Protein 8SF4 (pdb70)

Foldseek 3Di:
DDDLLVLLQPFLQQADPPPRNRADDQQQDAADDAPPDVRDDVPTGGPLLPDSLQSSLFRSQCVLLVAPTKAKFQALLRLVVLLCVLQDAAPAEEEEALAAFLSNVCCVPVPVVVRHYHYDHFHQLDLVGLLVPDDLRYAEYEDEALHPPLRAGHQLLSVLVSQVVSVHAYEYACAFQPSLWFRSVVSRHAKYKYQLCLLLAAVPAGMIMMGGHDVVSNVSSSVSSNPVSRHHRSVSSSSSSVSSSCSNVFFVLLQVLQVVLQVLQVPPVQWDDKRWLCDPPHRCVVSSVVGTPGTGNKIKTFTPVFLVLQVQLLVQFDQADDDDDANHQGKHKYQLCPPRPVSCPPHSNRDGSRMMMIRHHNPDSVSVSVRSVVSNDD

Organism: Thermobifida fusca (strain YX) (NCBI:txid269800)

Sequence (378 aa):
YEGFETLAIHAGQEADAETGAVVVVPIYQTSTYRQDGVGGLRGGYEYSRTANPTRTALEECLAALEGGVVRGLAFASGMAAEDTLLRRTIARPGDHLIIPNDAYGGTFRLVSKVFERWGVSWDAVDLSNPEEAVRTAIRPETVAIWVETPTNPLLNIADIAALADIAHAADDALLVVDNTFASPYLQRRPLSLGADVVVHSTTYLGGHSDVVGGALVVADAELGERRLAFHQNSMGAVAGPFDAWLTLRGIKTLGVRMMDRHCANAERRVVEALVGHPEVAEVLYPGLPDHPGHKVAVDDQMRAFGGMVSFRRMRGGEEAALRVCAKTKVFTLAESLGGVESLIEHPGKMTHASTAGSLLEVVPSDLVRLSVGIETVDDLVNDLLQALEP

B-factor: mean 22.96, std 9.01, range [9.97, 86.58]

Solvent-accessible surface area: 15443 Å² total

Secondary structure (DSSP, 8-state):
---HHHHHHHTT-PPPTTT--SS------SB---SSTT--BTTB-BTTT--HHHHHHHHHHHHHHT-SEEEEESSHHHHHHHHHHHH--TT-EEEEESS--HHHHHIIIIIITTTT-EEEEE-TT-HHHHHHH--TTEEEEEEESS-TTT-----HHHHHHHHHHTT-EEEEE-TTTHHHH--GGGGT-SEEEEE----S-SS----EEEEES-HHHHHHHHHHHHHH--BPPHHHHHHHHHHHTTHHHHHHHHHHHHHHHHHHHTT-TTEEEEE-TTSTTSTTHHHHHHH-SS--SEEEEEETTHHHHHHHHHHH-SSSEE-S---SSS-EEE-TTTTTTGGGTTSTTPPPTTEEEEE--SS-HHHHHHHHHHHH--

InterPro domains:
  IPR000277 Cys/Met metabolism, pyridoxal phosphate-dependent enzyme [PF01053] (7-380)
  IPR000277 Cys/Met metabolism, pyridoxal phosphate-dependent enzyme [PIRSF001434] (3-380)
  IPR000277 Cys/Met metabolism, pyridoxal phosphate-dependent enzyme [PTHR11808] (6-380)
  IPR000277 Cys/Met metabolism, pyridoxal phosphate-dependent enzyme [cd00614] (22-380)
  IPR015421 Pyridoxal phosphate-dependent transferase, major domain [G3DSA:3.40.640.10] (1-250)
  IPR015422 Pyridoxal phosphate-dependent transferase, small domain 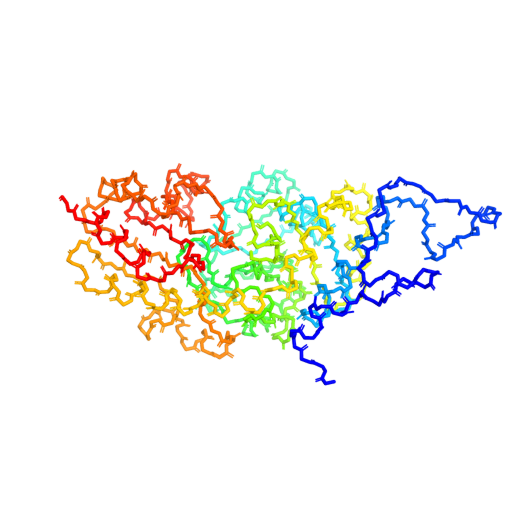[G3DSA:3.90.1150.10] (251-381)
  IPR015424 Pyridoxal phosphate-dependent transferase [SSF53383] (8-380)
  IPR054542 Cys/Met metabolism enzyme, pyridoxal-phosphate attachment site [PS00868] (192-206)

Radius of gyration: 20.85 Å; Cα contacts (8 Å, |Δi|>4): 876; chains: 1; bounding box: 60×54×52 Å

Nearest PDB structures (foldseek):
  8sf4-assembly1_A  TM=1.003E+00  e=1.284E-80  Thermobifida fusca
  3qhx-assembly1_D  TM=9.888E-01  e=7.762E-61  Mycobacterium ulcerans Agy99
  8biz-assembly1_E-2  TM=9.672E-01  e=5.970E-46  Toxoplasma gondii
  3aem-assembly1_B  TM=9.679E-01  e=3.966E-43  Entamoeba histolytica
  1qgn-assembly1_A  TM=9.557E-01  e=6.242E-40  Nicotiana tabacum

Structure (mmCIF, N/CA/C/O backbone):
data_8SF4
#
_entry.id   8SF4
#
_cell.length_a   117.591
_cell.length_b   117.591
_cell.length_c   117.591
_cell.angle_alpha   90.000
_cell.angle_beta   90.000
_cell.angle_gamma   90.000
#
_symmetry.space_group_name_H-M   'P 2 3'
#
loop_
_entity.id
_entity.type
_entity.pdbx_description
1 polymer 'Cystathionine gamma-lyase'
2 non-polymer DI(HYDROXYETHYL)ETHER
3 non-polymer 'PENTAETHYLENE GLYCOL'
4 non-polymer 'MAGNESIUM ION'
5 water water
#
loop_
_atom_site.group_PDB
_atom_site.id
_atom_site.type_symbol
_atom_site.label_atom_id
_atom_site.label_alt_id
_atom_site.label_comp_id
_atom_site.label_asym_id
_atom_site.label_entity_id
_atom_site.label_seq_id
_atom_site.pdbx_PDB_ins_code
_atom_site.Cartn_x
_atom_site.Cartn_y
_atom_site.Cartn_z
_atom_site.occupancy
_atom_site.B_iso_or_equiv
_atom_site.auth_seq_id
_atom_site.auth_comp_id
_atom_site.auth_asym_id
_atom_site.auth_atom_id
_atom_site.pdbx_PDB_model_num
ATOM 1 N N . TYR A 1 3 ? -21.006 -26.147 -49.736 1.000 61.819 3 TYR A N 1
ATOM 2 C CA . TYR A 1 3 ? -20.034 -27.258 -49.760 1.000 57.750 3 TYR A CA 1
ATOM 3 C C . TYR A 1 3 ? -18.903 -26.873 -50.731 1.000 50.786 3 TYR A C 1
ATOM 4 O O . TYR A 1 3 ? -18.221 -27.740 -51.336 1.000 47.911 3 TYR A O 1
ATOM 6 N N . GLU A 1 4 ? -18.593 -25.569 -50.862 1.000 45.238 4 GLU A N 1
ATOM 7 C CA . GLU A 1 4 ? -17.643 -25.194 -51.898 1.000 37.036 4 GLU A CA 1
ATOM 8 C C . GLU A 1 4 ? -16.234 -25.534 -51.352 1.000 31.694 4 GLU A C 1
ATOM 9 O O . GLU A 1 4 ? -15.894 -25.376 -50.152 1.000 32.610 4 GLU A O 1
ATOM 15 N N . GLY A 1 5 ? -15.384 -25.869 -52.247 1.000 23.834 5 GLY A N 1
ATOM 16 C CA . GLY A 1 5 ? -14.029 -26.285 -51.932 1.000 21.330 5 GLY A CA 1
ATOM 17 C C . GLY A 1 5 ? -13.113 -25.091 -51.734 1.000 19.723 5 GLY A C 1
ATOM 18 O O . GLY A 1 5 ? -13.418 -23.954 -52.104 1.000 18.779 5 GLY A O 1
ATOM 19 N N . PHE A 1 6 ? -11.983 -25.385 -51.107 1.000 19.314 6 PHE A N 1
ATOM 20 C CA . PHE A 1 6 ? -11.017 -24.326 -50.717 1.000 18.543 6 PHE A CA 1
ATOM 21 C C . PHE A 1 6 ? -10.604 -23.521 -51.947 1.000 16.055 6 PHE A C 1
ATOM 22 O O . PHE A 1 6 ? -10.621 -22.272 -51.865 1.000 16.844 6 PHE A O 1
ATOM 30 N N . GLU A 1 7 ? -10.185 -24.169 -53.014 1.000 17.628 7 GLU A N 1
ATOM 31 C CA . GLU A 1 7 ? -9.624 -23.470 -54.177 1.000 17.262 7 GLU A CA 1
ATOM 32 C C . GLU A 1 7 ? -10.694 -22.613 -54.863 1.000 16.853 7 GLU A C 1
ATOM 33 O O . GLU A 1 7 ? -10.448 -21.519 -55.334 1.000 17.945 7 GLU A O 1
ATOM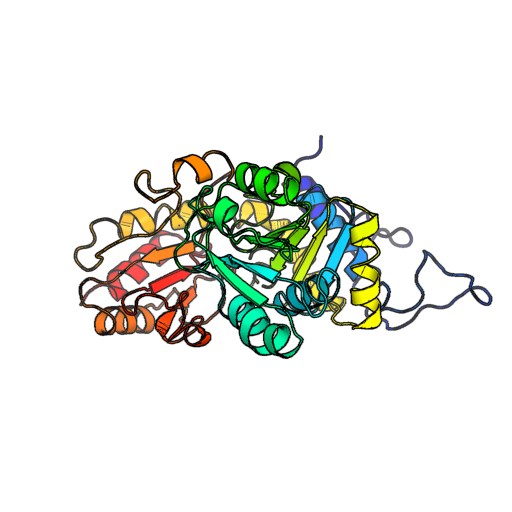 39 N N . THR A 1 8 ? -11.961 -23.067 -54.796 1.000 16.764 8 THR A N 1
ATOM 40 C CA . THR A 1 8 ? -13.073 -22.241 -55.293 1.000 16.541 8 THR A CA 1
ATOM 41 C C . THR A 1 8 ? -13.243 -20.977 -54.457 1.000 16.241 8 THR A C 1
ATOM 42 O O . THR A 1 8 ? -13.391 -19.860 -54.944 1.000 17.045 8 THR A O 1
ATOM 46 N N . LEU A 1 9 ? -13.300 -21.132 -53.127 1.000 16.215 9 LEU A N 1
ATOM 47 C CA . LEU A 1 9 ? -13.451 -20.006 -52.198 1.000 16.448 9 LEU A CA 1
ATOM 48 C C . LEU A 1 9 ? -12.286 -19.015 -52.349 1.000 16.538 9 LEU A C 1
ATOM 49 O O . LEU A 1 9 ? -12.497 -17.796 -52.258 1.000 16.819 9 LEU A O 1
ATOM 54 N N . ALA A 1 10 ? -11.070 -19.499 -52.563 1.000 16.491 10 ALA A N 1
ATOM 55 C CA . ALA A 1 10 ? -9.910 -18.615 -52.652 1.000 16.312 10 ALA A CA 1
ATOM 56 C C . ALA A 1 10 ? -10.057 -17.657 -53.820 1.000 16.660 10 ALA A C 1
ATOM 57 O O . ALA A 1 10 ? -9.470 -16.547 -53.816 1.000 18.153 10 ALA A O 1
ATOM 59 N N . ILE A 1 11 ? -10.743 -18.095 -54.889 1.000 16.398 11 ILE A N 1
ATOM 60 C CA . ILE A 1 11 ? -10.931 -17.268 -56.092 1.000 16.717 11 ILE A CA 1
ATOM 61 C C . ILE A 1 11 ? -12.189 -16.434 -56.011 1.000 16.997 11 ILE A C 1
ATOM 62 O O . ILE A 1 11 ? -12.244 -15.351 -56.646 1.000 18.559 11 ILE A O 1
ATOM 67 N N . HIS A 1 12 ? -13.243 -16.936 -55.362 1.000 15.838 12 HIS A N 1
ATOM 68 C CA . HIS A 1 12 ? -14.595 -16.366 -55.480 1.000 17.062 12 HIS A CA 1
ATOM 69 C C . HIS A 1 12 ? -15.038 -15.676 -54.195 1.000 17.509 12 HIS A C 1
ATOM 70 O O . HIS A 1 12 ? -15.931 -14.803 -54.269 1.000 17.968 12 HIS A O 1
ATOM 77 N N . ALA A 1 13 ? -14.646 -16.139 -52.988 1.000 16.552 13 ALA A N 1
ATOM 78 C CA . ALA A 1 13 ? -15.209 -15.574 -51.745 1.000 16.262 13 ALA A CA 1
ATOM 79 C C . ALA A 1 13 ? -14.807 -14.112 -51.597 1.000 17.013 13 ALA A C 1
ATOM 80 O O . ALA A 1 13 ? -13.603 -13.815 -51.750 1.000 17.417 13 ALA A O 1
ATOM 82 N N . GLY A 1 14 ? -15.763 -13.221 -51.308 1.000 17.465 14 GLY A N 1
ATOM 83 C CA . GLY A 1 14 ? -15.488 -11.777 -51.222 1.000 18.301 14 GLY A CA 1
ATOM 84 C C . GLY A 1 14 ? -15.357 -11.169 -52.553 1.000 17.801 14 GLY A C 1
ATOM 85 O O . GLY A 1 14 ? -15.107 -9.939 -52.636 1.000 19.982 14 GLY A O 1
ATOM 86 N N . GLN A 1 15 ? -15.468 -11.931 -53.654 1.000 17.366 15 GLN A N 1
ATOM 87 C CA . GLN A 1 15 ? -15.000 -11.518 -54.993 1.000 17.753 15 GLN A CA 1
ATOM 88 C C . GLN A 1 15 ? -16.062 -11.746 -56.038 1.000 18.326 15 GLN A C 1
ATOM 89 O O . GLN A 1 15 ? -15.720 -12.024 -57.196 1.000 20.421 15 GLN A O 1
ATOM 95 N N . GLU A 1 16 ? -17.316 -11.459 -55.745 1.000 18.877 16 GLU A N 1
ATOM 96 C CA . GLU A 1 16 ? -18.330 -11.413 -56.814 1.000 21.020 16 GLU A CA 1
ATOM 97 C C . GLU A 1 16 ? -17.958 -10.351 -57.838 1.000 20.838 16 GLU A C 1
ATOM 98 O O . GLU A 1 16 ? -17.367 -9.309 -57.471 1.000 20.432 16 GLU A O 1
ATOM 104 N N . ALA A 1 17 ? -18.358 -10.556 -59.087 1.000 19.601 17 ALA A N 1
ATOM 105 C CA . ALA A 1 17 ? -18.056 -9.543 -60.095 1.000 18.009 17 ALA A CA 1
ATOM 106 C C . ALA A 1 17 ? -18.699 -8.197 -59.720 1.000 17.738 17 ALA A C 1
ATOM 107 O O . ALA A 1 17 ? -19.761 -8.123 -59.100 1.000 19.286 17 ALA A O 1
ATOM 109 N N . ASP A 1 18 ? -18.019 -7.151 -60.191 1.000 17.319 18 ASP A N 1
ATOM 110 C CA . ASP A 1 18 ? -18.475 -5.779 -59.849 1.000 17.408 18 ASP A CA 1
ATOM 111 C C . ASP A 1 18 ? -19.911 -5.595 -60.294 1.000 17.735 18 ASP A C 1
ATOM 112 O O . ASP A 1 18 ? -20.291 -5.906 -61.406 1.000 18.701 18 ASP A O 1
ATOM 117 N N . ALA A 1 19 ? -20.725 -4.960 -59.427 1.000 19.058 19 ALA A N 1
ATOM 118 C CA . ALA A 1 19 ? -22.153 -4.758 -59.730 1.000 20.956 19 ALA A CA 1
ATOM 119 C C . ALA A 1 19 ? -22.372 -3.856 -60.940 1.000 19.755 19 ALA A C 1
ATOM 120 O O . ALA A 1 19 ? -23.171 -4.200 -61.810 1.000 22.774 19 ALA A O 1
ATOM 122 N N . GLU A 1 20 ? -21.665 -2.711 -61.024 1.000 19.995 20 GLU A N 1
ATOM 123 C CA . GLU A 1 20 ? -21.962 -1.746 -62.112 1.000 20.381 20 GLU A CA 1
ATOM 124 C C . GLU A 1 20 ? -21.426 -2.153 -63.477 1.000 19.312 20 GLU A C 1
ATOM 125 O O . GLU A 1 20 ? -22.076 -1.920 -64.490 1.000 21.057 20 GLU A O 1
ATOM 131 N N . THR A 1 21 ? -20.176 -2.696 -63.461 1.000 18.388 21 THR A N 1
ATOM 132 C CA . THR A 1 21 ? -19.453 -2.963 -64.712 1.000 18.092 21 THR A CA 1
ATOM 133 C C . THR A 1 21 ? -19.283 -4.435 -65.009 1.000 17.961 21 THR A C 1
ATOM 134 O O . THR A 1 21 ? -18.903 -4.736 -66.148 1.000 17.753 21 THR A O 1
ATOM 138 N N . GLY A 1 22 ? -19.534 -5.322 -64.053 1.000 16.839 22 GLY A N 1
ATOM 139 C CA . GLY A 1 22 ? -19.205 -6.742 -64.217 1.000 16.756 22 GLY A CA 1
ATOM 140 C C . GLY A 1 22 ? -17.728 -7.073 -64.108 1.000 16.407 22 GLY A C 1
ATOM 141 O O . GLY A 1 22 ? -17.409 -8.276 -64.233 1.000 16.448 22 GLY A O 1
ATOM 142 N N . ALA A 1 23 ? -16.847 -6.141 -63.839 1.000 15.606 23 ALA A N 1
ATOM 143 C CA . ALA A 1 23 ? -15.393 -6.466 -63.761 1.000 15.524 23 ALA A CA 1
ATOM 144 C C . ALA A 1 23 ? -15.186 -7.739 -62.941 1.000 15.947 23 ALA A C 1
ATOM 145 O O . ALA A 1 23 ? -15.642 -7.835 -61.808 1.000 16.445 23 ALA A O 1
ATOM 147 N N . VAL A 1 24 ? -14.524 -8.748 -63.526 1.000 15.451 24 VAL A N 1
ATOM 148 C CA . VAL A 1 24 ? -14.401 -10.032 -62.830 1.000 15.781 24 VAL A CA 1
ATOM 149 C C . VAL A 1 24 ? -13.352 -9.987 -61.736 1.000 16.017 24 VAL A C 1
ATOM 150 O O . VAL A 1 24 ? -13.430 -10.900 -60.880 1.000 17.688 24 VAL A O 1
ATOM 154 N N . VAL A 1 25 ? -12.478 -9.021 -61.717 1.000 15.181 25 VAL A N 1
ATOM 155 C CA . VAL A 1 25 ? -11.505 -8.853 -60.638 1.000 15.667 25 VAL A CA 1
ATOM 156 C C . VAL A 1 25 ? -11.921 -7.644 -59.822 1.000 15.122 25 VAL A C 1
ATOM 157 O O . VAL A 1 25 ? -12.328 -6.630 -60.407 1.000 16.302 25 VAL A O 1
ATOM 161 N N A VAL A 1 26 ? -11.798 -7.736 -58.504 0.500 15.785 26 VAL A N 1
ATOM 162 N N B VAL A 1 26 ? -11.795 -7.726 -58.517 0.500 16.033 26 VAL A N 1
ATOM 163 C CA A VAL A 1 26 ? -12.092 -6.616 -57.572 0.500 15.751 26 VAL A CA 1
ATOM 164 C CA B VAL A 1 26 ? -12.194 -6.563 -57.702 0.500 16.500 26 VAL A CA 1
ATOM 165 C C A VAL A 1 26 ? -11.308 -5.394 -58.038 0.500 14.436 26 VAL A C 1
ATOM 166 C C B VAL A 1 26 ? -11.321 -5.389 -58.068 0.500 14.580 26 VAL A C 1
ATOM 167 O O A VAL A 1 26 ? -10.069 -5.477 -58.177 0.500 14.734 26 VAL A O 1
ATOM 168 O O B VAL A 1 26 ? -10.078 -5.500 -58.112 0.500 14.773 26 VAL A O 1
ATOM 175 N N . PRO A 1 27 ? -11.892 -4.207 -58.251 1.000 14.551 27 PRO A N 1
ATOM 176 C CA . PRO A 1 27 ? -11.128 -3.022 -58.513 1.000 14.552 27 PRO A CA 1
ATOM 177 C C . PRO A 1 27 ? -10.185 -2.651 -57.367 1.000 13.904 27 PRO A C 1
ATOM 178 O O . PRO A 1 27 ? -10.426 -3.058 -56.227 1.000 14.877 27 PRO A O 1
ATOM 182 N N . ILE A 1 28 ? -9.164 -1.869 -57.668 1.000 13.962 28 ILE A N 1
ATOM 183 C CA . ILE A 1 28 ? -8.261 -1.265 -56.674 1.000 13.720 28 ILE A CA 1
ATOM 184 C C . ILE A 1 28 ? -8.897 0.088 -56.317 1.000 14.041 28 ILE A C 1
ATOM 185 O O . ILE A 1 28 ? -8.844 1.019 -57.122 1.000 14.462 28 ILE A O 1
ATOM 190 N N . TYR A 1 29 ? -9.496 0.163 -55.131 1.000 13.807 29 TYR A N 1
ATOM 191 C CA . TYR A 1 29 ? -10.159 1.409 -54.687 1.000 13.090 29 TYR A CA 1
ATOM 192 C C . TYR A 1 29 ? -9.113 2.271 -54.022 1.000 13.879 29 TYR A C 1
ATOM 193 O O . TYR A 1 29 ? -9.025 2.400 -52.782 1.000 14.197 29 TYR A O 1
ATOM 202 N N . GLN A 1 30 ? -8.282 2.888 -54.841 1.000 14.351 30 GLN A N 1
ATOM 203 C CA . GLN A 1 30 ? -7.245 3.806 -54.398 1.000 15.074 30 GLN A CA 1
ATOM 204 C C . GLN A 1 30 ? -7.863 5.180 -54.127 1.000 14.291 30 GLN A C 1
ATOM 205 O O . GLN A 1 30 ? -7.866 6.073 -54.973 1.000 14.703 30 GLN A O 1
ATOM 211 N N . THR A 1 31 ? -8.527 5.270 -52.998 1.000 14.373 31 THR A N 1
ATOM 212 C CA . THR A 1 31 ? -9.353 6.393 -52.567 1.000 14.618 31 THR A CA 1
ATOM 213 C C . THR A 1 31 ? -9.182 6.543 -51.071 1.000 14.574 31 THR A C 1
ATOM 214 O O . THR A 1 31 ? -9.049 5.547 -50.383 1.000 14.781 31 THR A O 1
ATOM 218 N N . SER A 1 32 ? -9.267 7.746 -50.581 1.000 13.711 32 SER A N 1
ATOM 219 C CA . SER A 1 32 ? -9.325 7.936 -49.122 1.000 13.988 32 SER A CA 1
ATOM 220 C C . SER A 1 32 ? -10.749 8.081 -48.588 1.000 14.386 32 SER A C 1
ATOM 221 O O . SER A 1 32 ? -10.989 7.754 -47.428 1.000 15.659 32 SER A O 1
ATOM 224 N N . THR A 1 33 ? -11.691 8.545 -49.412 1.000 14.854 33 THR A N 1
ATOM 225 C CA . THR A 1 33 ? -13.020 8.957 -48.918 1.000 14.937 33 THR A CA 1
ATOM 226 C C . THR A 1 33 ? -14.080 8.697 -49.973 1.000 15.809 33 THR A C 1
ATOM 227 O O . THR A 1 33 ? -13.775 8.251 -51.104 1.000 15.540 33 THR A O 1
ATOM 231 N N . TYR A 1 34 ? -15.314 8.905 -49.533 1.000 15.838 34 TYR A N 1
ATOM 232 C CA . TYR A 1 34 ? -16.537 8.426 -50.212 1.000 15.928 34 TYR A CA 1
ATOM 233 C C . TYR A 1 34 ? -17.611 9.490 -50.069 1.000 15.619 34 TYR A C 1
ATOM 234 O O . TYR A 1 34 ? -17.900 9.989 -48.991 1.000 16.849 34 TYR A O 1
ATOM 243 N N . ARG A 1 35 ? -18.264 9.829 -51.171 1.000 16.494 35 ARG A N 1
ATOM 244 C CA . ARG A 1 35 ? -19.425 10.724 -51.210 1.000 17.075 35 ARG A CA 1
ATOM 245 C C . ARG A 1 35 ? -20.601 10.115 -50.472 1.000 17.974 35 ARG A C 1
ATOM 246 O O . ARG A 1 35 ? -20.873 8.929 -50.626 1.000 17.382 35 ARG A O 1
ATOM 254 N N . GLN A 1 36 ? -21.221 10.897 -49.631 1.000 17.805 36 GLN A N 1
ATOM 255 C CA . GLN A 1 36 ? -22.464 10.538 -48.912 1.000 18.773 36 GLN A CA 1
ATOM 256 C C . GLN A 1 36 ? -23.652 11.220 -49.546 1.000 20.592 36 GLN A C 1
ATOM 257 O O . GLN A 1 36 ? -23.546 12.395 -49.949 1.000 20.255 36 GLN A O 1
ATOM 263 N N . ASP A 1 37 ? -24.781 10.574 -49.557 1.000 20.538 37 ASP A N 1
ATOM 264 C CA . ASP A 1 37 ? -26.030 11.163 -50.090 1.000 23.336 37 ASP A CA 1
ATOM 265 C C . ASP A 1 37 ? -26.798 11.794 -48.924 1.000 23.633 37 ASP A C 1
ATOM 266 O O . ASP A 1 37 ? -27.634 11.132 -48.260 1.000 25.336 37 ASP A O 1
ATOM 271 N N . GLY A 1 38 ? -26.534 13.066 -48.637 1.000 24.175 38 GLY A N 1
ATOM 272 C CA . GLY A 1 38 ? -26.952 13.682 -47.394 1.000 23.774 38 GLY A CA 1
ATOM 273 C C . GLY A 1 38 ? -26.051 13.220 -46.250 1.000 22.266 38 GLY A C 1
ATOM 274 O O . GLY A 1 38 ? -25.343 12.224 -46.335 1.000 22.065 38 GLY A O 1
ATOM 275 N N . VAL A 1 39 ? -26.080 14.001 -45.175 1.000 23.544 39 VAL A N 1
ATOM 276 C CA . VAL A 1 39 ? -25.216 13.718 -44.007 1.000 23.599 39 VAL A CA 1
ATOM 277 C C . VAL A 1 39 ? -25.568 12.354 -43.399 1.000 24.008 39 VAL A C 1
ATOM 278 O O . VAL A 1 39 ? -26.695 12.160 -43.023 1.000 26.611 39 VAL A O 1
ATOM 282 N N . GLY A 1 40 ? -24.583 11.447 -43.391 1.000 25.076 40 GLY A N 1
ATOM 283 C CA . GLY A 1 40 ? -24.781 10.049 -42.950 1.000 26.535 40 GLY A CA 1
ATOM 284 C C . GLY A 1 40 ? -25.404 9.148 -43.960 1.000 27.059 40 GLY A C 1
ATOM 285 O O . GLY A 1 40 ? -25.623 7.921 -43.665 1.000 29.339 40 GLY A O 1
ATOM 286 N N . GLY A 1 41 ? -25.650 9.613 -45.203 1.000 25.731 41 GLY A N 1
ATOM 287 C CA . GLY A 1 41 ? -26.225 8.764 -46.237 1.000 25.765 41 GLY A CA 1
ATOM 288 C C . GLY A 1 41 ? -25.153 7.948 -46.925 1.000 24.589 41 GLY A C 1
ATOM 289 O O . GLY A 1 41 ? -24.852 8.178 -48.113 1.000 24.811 41 GLY A O 1
ATOM 290 N N . LEU A 1 42 ? -24.651 6.895 -46.257 1.000 23.965 42 LEU A N 1
ATOM 291 C CA . LEU A 1 42 ? -23.517 6.155 -46.837 1.000 21.777 42 LEU A CA 1
ATOM 292 C C . LEU A 1 42 ? -23.942 5.366 -48.057 1.000 24.272 42 LEU A C 1
ATOM 293 O O . LEU A 1 42 ? -25.076 4.882 -48.155 1.000 26.098 42 LEU A O 1
ATOM 298 N N . ARG A 1 43 ? -23.028 5.269 -48.993 1.000 22.838 43 ARG A N 1
ATOM 299 C CA . ARG A 1 43 ? -23.184 4.372 -50.173 1.000 24.297 43 ARG A CA 1
ATOM 300 C C . ARG A 1 43 ? -22.464 3.104 -49.912 1.000 21.721 43 ARG A C 1
ATOM 301 O O . ARG A 1 43 ? -21.168 3.057 -49.682 1.000 23.030 43 ARG A O 1
ATOM 309 N N . GLY A 1 44 ? -23.184 2.006 -49.898 1.000 24.163 44 GLY A N 1
ATOM 310 C CA . GLY A 1 44 ? -22.607 0.717 -49.680 1.000 25.533 44 GLY A CA 1
ATOM 311 C C . GLY A 1 44 ? -21.911 0.589 -48.393 1.000 24.768 44 GLY A C 1
ATOM 312 O O . GLY A 1 44 ? -21.106 -0.293 -48.241 1.000 28.307 44 GLY A O 1
ATOM 313 N N . GLY A 1 45 ? -22.192 1.463 -47.402 1.000 22.692 45 GLY A N 1
ATOM 314 C CA . GLY A 1 45 ? -21.603 1.402 -46.089 1.000 22.261 45 GLY A CA 1
ATOM 315 C C . GLY A 1 45 ? -20.189 1.990 -45.987 1.000 21.744 45 GLY A C 1
ATOM 316 O O . GLY A 1 45 ? -19.593 1.879 -44.904 1.000 24.153 45 GLY A O 1
ATOM 317 N N . TYR A 1 46 ? -19.723 2.712 -47.011 1.000 18.757 46 TYR A N 1
ATOM 318 C CA . TYR A 1 46 ? -18.348 3.229 -46.965 1.000 17.708 46 TYR A CA 1
ATOM 319 C C . TYR A 1 46 ? -18.361 4.727 -46.608 1.000 17.077 46 TYR A C 1
ATOM 320 O O . TYR A 1 46 ? -19.255 5.479 -46.968 1.000 19.319 46 TYR A O 1
ATOM 329 N N . GLU A 1 47 ? -17.322 5.088 -45.879 1.000 17.198 47 GLU A N 1
ATOM 330 C CA . GLU A 1 47 ? -17.205 6.483 -45.357 1.000 18.233 47 GLU A CA 1
ATOM 331 C C . GLU A 1 47 ? -15.744 6.979 -45.370 1.000 16.133 47 GLU A C 1
ATOM 332 O O . GLU A 1 47 ? -15.529 8.177 -45.650 1.000 17.667 47 GLU A O 1
ATOM 338 N N . TYR A 1 48 ? -14.795 6.146 -45.038 1.000 15.640 48 TYR A N 1
ATOM 339 C CA . TYR A 1 48 ? -13.395 6.615 -44.955 1.000 15.865 48 TYR A CA 1
ATOM 340 C C . TYR A 1 48 ? -12.493 5.419 -45.011 1.000 15.237 48 TYR A C 1
ATOM 341 O O . TYR A 1 48 ? -12.737 4.418 -44.292 1.000 15.348 48 TYR A O 1
ATOM 350 N N . SER A 1 49 ? -11.432 5.391 -45.817 1.000 14.717 49 SER A N 1
ATOM 351 C CA . SER A 1 49 ? -10.722 4.139 -46.111 1.000 14.721 49 SER A CA 1
ATOM 352 C C . SER A 1 49 ? -10.029 3.497 -44.938 1.000 14.741 49 SER A C 1
ATOM 353 O O . SER A 1 49 ? -9.975 2.273 -44.892 1.000 15.291 49 SER A O 1
ATOM 356 N N . ARG A 1 50 ? -9.534 4.270 -43.959 1.000 15.043 50 ARG A N 1
ATOM 357 C CA . ARG A 1 50 ? -8.934 3.606 -42.756 1.000 15.723 50 ARG A CA 1
ATOM 358 C C . ARG A 1 50 ? -10.013 2.748 -42.096 1.000 15.406 50 ARG A C 1
ATOM 359 O O . ARG A 1 50 ? -9.731 1.615 -41.704 1.000 16.117 50 ARG A O 1
ATOM 367 N N . THR A 1 51 ? -11.246 3.221 -41.998 1.000 15.204 51 THR A N 1
ATOM 368 C CA . THR A 1 51 ? -12.378 2.509 -41.360 1.000 16.704 51 THR A CA 1
ATOM 369 C C . THR A 1 51 ? -12.770 1.253 -42.163 1.000 16.301 51 THR A C 1
ATOM 370 O O . THR A 1 51 ? -12.858 0.139 -41.626 1.000 16.903 51 THR A O 1
ATOM 374 N N . ALA A 1 52 ? -12.932 1.409 -43.494 1.000 16.163 52 ALA A N 1
ATOM 375 C CA . ALA A 1 52 ? -13.174 0.280 -44.405 1.000 15.702 52 ALA A CA 1
ATOM 376 C C . ALA A 1 52 ? -12.925 0.812 -45.821 1.000 14.850 52 ALA A C 1
ATOM 377 O O . ALA A 1 52 ? -13.262 1.948 -46.117 1.000 15.355 52 ALA A O 1
ATOM 379 N N . ASN A 1 53 ? -12.367 -0.091 -46.602 1.000 14.873 53 ASN A N 1
ATOM 380 C CA . ASN A 1 53 ? -12.087 0.174 -48.046 1.000 14.488 53 ASN A CA 1
ATOM 381 C C . ASN A 1 53 ? -12.593 -1.020 -48.834 1.000 13.862 53 ASN A C 1
ATOM 382 O O . ASN A 1 53 ? -12.355 -2.156 -48.375 1.000 14.210 53 ASN A O 1
ATOM 387 N N . PRO A 1 54 ? -13.217 -0.873 -50.019 1.000 14.158 54 PRO A N 1
ATOM 388 C CA . PRO A 1 54 ? -13.850 -2.031 -50.645 1.000 14.478 54 PRO A CA 1
ATOM 389 C C . PRO A 1 54 ? -12.837 -3.108 -51.078 1.000 15.008 54 PRO A C 1
ATOM 390 O O . PRO A 1 54 ? -13.199 -4.289 -51.065 1.000 15.472 54 PRO A O 1
ATOM 394 N N . THR A 1 55 ? -11.654 -2.710 -51.501 1.000 14.080 55 THR A N 1
ATOM 395 C CA . THR A 1 55 ? -10.642 -3.731 -51.869 1.000 14.348 55 THR A CA 1
ATOM 396 C C . THR A 1 55 ? -10.216 -4.479 -50.596 1.000 13.935 55 THR A C 1
ATOM 397 O O . THR A 1 55 ? -10.131 -5.699 -50.599 1.000 13.964 55 THR A O 1
ATOM 401 N N . ARG A 1 56 ? -9.968 -3.762 -49.489 1.000 13.766 56 ARG A N 1
ATOM 402 C CA . ARG A 1 56 ? -9.564 -4.409 -48.228 1.000 14.070 56 ARG A CA 1
ATOM 403 C C . ARG A 1 56 ? -10.708 -5.287 -47.755 1.000 14.295 56 ARG A C 1
ATOM 404 O O . ARG A 1 56 ? -10.419 -6.422 -47.267 1.000 15.030 56 ARG A O 1
ATOM 412 N N . THR A 1 57 ? -11.967 -4.897 -47.907 1.000 14.255 57 THR A N 1
ATOM 413 C CA . THR A 1 57 ? -13.115 -5.735 -47.523 1.000 15.177 57 THR A CA 1
ATOM 414 C C . THR A 1 57 ? -13.098 -7.089 -48.258 1.000 15.016 57 THR A C 1
ATOM 415 O O . THR A 1 57 ? -13.378 -8.107 -47.666 1.000 15.513 57 THR A O 1
ATOM 419 N N . ALA A 1 58 ? -12.798 -7.030 -49.566 1.000 15.070 58 ALA A N 1
ATOM 420 C CA . ALA A 1 58 ? -12.776 -8.288 -50.328 1.000 14.906 58 ALA A CA 1
ATOM 421 C C . ALA A 1 58 ? -11.709 -9.207 -49.759 1.000 14.324 58 ALA A C 1
ATOM 422 O O . ALA A 1 58 ? -11.976 -10.419 -49.620 1.000 15.149 58 ALA A O 1
ATOM 424 N N . LEU A 1 59 ? -10.510 -8.706 -49.462 1.000 14.294 59 LEU A N 1
ATOM 425 C CA . LEU A 1 59 ? -9.467 -9.533 -48.831 1.000 13.889 59 LEU A CA 1
ATOM 426 C C . LEU A 1 59 ? -9.940 -10.065 -47.474 1.000 13.754 59 LEU A C 1
ATOM 427 O O . LEU A 1 59 ? -9.742 -11.238 -47.218 1.000 15.002 59 LEU A O 1
ATOM 432 N N . GLU A 1 60 ? -10.531 -9.229 -46.652 1.000 14.589 60 GLU A N 1
ATOM 433 C CA . GLU A 1 60 ? -10.960 -9.630 -45.299 1.000 14.974 60 GLU A CA 1
ATOM 434 C C . GLU A 1 60 ? -12.034 -10.731 -45.383 1.000 15.492 60 GLU A C 1
ATOM 435 O O . GLU A 1 60 ? -11.964 -11.713 -44.642 1.000 15.750 60 GLU A O 1
ATOM 441 N N . GLU A 1 61 ? -13.001 -10.577 -46.294 1.000 15.067 61 GLU A N 1
ATOM 442 C CA . GLU A 1 61 ? -14.072 -11.574 -46.501 1.000 15.849 61 GLU A CA 1
ATOM 443 C C . GLU A 1 61 ? -13.496 -12.880 -47.042 1.000 15.077 61 GLU A C 1
ATOM 444 O O . GLU A 1 61 ? -13.913 -13.988 -46.622 1.000 15.622 61 GLU A O 1
ATOM 450 N N . CYS A 1 62 ? -12.551 -12.791 -47.953 1.000 14.402 62 CYS A N 1
ATOM 451 C CA . CYS A 1 62 ? -11.915 -14.016 -48.482 1.000 15.350 62 CYS A CA 1
ATOM 452 C C . CYS A 1 62 ? -11.177 -14.782 -47.348 1.000 14.596 62 CYS A C 1
ATOM 453 O O . CYS A 1 62 ? -11.405 -15.990 -47.210 1.000 14.820 62 CYS A O 1
ATOM 456 N N . LEU A 1 63 ? -10.373 -14.067 -46.599 1.000 14.973 63 LEU A N 1
ATOM 457 C CA . LEU A 1 63 ? -9.634 -14.699 -45.493 1.000 15.682 63 LEU A CA 1
ATOM 458 C C . LEU A 1 63 ? -10.601 -15.317 -44.497 1.000 15.873 63 LEU A C 1
ATOM 459 O O . LEU A 1 63 ? -10.363 -16.447 -43.988 1.000 15.888 63 LEU A O 1
ATOM 464 N N . ALA A 1 64 ? -11.677 -14.645 -44.150 1.000 15.866 64 ALA A N 1
ATOM 465 C CA . ALA A 1 64 ? -12.665 -15.210 -43.220 1.000 15.579 64 ALA A CA 1
ATOM 466 C C . ALA A 1 64 ? -13.224 -16.490 -43.787 1.000 15.715 64 ALA A C 1
ATOM 467 O O . ALA A 1 64 ? -13.356 -17.510 -43.081 1.000 16.785 64 ALA A O 1
ATOM 469 N N . ALA A 1 65 ? -13.550 -16.531 -45.097 1.000 16.021 65 ALA A N 1
ATOM 470 C CA . ALA A 1 65 ? -14.060 -17.750 -45.706 1.000 16.534 65 ALA A CA 1
ATOM 471 C C . ALA A 1 65 ? -13.029 -18.895 -45.649 1.000 16.579 65 ALA A C 1
ATOM 472 O O . ALA A 1 65 ? -13.419 -20.085 -45.393 1.000 18.225 65 ALA A O 1
ATOM 474 N N . LEU A 1 66 ? -11.784 -18.577 -45.923 1.000 15.950 66 LEU A N 1
ATOM 475 C CA . LEU A 1 66 ? -10.782 -19.639 -45.986 1.000 16.831 66 LEU A CA 1
ATOM 476 C C . LEU A 1 66 ? -10.464 -20.256 -44.601 1.000 16.482 66 LEU A C 1
ATOM 477 O O . LEU A 1 66 ? -10.212 -21.441 -44.549 1.000 18.234 66 LEU A O 1
ATOM 482 N N . GLU A 1 67 ? -10.518 -19.455 -43.543 1.000 15.615 67 GLU A N 1
ATOM 483 C CA . GLU A 1 67 ? -10.276 -19.975 -42.189 1.000 16.275 67 GLU A CA 1
ATOM 484 C C . GLU A 1 67 ? -11.574 -20.373 -41.528 1.000 16.627 67 GLU A C 1
ATOM 485 O O . GLU A 1 67 ? -11.519 -20.957 -40.437 1.000 18.346 67 GLU A O 1
ATOM 491 N N . GLY A 1 68 ? -12.736 -20.198 -42.130 1.000 17.149 68 GLY A N 1
ATOM 492 C CA . GLY A 1 68 ? -13.998 -20.528 -41.511 1.000 17.832 68 GLY A CA 1
ATOM 493 C C . GLY A 1 68 ? -14.320 -19.620 -40.332 1.000 18.098 68 GLY A C 1
ATOM 494 O O . GLY A 1 68 ? -15.019 -20.124 -39.402 1.000 21.143 68 GLY A O 1
ATOM 495 N N . GLY A 1 69 ? -13.973 -18.365 -40.375 1.000 16.669 69 GLY A N 1
ATOM 496 C CA . GLY A 1 69 ? -14.303 -17.379 -39.336 1.000 17.585 69 GLY A CA 1
ATOM 497 C C . GLY A 1 69 ? -15.462 -16.468 -39.722 1.000 17.888 69 GLY A C 1
ATOM 498 O O . GLY A 1 69 ? -15.941 -16.507 -40.878 1.000 20.164 69 GLY A O 1
ATOM 499 N N A VAL A 1 70 ? -15.891 -15.644 -38.774 0.500 17.836 70 VAL A N 1
ATOM 500 N N B VAL A 1 70 ? -15.894 -15.642 -38.763 0.500 17.921 70 VAL A N 1
ATOM 501 C CA A VAL A 1 70 ? -16.997 -14.714 -39.069 0.500 18.739 70 VAL A CA 1
ATOM 502 C CA B VAL A 1 70 ? -17.015 -14.694 -38.971 0.500 18.956 70 VAL A CA 1
ATOM 503 C C A VAL A 1 70 ? -16.447 -13.391 -39.557 0.500 18.552 70 VAL A C 1
ATOM 504 C C B VAL A 1 70 ? -16.489 -13.328 -39.380 0.500 18.507 70 VAL A C 1
ATOM 505 O O A VAL A 1 70 ? -17.150 -12.743 -40.346 0.500 19.111 70 VAL A O 1
ATOM 506 O O B VAL A 1 70 ? -17.296 -12.474 -39.785 0.500 19.139 70 VAL A O 1
ATOM 513 N N . ARG A 1 71 ? -15.192 -13.038 -39.232 1.000 17.366 71 ARG A N 1
ATOM 514 C CA . ARG A 1 71 ? -14.676 -11.685 -39.545 1.000 17.679 71 ARG A CA 1
ATOM 515 C C . ARG A 1 71 ? -13.176 -11.782 -39.818 1.000 16.497 71 ARG A C 1
ATOM 516 O O . ARG A 1 71 ? -12.452 -12.433 -39.022 1.000 16.212 71 ARG A O 1
ATOM 524 N N . GLY A 1 72 ? -12.753 -11.196 -40.892 1.000 16.023 72 GLY A N 1
ATOM 525 C CA . GLY A 1 72 ? -11.324 -10.992 -41.195 1.000 13.947 72 GLY A CA 1
ATOM 526 C C . GLY A 1 72 ? -10.981 -9.530 -41.125 1.000 13.714 72 GLY A C 1
ATOM 527 O O . GLY A 1 72 ? -11.850 -8.681 -41.381 1.000 15.611 72 GLY A O 1
ATOM 528 N N . LEU A 1 73 ? -9.726 -9.258 -40.790 1.000 13.782 73 LEU A N 1
ATOM 529 C CA . LEU A 1 73 ? -9.208 -7.884 -40.662 1.000 13.755 73 LEU A CA 1
ATOM 530 C C . LEU A 1 73 ? -7.788 -7.873 -41.237 1.000 14.479 73 LEU A C 1
ATOM 531 O O . LEU A 1 73 ? -6.948 -8.711 -40.854 1.000 14.247 73 LEU A O 1
ATOM 536 N N . ALA A 1 74 ? -7.502 -6.957 -42.155 1.000 13.326 74 ALA A N 1
ATOM 537 C CA . ALA A 1 74 ? -6.183 -6.835 -42.817 1.000 13.452 74 ALA A CA 1
ATOM 538 C C . ALA A 1 74 ? -5.412 -5.643 -42.311 1.000 14.623 74 ALA A C 1
ATOM 539 O O . ALA A 1 74 ? -5.929 -4.537 -42.174 1.000 14.550 74 ALA A O 1
ATOM 541 N N . PHE A 1 75 ? -4.110 -5.877 -42.183 1.000 13.627 75 PHE A N 1
ATOM 542 C CA . PHE A 1 75 ? -3.179 -4.941 -41.541 1.000 13.536 75 PHE A CA 1
ATOM 543 C C . PHE A 1 75 ? -1.947 -4.675 -42.388 1.000 13.367 75 PHE A C 1
ATOM 544 O O . PHE A 1 75 ? -1.618 -5.454 -43.299 1.000 13.982 75 PHE A O 1
ATOM 552 N N . ALA A 1 76 ? -1.212 -3.664 -41.988 1.000 13.338 76 ALA A N 1
ATOM 553 C CA . ALA A 1 76 ? -0.049 -3.146 -42.727 1.000 14.993 76 ALA A CA 1
ATOM 554 C C . ALA A 1 76 ? 1.129 -4.136 -42.760 1.000 13.912 76 ALA A C 1
ATOM 555 O O . ALA A 1 76 ? 2.060 -3.982 -43.576 1.000 14.470 76 ALA A O 1
ATOM 557 N N . SER A 1 77 ? 1.151 -5.130 -41.862 1.000 13.533 77 SER A N 1
ATOM 558 C CA . SER A 1 77 ? 2.181 -6.134 -41.757 1.000 13.456 77 SER A CA 1
ATOM 559 C C . SER A 1 77 ? 1.634 -7.195 -40.779 1.000 13.838 77 SER A C 1
ATOM 560 O O . SER A 1 77 ? 0.662 -6.944 -40.045 1.000 13.977 77 SER A O 1
ATOM 563 N N . GLY A 1 78 ? 2.244 -8.386 -40.761 1.000 13.305 78 GLY A N 1
ATOM 564 C CA . GLY A 1 78 ? 1.961 -9.354 -39.700 1.000 13.744 78 GLY A CA 1
ATOM 565 C C . GLY A 1 78 ? 2.144 -8.763 -38.300 1.000 13.866 78 GLY A C 1
ATOM 566 O O . GLY A 1 78 ? 1.329 -9.015 -37.433 1.000 14.652 78 GLY A O 1
ATOM 567 N N . MET A 1 79 ? 3.266 -8.049 -38.142 1.000 14.111 79 MET A N 1
ATOM 568 C CA . MET A 1 79 ? 3.519 -7.445 -36.826 1.000 13.864 79 MET A CA 1
ATOM 569 C C . MET A 1 79 ? 2.381 -6.484 -36.426 1.000 14.182 79 MET A C 1
ATOM 570 O O . MET A 1 79 ? 2.011 -6.444 -35.224 1.000 15.014 79 MET A O 1
ATOM 575 N N . ALA A 1 80 ? 1.844 -5.747 -37.371 1.000 13.804 80 ALA A N 1
ATOM 576 C CA . ALA A 1 80 ? 0.759 -4.811 -37.032 1.000 13.672 80 ALA A CA 1
ATOM 577 C C . ALA A 1 80 ? -0.496 -5.594 -36.644 1.000 13.995 80 ALA A C 1
ATOM 578 O O . ALA A 1 80 ? -1.285 -5.154 -35.752 1.000 14.957 80 ALA A O 1
ATOM 580 N N . ALA A 1 81 ? -0.761 -6.738 -37.280 1.000 13.884 81 ALA A N 1
ATOM 581 C CA . ALA A 1 81 ? -1.879 -7.600 -36.878 1.000 13.726 81 ALA A CA 1
ATOM 582 C C . ALA A 1 81 ? -1.664 -8.037 -35.410 1.000 14.734 81 ALA A C 1
ATOM 583 O O . ALA A 1 81 ? -2.587 -8.030 -34.597 1.000 14.786 81 ALA A O 1
ATOM 585 N N . GLU A 1 82 ? -0.440 -8.491 -35.107 1.000 13.567 82 GLU A N 1
ATOM 586 C CA . GLU A 1 82 ? -0.132 -8.920 -33.733 1.000 14.500 82 GLU A CA 1
ATOM 587 C C . GLU A 1 82 ? -0.311 -7.780 -32.757 1.000 14.796 82 GLU A C 1
ATOM 588 O O . GLU A 1 82 ? -0.906 -7.978 -31.665 1.000 15.151 82 GLU A O 1
ATOM 594 N N . ASP A 1 83 ? 0.156 -6.561 -33.080 1.000 14.882 83 ASP A N 1
ATOM 595 C CA . ASP A 1 83 ? 0.103 -5.405 -32.182 1.000 15.144 83 ASP A CA 1
ATOM 596 C C . ASP A 1 83 ? -1.352 -5.046 -31.959 1.000 15.553 83 ASP A C 1
ATOM 597 O O . ASP A 1 83 ? -1.742 -4.800 -30.787 1.000 15.959 83 ASP A O 1
ATOM 602 N N . THR A 1 84 ? -2.176 -4.996 -33.001 1.000 15.163 84 THR A N 1
ATOM 603 C CA . THR A 1 84 ? -3.573 -4.614 -32.808 1.000 15.437 84 THR A CA 1
ATOM 604 C C . THR A 1 84 ? -4.296 -5.662 -31.973 1.000 15.156 84 THR A C 1
ATOM 605 O O . THR A 1 84 ? -5.049 -5.348 -31.076 1.000 16.321 84 THR A O 1
ATOM 609 N N . LEU A 1 85 ? -4.017 -6.945 -32.214 1.000 14.880 85 LEU A N 1
ATOM 610 C CA . LEU A 1 85 ? -4.573 -8.038 -31.406 1.000 15.095 85 LEU A CA 1
ATOM 611 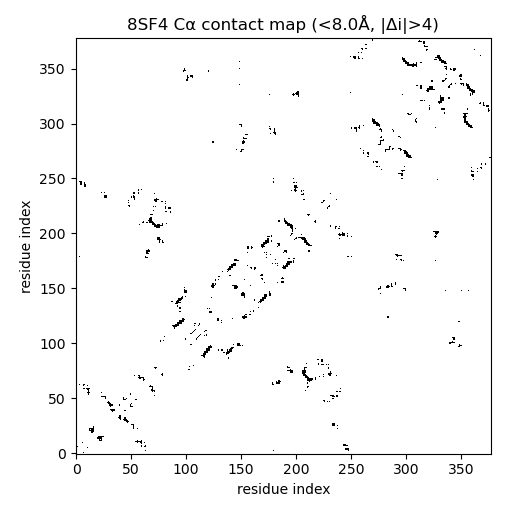C C . LEU A 1 85 ? -4.257 -7.859 -29.926 1.000 15.502 85 LEU A C 1
ATOM 612 O O . LEU A 1 85 ? -5.132 -7.862 -29.069 1.000 16.341 85 LEU A O 1
ATOM 617 N N . LEU A 1 86 ? -2.966 -7.697 -29.598 1.000 15.349 86 LEU A N 1
ATOM 618 C CA . LEU A 1 86 ? -2.545 -7.631 -28.192 1.000 15.669 86 LEU A CA 1
ATOM 619 C C . LEU A 1 86 ? -3.029 -6.351 -27.561 1.000 15.823 86 LEU A C 1
ATOM 620 O O . LEU A 1 86 ? -3.400 -6.370 -26.369 1.000 16.869 86 LEU A O 1
ATOM 625 N N . ARG A 1 87 ? -3.099 -5.250 -28.305 1.000 16.079 87 ARG A N 1
ATOM 626 C CA A ARG A 1 87 ? -3.590 -3.968 -27.712 0.500 16.698 87 ARG A CA 1
ATOM 627 C CA B ARG A 1 87 ? -3.597 -3.992 -27.756 0.500 15.986 87 ARG A CA 1
ATOM 628 C C . ARG A 1 87 ? -5.076 -4.151 -27.368 1.000 17.478 87 ARG A C 1
ATOM 629 O O . ARG A 1 87 ? -5.554 -3.501 -26.433 1.000 18.321 87 ARG A O 1
ATOM 644 N N . THR A 1 88 ? -5.796 -4.971 -28.153 1.000 16.959 88 THR A N 1
ATOM 645 C CA . THR A 1 88 ? -7.254 -5.184 -27.952 1.000 17.166 88 THR A CA 1
ATOM 646 C C . THR A 1 88 ? -7.446 -6.095 -26.755 1.000 17.689 88 THR A C 1
ATOM 647 O O . THR A 1 88 ? -8.341 -5.796 -25.915 1.000 19.300 88 THR A O 1
ATOM 651 N N . ILE A 1 89 ? -6.775 -7.242 -26.654 1.000 17.526 89 ILE A N 1
ATOM 652 C CA . ILE A 1 89 ? -7.143 -8.330 -25.715 1.000 18.323 89 ILE A CA 1
ATOM 653 C C . ILE A 1 89 ? -6.369 -8.202 -24.392 1.000 19.779 89 ILE A C 1
ATOM 654 O O . ILE A 1 89 ? -6.758 -8.881 -23.424 1.000 22.815 89 ILE A O 1
ATOM 659 N N . ALA A 1 90 ? -5.342 -7.391 -24.282 1.000 18.577 90 ALA A N 1
ATOM 660 C CA . ALA A 1 90 ? -4.542 -7.262 -23.046 1.000 18.579 90 ALA A CA 1
ATOM 661 C C . ALA A 1 90 ? -4.615 -5.831 -22.531 1.000 20.510 90 ALA A C 1
ATOM 662 O O . ALA A 1 90 ? -5.115 -4.892 -23.188 1.000 20.943 90 ALA A O 1
ATOM 664 N N . ARG A 1 91 ? -4.188 -5.680 -21.264 1.000 19.000 91 ARG A N 1
ATOM 665 C CA . ARG A 1 91 ? -4.100 -4.406 -20.557 1.000 19.834 91 ARG A CA 1
ATOM 666 C C . ARG A 1 91 ? -2.996 -4.575 -19.523 1.000 19.124 91 ARG A C 1
ATOM 667 O O . ARG A 1 91 ? -2.559 -5.683 -19.234 1.000 19.010 91 ARG A O 1
ATOM 675 N N . PRO A 1 92 ? -2.470 -3.480 -18.961 1.000 19.433 92 PRO A N 1
ATOM 676 C CA . PRO A 1 92 ? -1.479 -3.611 -17.887 1.000 19.154 92 PRO A CA 1
ATOM 677 C C . PRO A 1 92 ? -1.973 -4.544 -16.790 1.000 20.123 92 PRO A C 1
ATOM 678 O O . PRO A 1 92 ? -3.099 -4.477 -16.349 1.000 21.129 92 PRO A O 1
ATOM 682 N N . GLY A 1 93 ? -1.071 -5.434 -16.386 1.000 19.803 93 GLY A N 1
ATOM 683 C CA . GLY A 1 93 ? -1.339 -6.398 -15.327 1.000 20.939 93 GLY A CA 1
ATOM 684 C C . GLY A 1 93 ? -1.649 -7.766 -15.897 1.000 21.329 93 GLY A C 1
ATOM 685 O O . GLY A 1 93 ? -1.663 -8.739 -15.110 1.000 23.359 93 GLY A O 1
ATOM 686 N N . ASP A 1 94 ? -1.899 -7.895 -17.185 1.000 19.076 94 ASP A N 1
ATOM 687 C CA . ASP A 1 94 ? -2.220 -9.188 -17.786 1.000 19.504 94 ASP A CA 1
ATOM 688 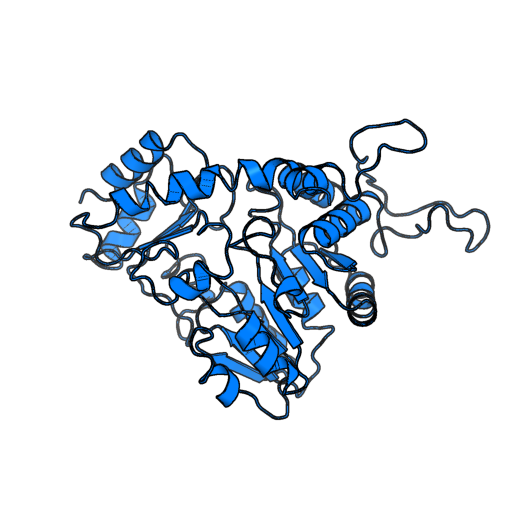C C . ASP A 1 94 ? -0.954 -9.979 -18.050 1.000 19.407 94 ASP A C 1
ATOM 689 O O . ASP A 1 94 ? 0.162 -9.432 -18.024 1.000 21.558 94 ASP A O 1
ATOM 694 N N . HIS A 1 95 ? -1.137 -11.276 -18.303 1.000 19.457 95 HIS A N 1
ATOM 695 C CA . HIS A 1 95 ? -0.051 -12.224 -18.610 1.000 19.871 95 HIS A CA 1
ATOM 696 C C . HIS A 1 95 ? -0.344 -12.955 -19.914 1.000 18.387 95 HIS A C 1
ATOM 697 O O . HIS A 1 95 ? -1.525 -13.234 -20.227 1.000 19.072 95 HIS A O 1
ATOM 704 N N . LEU A 1 96 ? 0.700 -13.245 -20.657 1.000 19.199 96 LEU A N 1
ATOM 705 C CA . LEU A 1 96 ? 0.666 -14.048 -21.906 1.000 18.095 96 LEU A CA 1
ATOM 706 C C . LEU A 1 96 ? 1.573 -15.257 -21.804 1.000 19.530 96 LEU A C 1
ATOM 707 O O . LEU A 1 96 ? 2.711 -15.107 -21.310 1.000 20.534 96 LEU A O 1
ATOM 712 N N . ILE A 1 97 ? 1.088 -16.388 -22.320 1.000 19.325 97 ILE A N 1
ATOM 713 C CA . ILE A 1 97 ? 1.978 -17.518 -22.606 1.000 18.724 97 ILE A CA 1
ATOM 714 C C . ILE A 1 97 ? 2.342 -17.451 -24.081 1.000 18.287 97 ILE A C 1
ATOM 715 O O . ILE A 1 97 ? 1.444 -17.290 -24.942 1.000 19.111 97 ILE A O 1
ATOM 720 N N . ILE A 1 98 ? 3.644 -17.499 -24.366 1.000 18.163 98 ILE A N 1
ATOM 721 C CA . ILE A 1 98 ? 4.140 -17.464 -25.751 1.000 17.800 98 ILE A CA 1
ATOM 722 C C . ILE A 1 98 ? 4.979 -18.711 -25.970 1.000 18.705 98 ILE A C 1
ATOM 723 O O . ILE A 1 98 ? 5.342 -19.435 -25.042 1.000 18.399 98 ILE A O 1
ATOM 728 N N . PRO A 1 99 ? 5.280 -19.069 -27.246 1.000 18.041 99 PRO A N 1
ATOM 729 C CA . PRO A 1 99 ? 6.068 -20.255 -27.545 1.000 17.887 99 PRO A CA 1
ATOM 730 C C . PRO A 1 99 ? 7.519 -20.096 -27.120 1.000 18.965 99 PRO A C 1
ATOM 731 O O . PRO A 1 99 ? 8.047 -18.977 -27.035 1.000 20.168 99 PRO A O 1
ATOM 735 N N . ASN A 1 100 ? 8.183 -21.215 -26.904 1.000 19.449 100 ASN A N 1
ATOM 736 C CA . ASN A 1 100 ? 9.639 -21.249 -26.651 1.000 18.955 100 ASN A CA 1
ATOM 737 C C . ASN A 1 100 ? 10.462 -21.342 -27.932 1.000 18.230 100 ASN A C 1
ATOM 738 O O . ASN A 1 100 ? 11.655 -21.416 -27.844 1.000 20.074 100 ASN A O 1
ATOM 743 N N . ASP A 1 101 ? 9.801 -21.275 -29.066 1.000 20.024 101 ASP A N 1
ATOM 744 C CA . ASP A 1 101 ? 10.442 -21.137 -30.383 1.000 19.172 101 ASP A CA 1
ATOM 745 C C . ASP A 1 101 ? 9.484 -20.383 -31.253 1.000 18.730 101 ASP A C 1
ATOM 746 O O . ASP A 1 101 ? 8.330 -20.823 -31.417 1.000 19.178 101 ASP A O 1
ATOM 751 N N . ALA A 1 102 ? 9.832 -19.209 -31.720 1.000 19.481 102 ALA A N 1
ATOM 752 C CA . ALA A 1 102 ? 8.857 -18.324 -32.378 1.000 18.606 102 ALA A CA 1
ATOM 753 C C . ALA A 1 102 ? 9.553 -17.314 -33.251 1.000 19.131 102 ALA A C 1
ATOM 754 O O . ALA A 1 102 ? 10.743 -17.022 -33.088 1.000 18.823 102 ALA A O 1
ATOM 756 N N . TYR A 1 103 ? 8.786 -16.672 -34.132 1.000 17.425 103 TYR A N 1
ATOM 757 C CA . TYR A 1 103 ? 9.287 -15.551 -34.938 1.000 17.385 103 TYR A CA 1
ATOM 758 C C . TYR A 1 103 ? 9.914 -14.513 -34.006 1.000 16.983 103 TYR A C 1
ATOM 759 O O . TYR A 1 103 ? 9.291 -14.112 -32.995 1.000 17.091 103 TYR A O 1
ATOM 768 N N . GLY A 1 104 ? 11.095 -14.074 -34.356 1.000 17.685 104 GLY A N 1
ATOM 769 C CA . GLY A 1 104 ? 11.803 -13.106 -33.510 1.000 18.263 104 GLY A CA 1
ATOM 770 C C . GLY A 1 104 ? 11.011 -11.845 -33.301 1.000 18.650 104 GLY A C 1
ATOM 771 O O . GLY A 1 104 ? 11.045 -11.262 -32.213 1.000 17.661 104 GLY A O 1
ATOM 772 N N . GLY A 1 105 ? 10.261 -11.409 -34.299 1.000 17.247 105 GLY A N 1
ATOM 773 C CA . GLY A 1 105 ? 9.448 -10.201 -34.134 1.000 17.258 105 GLY A CA 1
ATOM 774 C C . GLY A 1 105 ? 8.341 -10.358 -33.132 1.000 16.769 105 GLY A C 1
ATOM 775 O O . GLY A 1 105 ? 7.957 -9.379 -32.448 1.000 16.223 105 GLY A O 1
ATOM 776 N N . THR A 1 106 ? 7.761 -11.554 -33.004 1.000 16.614 106 THR A N 1
ATOM 777 C CA . THR A 1 106 ? 6.749 -11.796 -31.966 1.000 16.438 106 THR A CA 1
ATOM 778 C C . THR A 1 106 ? 7.392 -11.630 -30.599 1.000 17.425 106 THR A C 1
ATOM 779 O O . THR A 1 106 ? 6.876 -10.946 -29.705 1.000 16.851 106 THR A O 1
ATOM 783 N N . PHE A 1 107 ? 8.524 -12.306 -30.408 1.000 16.622 107 PHE A N 1
ATOM 784 C CA . PHE A 1 107 ? 9.263 -12.202 -29.123 1.000 17.579 107 PHE A CA 1
ATOM 785 C C . PHE A 1 107 ? 9.580 -10.722 -28.851 1.000 18.187 107 PHE A C 1
ATOM 786 O O . PHE A 1 107 ? 9.456 -10.288 -27.703 1.000 17.054 107 PHE A O 1
ATOM 794 N N . ARG A 1 108 ? 10.079 -9.990 -29.836 1.000 17.616 108 ARG A N 1
ATOM 795 C CA . ARG A 1 108 ? 10.499 -8.599 -29.630 1.000 17.898 108 ARG A CA 1
ATOM 796 C C . ARG A 1 108 ? 9.288 -7.778 -29.248 1.000 17.626 108 ARG A C 1
ATOM 797 O O . ARG A 1 108 ? 9.319 -6.955 -28.290 1.000 17.526 108 ARG A O 1
ATOM 805 N N . LEU A 1 109 ? 8.143 -7.934 -29.926 1.000 17.164 109 LEU A N 1
ATOM 806 C CA . LEU A 1 109 ? 6.955 -7.131 -29.606 1.000 16.930 109 LEU A CA 1
ATOM 807 C C . LEU A 1 109 ? 6.480 -7.389 -28.170 1.000 17.270 109 LEU A C 1
ATOM 808 O O . LEU A 1 109 ? 6.224 -6.441 -27.382 1.000 17.514 109 LEU A O 1
ATOM 813 N N . VAL A 1 110 ? 6.384 -8.666 -27.791 1.000 17.225 110 VAL A N 1
ATOM 814 C CA . VAL A 1 110 ? 5.916 -9.032 -26.435 1.000 17.199 110 VAL A CA 1
ATOM 815 C C . VAL A 1 110 ? 6.946 -8.533 -25.401 1.000 19.601 110 VAL A C 1
ATOM 816 O O . VAL A 1 110 ? 6.572 -7.883 -24.405 1.000 18.959 110 VAL A O 1
ATOM 820 N N . SER A 1 111 ? 8.224 -8.859 -25.510 1.000 18.675 111 SER A N 1
ATOM 821 C CA . SER A 1 111 ? 9.214 -8.643 -24.459 1.000 19.898 111 SER A CA 1
ATOM 822 C C . SER A 1 111 ? 9.702 -7.215 -24.401 1.000 20.545 111 SER A C 1
ATOM 823 O O . SER A 1 111 ? 10.112 -6.756 -23.302 1.000 22.282 111 SER A O 1
ATOM 826 N N . LYS A 1 112 ? 9.747 -6.492 -25.520 1.000 20.003 112 LYS A N 1
ATOM 827 C CA . LYS A 1 112 ? 10.418 -5.181 -25.591 1.000 19.633 112 LYS A CA 1
ATOM 828 C C . LYS A 1 112 ? 9.407 -4.043 -25.704 1.000 21.365 112 LYS A C 1
ATOM 829 O O . LYS A 1 112 ? 9.869 -2.844 -25.512 1.000 24.106 112 LYS A O 1
ATOM 835 N N . VAL A 1 113 ? 8.172 -4.323 -26.082 1.000 18.756 113 VAL A N 1
ATOM 836 C CA . VAL A 1 113 ? 7.114 -3.267 -26.090 1.000 18.827 113 VAL A CA 1
ATOM 837 C C . VAL A 1 113 ? 6.033 -3.563 -25.064 1.000 19.069 113 VAL A C 1
ATOM 838 O O . VAL A 1 113 ? 5.810 -2.757 -24.145 1.000 20.760 113 VAL A O 1
ATOM 842 N N . PHE A 1 114 ? 5.370 -4.696 -25.138 1.000 17.178 114 PHE A N 1
ATOM 843 C CA . PHE A 1 114 ? 4.256 -4.937 -24.241 1.000 17.183 114 PHE A CA 1
ATOM 844 C C . PHE A 1 114 ? 4.684 -5.084 -22.776 1.000 18.461 114 PHE A C 1
ATOM 845 O O . PHE A 1 114 ? 3.955 -4.695 -21.872 1.000 19.232 114 PHE A O 1
ATOM 853 N N . GLU A 1 115 ? 5.874 -5.633 -22.520 1.000 18.782 115 GLU A N 1
ATOM 854 C CA . GLU A 1 115 ? 6.329 -5.768 -21.098 1.000 20.065 115 GLU A CA 1
ATOM 855 C C . GLU A 1 115 ? 6.461 -4.381 -20.501 1.000 20.324 115 GLU A C 1
ATOM 856 O O . GLU A 1 115 ? 6.031 -4.221 -19.324 1.000 22.317 115 GLU A O 1
ATOM 862 N N . ARG A 1 116 ? 7.028 -3.388 -21.210 1.000 20.414 116 ARG A N 1
ATOM 863 C CA . ARG A 1 116 ? 7.190 -1.965 -20.786 1.000 22.446 116 ARG A CA 1
ATOM 864 C C . ARG A 1 116 ? 5.781 -1.400 -20.451 1.000 21.500 116 ARG A C 1
ATOM 865 O O . ARG A 1 116 ? 5.653 -0.500 -19.580 1.000 22.140 116 ARG A O 1
ATOM 873 N N . TRP A 1 117 ? 4.765 -1.853 -21.156 1.000 20.236 117 TRP A N 1
ATOM 874 C CA . TRP A 1 117 ? 3.358 -1.409 -21.041 1.000 20.449 117 TRP A CA 1
ATOM 875 C C . TRP A 1 117 ? 2.600 -2.258 -20.039 1.000 20.358 117 TRP A C 1
ATOM 876 O O . TRP A 1 117 ? 1.361 -2.157 -19.974 1.000 21.833 117 TRP A O 1
ATOM 887 N N . GLY A 1 118 ? 3.273 -3.082 -19.235 1.000 20.456 118 GLY A N 1
ATOM 888 C CA . GLY A 1 118 ? 2.732 -3.770 -18.065 1.000 20.658 118 GLY A CA 1
ATOM 889 C C . GLY A 1 118 ? 2.179 -5.155 -18.308 1.000 20.756 118 GLY A C 1
ATOM 890 O O . GLY A 1 118 ? 1.573 -5.677 -17.355 1.000 22.919 118 GLY A O 1
ATOM 891 N N . VAL A 1 119 ? 2.521 -5.807 -19.408 1.000 19.601 119 VAL A N 1
ATOM 892 C CA . VAL A 1 119 ? 2.094 -7.197 -19.660 1.000 19.717 119 VAL A CA 1
ATOM 893 C C . VAL A 1 119 ? 3.210 -8.160 -19.350 1.000 20.674 119 VAL A C 1
ATOM 894 O O . VAL A 1 119 ? 4.316 -7.983 -19.892 1.000 22.346 119 VAL A O 1
ATOM 898 N N . SER A 1 120 ? 2.979 -9.135 -18.487 1.000 21.799 120 SER A N 1
ATOM 899 C CA . SER A 1 120 ? 3.966 -10.160 -18.167 1.000 22.051 120 SER A CA 1
ATOM 900 C C . SER A 1 120 ? 3.837 -11.301 -19.152 1.000 20.113 120 SER A C 1
ATOM 901 O O . SER A 1 120 ? 2.800 -11.409 -19.812 1.000 20.120 120 SER A O 1
ATOM 904 N N . TRP A 1 121 ? 4.903 -12.095 -19.228 1.000 19.507 121 TRP A N 1
ATOM 905 C CA . TRP A 1 121 ? 4.881 -13.223 -20.158 1.000 19.571 121 TRP A CA 1
ATOM 906 C C . TRP A 1 121 ? 5.803 -14.335 -19.700 1.000 19.502 121 TRP A C 1
ATOM 907 O O . TRP A 1 121 ? 6.757 -14.092 -18.964 1.000 21.509 121 TRP A O 1
ATOM 918 N N . ASP A 1 122 ? 5.516 -15.541 -20.217 1.000 20.250 122 ASP A N 1
ATOM 919 C CA . ASP A 1 122 ? 6.379 -16.698 -20.069 1.000 20.793 122 ASP A CA 1
ATOM 920 C C . ASP A 1 122 ? 6.433 -17.432 -21.395 1.000 20.043 122 ASP A C 1
ATOM 921 O O . ASP A 1 122 ? 5.381 -17.554 -22.016 1.000 20.369 122 ASP A O 1
ATOM 926 N N . ALA A 1 123 ? 7.619 -17.936 -21.751 1.000 20.988 123 ALA A N 1
ATOM 927 C CA . ALA A 1 123 ? 7.799 -18.802 -22.927 1.000 19.720 123 ALA A CA 1
ATOM 928 C C . ALA A 1 123 ? 7.725 -20.259 -22.461 1.000 19.837 123 ALA A C 1
ATOM 929 O O . ALA A 1 123 ? 8.441 -20.617 -21.510 1.000 23.520 123 ALA A O 1
ATOM 931 N N . VAL A 1 124 ? 6.913 -21.025 -23.161 1.000 19.440 124 VAL A N 1
ATOM 932 C CA . VAL A 1 124 ? 6.578 -22.394 -22.737 1.000 20.364 124 VAL A CA 1
ATOM 933 C C . VAL A 1 124 ? 6.783 -23.304 -23.932 1.000 19.707 124 VAL A C 1
ATOM 934 O O . VAL A 1 124 ? 6.512 -22.924 -25.081 1.000 19.437 124 VAL A O 1
ATOM 938 N N . ASP A 1 125 ? 7.113 -24.546 -23.659 1.000 20.300 125 ASP A N 1
ATOM 939 C CA . ASP A 1 125 ? 7.123 -25.601 -24.688 1.000 19.957 125 ASP A CA 1
ATOM 940 C C . ASP A 1 125 ? 5.668 -25.982 -25.004 1.000 19.383 125 ASP A C 1
ATOM 941 O O . ASP A 1 125 ? 5.047 -26.807 -24.334 1.000 20.449 125 ASP A O 1
ATOM 946 N N . LEU A 1 126 ? 5.145 -25.435 -26.102 1.000 19.891 126 LEU A N 1
ATOM 947 C CA . LEU A 1 126 ? 3.719 -25.687 -26.490 1.000 19.270 126 LEU A CA 1
ATOM 948 C C . LEU A 1 126 ? 3.506 -27.084 -27.008 1.000 19.789 126 LEU A C 1
ATOM 949 O O . LEU A 1 126 ? 2.322 -27.464 -27.181 1.000 19.910 126 LEU A O 1
ATOM 954 N N . SER A 1 127 ? 4.564 -27.830 -27.277 1.000 19.322 127 SER A N 1
ATOM 955 C CA . SER A 1 127 ? 4.480 -29.254 -27.717 1.000 20.266 127 SER A CA 1
ATOM 956 C C . SER A 1 127 ? 4.147 -30.128 -26.520 1.000 21.796 127 SER A C 1
ATOM 957 O O . SER A 1 127 ? 3.935 -31.338 -26.742 1.000 22.944 127 SER A O 1
ATOM 960 N N . ASN A 1 128 ? 4.162 -29.584 -25.296 1.000 21.893 128 ASN A N 1
ATOM 961 C CA . ASN A 1 128 ? 3.899 -30.355 -24.037 1.000 23.370 128 ASN A CA 1
ATOM 962 C C . ASN A 1 128 ? 2.676 -29.754 -23.390 1.000 23.926 128 ASN A C 1
ATOM 963 O O . ASN A 1 128 ? 2.785 -28.717 -22.721 1.000 23.408 128 ASN A O 1
ATOM 968 N N . PRO A 1 129 ? 1.473 -30.333 -23.640 1.000 23.463 129 PRO A N 1
ATOM 969 C CA . PRO A 1 129 ? 0.275 -29.763 -23.053 1.000 24.149 129 PRO A CA 1
ATOM 970 C C . PRO A 1 129 ? 0.379 -29.562 -21.549 1.000 24.967 129 PRO A C 1
ATOM 971 O O . PRO A 1 129 ? -0.163 -28.570 -20.987 1.000 24.595 129 PRO A O 1
ATOM 975 N N A GLU A 1 130 ? 1.013 -30.509 -20.861 0.500 25.873 130 GLU A N 1
ATOM 976 N N B GLU A 1 130 ? 0.996 -30.531 -20.859 0.500 25.987 130 GLU A N 1
ATOM 977 C CA A GLU A 1 130 ? 1.104 -30.402 -19.385 0.500 27.782 130 GLU A CA 1
ATOM 978 C CA B GLU A 1 130 ? 1.200 -30.475 -19.381 0.500 28.183 130 GLU A CA 1
ATOM 979 C C A GLU A 1 130 ? 1.946 -29.164 -18.854 0.500 28.672 130 GLU A C 1
ATOM 980 C C B GLU A 1 130 ? 1.931 -29.164 -18.878 0.500 28.859 130 GLU A C 1
ATOM 981 O O A GLU A 1 130 ? 1.746 -28.678 -17.731 0.500 32.494 130 GLU A O 1
ATOM 982 O O B GLU A 1 130 ? 1.628 -28.669 -17.744 0.500 33.695 130 GLU A O 1
ATOM 993 N N . ALA A 1 131 ? 2.933 -28.743 -19.801 1.000 25.994 131 ALA A N 1
ATOM 994 C CA . ALA A 1 131 ? 3.710 -27.554 -19.491 1.000 24.320 131 ALA A CA 1
ATOM 995 C C . ALA A 1 131 ? 2.758 -26.345 -19.699 1.000 24.492 131 ALA A C 1
ATOM 996 O O . ALA A 1 131 ? 2.893 -25.316 -19.006 1.000 24.039 131 ALA A O 1
ATOM 998 N N . VAL A 1 132 ? 1.965 -26.291 -20.782 1.000 21.425 132 VAL A N 1
ATOM 999 C CA . VAL A 1 132 ? 1.073 -25.155 -21.004 1.000 21.450 132 VAL A CA 1
ATOM 1000 C C . VAL A 1 132 ? 0.067 -25.036 -19.873 1.000 21.452 132 VAL A C 1
ATOM 1001 O O . VAL A 1 132 ? -0.152 -23.940 -19.350 1.000 21.695 132 VAL A O 1
ATOM 1005 N N . ARG A 1 133 ? -0.586 -26.139 -19.485 1.000 22.305 133 ARG A N 1
ATOM 1006 C CA . ARG A 1 133 ? -1.606 -26.169 -18.417 1.000 22.738 133 ARG A CA 1
ATOM 1007 C C . ARG A 1 133 ? -0.972 -25.610 -17.174 1.000 23.067 133 ARG A C 1
ATOM 1008 O O . ARG A 1 133 ? -1.542 -24.807 -16.438 1.000 24.810 133 ARG A O 1
ATOM 1016 N N . THR A 1 134 ? 0.233 -26.090 -16.837 1.000 24.168 134 THR A N 1
ATOM 1017 C CA . THR A 1 134 ? 0.906 -25.702 -15.620 1.000 26.170 134 THR A CA 1
ATOM 1018 C C . THR A 1 134 ? 1.269 -24.225 -15.615 1.000 25.064 134 THR A C 1
ATOM 1019 O O . THR A 1 134 ? 1.357 -23.660 -14.527 1.000 27.548 134 THR A O 1
ATOM 1023 N N . ALA A 1 135 ? 1.560 -23.597 -16.758 1.000 24.263 135 ALA A N 1
ATOM 1024 C CA . ALA A 1 135 ? 2.055 -22.227 -16.879 1.000 23.657 135 ALA A CA 1
ATOM 1025 C C . ALA A 1 135 ? 0.870 -21.214 -16.765 1.000 24.020 135 ALA A C 1
ATOM 1026 O O . ALA A 1 135 ? 1.094 -20.022 -16.709 1.000 23.841 135 ALA A O 1
ATOM 1028 N N . ILE A 1 136 ? -0.368 -21.668 -16.833 1.000 23.545 136 ILE A N 1
ATOM 1029 C CA . ILE A 1 136 ? -1.519 -20.726 -16.655 1.000 23.373 136 ILE A CA 1
ATOM 1030 C C . ILE A 1 136 ? -1.361 -20.060 -15.305 1.000 24.140 136 ILE A C 1
ATOM 1031 O O . ILE A 1 136 ? -1.180 -20.725 -14.250 1.000 25.271 136 ILE A O 1
ATOM 1036 N N . ARG A 1 137 ? -1.602 -18.751 -15.308 1.000 23.488 137 ARG A N 1
ATOM 1037 C CA . ARG A 1 137 ? -1.651 -17.907 -14.121 1.000 25.045 137 ARG A CA 1
ATOM 1038 C C . ARG A 1 137 ? -3.042 -17.253 -14.011 1.000 24.221 137 ARG A C 1
ATOM 1039 O O . ARG A 1 137 ? -3.744 -17.174 -15.033 1.000 23.457 137 ARG A O 1
ATOM 1047 N N . PRO A 1 138 ? -3.398 -16.722 -12.838 1.000 26.841 138 PRO A N 1
ATOM 1048 C CA . PRO A 1 138 ? -4.726 -16.072 -12.724 1.000 27.765 138 PRO A CA 1
ATOM 1049 C C . PRO A 1 138 ? -4.889 -14.901 -13.683 1.000 26.068 138 PRO A C 1
ATOM 1050 O O . PRO A 1 138 ? -5.986 -14.705 -14.242 1.000 27.290 138 PRO A O 1
ATOM 1054 N N . GLU A 1 139 ? -3.770 -14.281 -14.039 1.000 25.516 139 GLU A N 1
ATOM 1055 C CA . GLU A 1 139 ? -3.777 -13.095 -14.909 1.000 24.269 139 GLU A CA 1
ATOM 1056 C C . GLU A 1 139 ? -3.627 -13.464 -16.395 1.000 22.778 139 GLU A C 1
ATOM 1057 O O . GLU A 1 139 ? -3.615 -12.539 -17.257 1.000 22.395 139 GLU A O 1
ATOM 1063 N N . THR A 1 140 ? -3.463 -14.731 -16.755 1.000 21.540 140 THR A N 1
ATOM 1064 C CA . THR A 1 140 ? -3.247 -15.121 -18.161 1.000 20.110 140 THR A CA 1
ATOM 1065 C C . THR A 1 140 ? -4.485 -14.821 -19.026 1.000 21.668 140 THR A C 1
ATOM 1066 O O . THR A 1 140 ? -5.601 -15.309 -18.661 1.000 23.223 140 THR A O 1
ATOM 1070 N N . VAL A 1 141 ? -4.324 -14.023 -20.060 1.000 20.031 141 VAL A N 1
ATOM 1071 C CA . VAL A 1 141 ? -5.443 -13.648 -20.949 1.000 20.336 141 VAL A CA 1
ATOM 1072 C C . VAL A 1 141 ? -5.426 -14.419 -22.243 1.000 20.746 141 VAL A C 1
ATOM 1073 O O . VAL A 1 141 ? -6.446 -14.491 -22.943 1.000 20.044 141 VAL A O 1
ATOM 1077 N N . ALA A 1 142 ? -4.262 -14.924 -22.668 1.000 18.566 142 ALA A N 1
ATOM 1078 C CA . ALA A 1 142 ? -4.121 -15.644 -23.935 1.000 17.574 142 ALA A CA 1
ATOM 1079 C C . ALA A 1 142 ? -2.936 -16.593 -23.914 1.000 18.967 142 ALA A C 1
ATOM 1080 O O . ALA A 1 142 ? -1.931 -16.286 -23.223 1.000 18.854 142 ALA A O 1
ATOM 1082 N N . ILE A 1 143 ? -3.075 -17.649 -24.744 1.000 18.334 143 ILE A N 1
ATOM 1083 C CA . ILE A 1 143 ? -1.964 -18.553 -25.081 1.000 18.611 143 ILE A CA 1
ATOM 1084 C C . ILE A 1 143 ? -1.691 -18.287 -26.561 1.000 17.160 143 ILE A C 1
ATOM 1085 O O . ILE A 1 143 ? -2.625 -18.424 -27.378 1.000 17.378 143 ILE A O 1
ATOM 1090 N N . TRP A 1 144 ? -0.479 -17.907 -26.873 1.000 16.354 144 TRP A N 1
ATOM 1091 C CA . TRP A 1 144 ? -0.048 -17.573 -28.246 1.000 16.246 144 TRP A CA 1
ATOM 1092 C C . TRP A 1 144 ? 0.705 -18.766 -28.839 1.000 16.140 144 TRP A C 1
ATOM 1093 O O . TRP A 1 144 ? 1.798 -19.083 -28.330 1.000 17.411 144 TRP A O 1
ATOM 1104 N N . VAL A 1 145 ? 0.176 -19.386 -29.881 1.000 16.346 145 VAL A N 1
ATOM 1105 C CA . VAL A 1 145 ? 0.711 -20.628 -30.440 1.000 17.129 145 VAL A CA 1
ATOM 1106 C C . VAL A 1 145 ? 1.192 -20.357 -31.854 1.000 17.251 145 VAL A C 1
ATOM 1107 O O . VAL A 1 145 ? 0.501 -19.727 -32.652 1.000 17.914 145 VAL A O 1
ATOM 1111 N N . GLU A 1 146 ? 2.406 -20.794 -32.149 1.000 16.006 146 GLU A N 1
ATOM 1112 C CA . GLU A 1 146 ? 2.814 -21.017 -33.566 1.000 16.360 146 GLU A CA 1
ATOM 1113 C C . GLU A 1 146 ? 2.879 -22.522 -33.744 1.000 15.966 146 GLU A C 1
ATOM 1114 O O . GLU A 1 146 ? 3.496 -23.209 -32.866 1.000 17.246 146 GLU A O 1
ATOM 1120 N N . THR A 1 147 ? 2.411 -23.071 -34.879 1.000 16.871 147 THR A N 1
ATOM 1121 C CA . THR A 1 147 ? 2.638 -24.496 -35.195 1.000 16.744 147 THR A CA 1
ATOM 1122 C C . THR A 1 147 ? 2.488 -24.623 -36.699 1.000 16.754 147 THR A C 1
ATOM 1123 O O . THR A 1 147 ? 1.461 -24.235 -37.253 1.000 17.141 147 THR A O 1
ATOM 1127 N N . PRO A 1 148 ? 3.493 -25.156 -37.401 1.000 17.144 148 PRO A N 1
ATOM 1128 C CA . PRO A 1 148 ? 4.860 -25.398 -36.905 1.000 17.238 148 PRO A CA 1
ATOM 1129 C C . PRO A 1 148 ? 5.588 -24.122 -36.471 1.000 17.121 148 PRO A C 1
ATOM 1130 O O . PRO A 1 148 ? 5.309 -23.074 -36.984 1.000 17.378 148 PRO A O 1
ATOM 1134 N N . THR A 1 149 ? 6.504 -24.243 -35.492 1.000 16.872 149 THR A N 1
ATOM 1135 C CA . THR A 1 149 ? 7.218 -23.040 -34.963 1.000 17.598 149 THR A CA 1
ATOM 1136 C C . THR A 1 149 ? 8.302 -22.579 -35.938 1.000 17.791 149 THR A C 1
ATOM 1137 O O . THR A 1 149 ? 8.837 -23.351 -36.715 1.000 18.275 149 THR A O 1
ATOM 1141 N N . ASN A 1 150 ? 8.616 -21.288 -35.851 1.000 18.647 150 ASN A N 1
ATOM 1142 C CA . ASN A 1 150 ? 9.642 -20.613 -36.676 1.000 18.515 150 ASN A CA 1
ATOM 1143 C C . ASN A 1 150 ? 10.901 -20.464 -35.833 1.000 18.424 150 ASN A C 1
ATOM 1144 O O . ASN A 1 150 ? 10.855 -19.642 -34.904 1.000 19.369 150 ASN A O 1
ATOM 1149 N N . PRO A 1 151 ? 12.019 -21.195 -36.007 1.000 17.854 151 PRO A N 1
ATOM 1150 C CA . PRO A 1 151 ? 12.331 -21.946 -37.238 1.000 18.106 151 PRO A CA 1
ATOM 1151 C C . PRO A 1 151 ? 12.423 -23.452 -37.042 1.000 18.927 151 PRO A C 1
ATOM 1152 O O . PRO A 1 151 ? 12.822 -24.201 -37.962 1.000 20.103 151 PRO A O 1
ATOM 1156 N N . LEU A 1 152 ? 12.214 -23.996 -35.833 1.000 18.305 152 LEU A N 1
ATOM 1157 C CA . LEU A 1 152 ? 12.500 -25.432 -35.615 1.000 18.266 152 LEU A CA 1
ATOM 1158 C C . LEU A 1 152 ? 11.386 -26.352 -36.109 1.000 18.373 152 LEU A C 1
ATOM 1159 O O . LEU A 1 152 ? 11.569 -27.599 -36.053 1.000 19.258 152 LEU A O 1
ATOM 1164 N N . LEU A 1 153 ? 10.228 -25.793 -36.417 1.000 18.574 153 LEU A N 1
ATOM 1165 C CA . LEU A 1 153 ? 9.096 -26.538 -36.944 1.000 19.135 153 LEU A CA 1
ATOM 1166 C C . LEU A 1 153 ? 8.548 -27.539 -35.937 1.000 20.963 153 LEU A C 1
ATOM 1167 O O . LEU A 1 153 ? 8.064 -28.613 -36.271 1.000 20.161 153 LEU A O 1
ATOM 1172 N N . ASN A 1 154 ? 8.544 -27.155 -34.651 1.000 18.957 154 ASN A N 1
ATOM 1173 C CA . ASN A 1 154 ? 7.894 -27.971 -33.610 1.000 19.737 154 ASN A CA 1
ATOM 1174 C C . ASN A 1 154 ? 6.383 -27.797 -33.718 1.000 18.783 154 ASN A C 1
ATOM 1175 O O . ASN A 1 154 ? 5.888 -26.777 -34.192 1.000 18.877 154 ASN A O 1
ATOM 1180 N N . ILE A 1 155 ? 5.666 -28.796 -33.174 1.000 18.909 155 ILE A N 1
ATOM 1181 C CA . ILE A 1 155 ? 4.211 -28.971 -33.410 1.000 18.592 155 ILE A CA 1
ATOM 1182 C C . ILE A 1 155 ? 3.447 -28.871 -32.095 1.000 18.772 155 ILE A C 1
ATOM 1183 O O . ILE A 1 155 ? 3.868 -29.477 -31.072 1.000 20.663 155 ILE A O 1
ATOM 1188 N N . ALA A 1 156 ? 2.341 -28.158 -32.131 1.000 18.455 156 ALA A N 1
ATOM 1189 C CA . ALA A 1 156 ? 1.477 -27.981 -30.952 1.000 18.582 156 ALA A CA 1
ATOM 1190 C C . ALA A 1 156 ? 0.098 -28.497 -31.329 1.000 18.373 156 ALA A C 1
ATOM 1191 O O . ALA A 1 156 ? -0.398 -28.167 -32.407 1.000 19.976 156 ALA A O 1
ATOM 1193 N N . ASP A 1 157 ? -0.548 -29.184 -30.424 1.000 18.844 157 ASP A N 1
ATOM 1194 C CA . ASP A 1 157 ? -1.889 -29.792 -30.630 1.000 19.195 157 ASP A CA 1
ATOM 1195 C C . ASP A 1 157 ? -2.901 -28.667 -30.350 1.000 19.791 157 ASP A C 1
ATOM 1196 O O . ASP A 1 157 ? -3.232 -28.362 -29.209 1.000 18.952 157 ASP A O 1
ATOM 1201 N N . ILE A 1 158 ? -3.403 -28.070 -31.407 1.000 18.412 158 ILE A N 1
ATOM 1202 C CA . ILE A 1 158 ? -4.300 -26.881 -31.282 1.000 17.966 158 ILE A CA 1
ATOM 1203 C C . ILE A 1 158 ? -5.527 -27.228 -30.460 1.000 18.834 158 ILE A C 1
ATOM 1204 O O . ILE A 1 158 ? -5.884 -26.488 -29.562 1.000 18.625 158 ILE A O 1
ATOM 1209 N N . ALA A 1 159 ? -6.195 -28.325 -30.756 1.000 19.720 159 ALA A N 1
ATOM 1210 C CA . ALA A 1 159 ? -7.427 -28.677 -30.035 1.000 19.384 159 ALA A CA 1
ATOM 1211 C C . ALA A 1 159 ? -7.120 -28.886 -28.542 1.000 20.022 159 ALA A C 1
ATOM 1212 O O . ALA A 1 159 ? -7.897 -28.481 -27.694 1.000 20.423 159 ALA A O 1
ATOM 1214 N N . ALA A 1 160 ? -5.996 -29.556 -28.222 1.000 18.899 160 ALA A N 1
ATOM 1215 C CA . ALA A 1 160 ? -5.647 -29.747 -26.825 1.000 18.895 160 ALA A CA 1
ATOM 1216 C C . ALA A 1 160 ? -5.392 -28.430 -26.117 1.000 18.897 160 ALA A C 1
ATOM 1217 O O . ALA A 1 160 ? -5.840 -28.219 -24.968 1.000 20.553 160 ALA A O 1
ATOM 1219 N N . LEU A 1 161 ? -4.690 -27.528 -26.772 1.000 18.858 161 LEU A N 1
ATOM 1220 C CA . LEU A 1 161 ? -4.355 -26.243 -26.144 1.000 19.283 161 LEU A CA 1
ATOM 1221 C C . LEU A 1 161 ? -5.603 -25.360 -26.060 1.000 19.217 161 LEU A C 1
ATOM 1222 O O . LEU A 1 161 ? -5.699 -24.599 -25.123 1.000 19.838 161 LEU A O 1
ATOM 1227 N N . ALA A 1 162 ? -6.553 -25.506 -26.973 1.000 19.153 162 ALA A N 1
ATOM 1228 C CA . ALA A 1 162 ? -7.814 -24.727 -26.924 1.000 20.158 162 ALA A CA 1
ATOM 1229 C C . ALA A 1 162 ? -8.547 -25.129 -25.648 1.000 20.287 162 ALA A C 1
ATOM 1230 O O . ALA A 1 162 ? -9.028 -24.252 -24.922 1.000 20.926 162 ALA A O 1
ATOM 1232 N N . ASP A 1 163 ? -8.576 -26.420 -25.309 1.000 20.673 163 ASP A N 1
ATOM 1233 C CA . ASP A 1 163 ? -9.301 -26.837 -24.096 1.000 21.090 163 ASP A CA 1
ATOM 1234 C C . ASP A 1 163 ? -8.622 -26.292 -22.831 1.000 20.782 163 ASP A C 1
ATOM 1235 O O . ASP A 1 163 ? -9.301 -25.896 -21.890 1.000 21.241 163 ASP A O 1
ATOM 1240 N N . ILE A 1 164 ? -7.295 -26.248 -22.823 1.000 19.727 164 ILE A N 1
ATOM 1241 C CA . ILE A 1 164 ? -6.573 -25.650 -21.685 1.000 20.571 164 ILE A CA 1
ATOM 1242 C C . ILE A 1 164 ? -6.881 -24.142 -21.579 1.000 20.347 164 ILE A C 1
ATOM 1243 O O . ILE A 1 164 ? -7.191 -23.639 -20.483 1.000 21.262 164 ILE A O 1
ATOM 1248 N N . ALA A 1 165 ? -6.773 -23.433 -22.674 1.000 18.903 165 ALA A N 1
ATOM 1249 C CA . ALA A 1 165 ? -7.019 -21.981 -22.670 1.000 19.763 165 ALA A CA 1
ATOM 1250 C C . ALA A 1 165 ? -8.452 -21.754 -22.159 1.000 19.909 165 ALA A C 1
ATOM 1251 O O . ALA A 1 165 ? -8.671 -20.866 -21.311 1.000 21.306 165 ALA A O 1
ATOM 1253 N N . HIS A 1 166 ? -9.424 -22.467 -22.709 1.000 20.212 166 HIS A N 1
ATOM 1254 C CA . HIS A 1 166 ? -10.831 -22.137 -22.409 1.000 21.181 166 HIS A CA 1
ATOM 1255 C C . HIS A 1 166 ? -11.172 -22.504 -20.950 1.000 21.968 166 HIS A C 1
ATOM 1256 O O . HIS A 1 166 ? -11.994 -21.830 -20.334 1.000 22.312 166 HIS A O 1
ATOM 1263 N N . ALA A 1 167 ? -10.572 -23.545 -20.416 1.000 22.378 167 ALA A N 1
ATOM 1264 C CA . ALA A 1 167 ? -10.777 -23.878 -18.999 1.000 22.771 167 ALA A CA 1
ATOM 1265 C C . ALA A 1 167 ? -10.298 -22.717 -18.113 1.000 23.807 167 ALA A C 1
ATOM 1266 O O . ALA A 1 167 ? -10.804 -22.629 -16.947 1.000 26.284 167 ALA A O 1
ATOM 1268 N N . ALA A 1 168 ? -9.287 -21.961 -18.519 1.000 24.442 168 ALA A N 1
ATOM 1269 C CA . ALA A 1 168 ? -8.756 -20.813 -17.774 1.000 25.639 168 ALA A CA 1
ATOM 1270 C C . ALA A 1 168 ? -9.448 -19.504 -18.165 1.000 24.235 168 ALA A C 1
ATOM 1271 O O . ALA A 1 168 ? -8.915 -18.415 -17.794 1.000 26.779 168 ALA A O 1
ATOM 1273 N N A ASP A 1 169 ? -10.601 -19.569 -18.853 0.500 25.260 169 ASP A N 1
ATOM 1274 N N B ASP A 1 169 ? -10.553 -19.569 -18.927 0.500 25.698 169 ASP A N 1
ATOM 1275 C CA A ASP A 1 169 ? -11.197 -18.313 -19.449 0.500 25.724 169 ASP A CA 1
ATOM 1276 C CA B ASP A 1 169 ? -11.209 -18.322 -19.464 0.500 26.153 169 ASP A CA 1
ATOM 1277 C C A ASP A 1 169 ? -10.127 -17.431 -20.121 0.500 24.421 169 ASP A C 1
ATOM 1278 C C B ASP A 1 169 ? -10.244 -17.431 -20.282 0.500 24.669 169 ASP A C 1
ATOM 1279 O O A ASP A 1 169 ? -10.103 -16.210 -19.820 0.500 24.237 169 ASP A O 1
ATOM 1280 O O B ASP A 1 169 ? -10.485 -16.190 -20.378 0.500 24.592 169 ASP A O 1
ATOM 1289 N N . ALA A 1 170 ? -9.247 -18.047 -20.936 1.000 22.543 170 ALA A N 1
ATOM 1290 C CA . ALA A 1 170 ? -8.237 -17.358 -21.765 1.000 21.785 170 ALA A CA 1
ATOM 1291 C C . ALA A 1 170 ? -8.517 -17.612 -23.251 1.000 21.426 170 ALA A C 1
ATOM 1292 O O . ALA A 1 170 ? -9.237 -18.552 -23.620 1.000 20.960 170 ALA A O 1
ATOM 1294 N N . LEU A 1 171 ? -7.986 -16.754 -24.124 1.000 18.260 171 LEU A N 1
ATOM 1295 C CA . LEU A 1 171 ? -8.119 -16.963 -25.579 1.000 18.726 171 LEU A CA 1
ATOM 1296 C C . LEU A 1 171 ? -6.966 -17.813 -26.135 1.000 18.799 171 LEU A C 1
ATOM 1297 O O . LEU A 1 171 ? -5.838 -17.742 -25.579 1.000 19.893 171 LEU A O 1
ATOM 1302 N N . LEU A 1 172 ? -7.250 -18.628 -27.140 1.000 17.042 172 LEU A N 1
ATOM 1303 C CA . LEU A 1 172 ? -6.161 -19.329 -27.855 1.000 17.182 172 LEU A CA 1
ATOM 1304 C C . LEU A 1 172 ? -5.959 -18.559 -29.164 1.000 16.733 172 LEU A C 1
ATOM 1305 O O . LEU A 1 172 ? -6.891 -18.489 -29.995 1.000 17.119 172 LEU A O 1
ATOM 1310 N N . VAL A 1 173 ? -4.739 -18.078 -29.354 1.000 15.991 173 VAL A N 1
ATOM 1311 C CA . VAL A 1 173 ? -4.289 -17.405 -30.570 1.000 15.893 173 VAL A CA 1
ATOM 1312 C C . VAL A 1 173 ? -3.372 -18.340 -31.325 1.000 15.733 173 VAL A C 1
ATOM 1313 O O . VAL A 1 173 ? -2.455 -18.861 -30.739 1.000 15.812 173 VAL A O 1
ATOM 1317 N N . VAL A 1 174 ? -3.639 -18.612 -32.599 1.000 15.615 174 VAL A N 1
ATOM 1318 C CA . VAL A 1 174 ? -2.732 -19.434 -33.448 1.000 15.376 174 VAL A CA 1
ATOM 1319 C C . VAL A 1 174 ? -2.236 -18.554 -34.589 1.000 14.867 174 VAL A C 1
ATOM 1320 O O . VAL A 1 174 ? -3.019 -18.126 -35.433 1.000 15.314 174 VAL A O 1
ATOM 1324 N N . ASP A 1 175 ? -0.938 -18.391 -34.637 1.000 15.443 175 ASP A N 1
ATOM 1325 C CA . ASP A 1 175 ? -0.212 -17.810 -35.782 1.000 14.884 175 ASP A CA 1
ATOM 1326 C C . ASP A 1 175 ? -0.027 -18.912 -36.792 1.000 15.478 175 ASP A C 1
ATOM 1327 O O . ASP A 1 175 ? 0.749 -19.837 -36.556 1.000 16.335 175 ASP A O 1
ATOM 1332 N N . ASN A 1 176 ? -0.874 -18.882 -37.833 1.000 14.877 176 ASN A N 1
ATOM 1333 C CA . ASN A 1 176 ? -1.046 -19.933 -38.854 1.000 14.481 176 ASN A CA 1
ATOM 1334 C C . ASN A 1 176 ? -0.252 -19.545 -40.100 1.000 14.576 176 ASN A C 1
ATOM 1335 O O . ASN A 1 176 ? -0.546 -20.085 -41.190 1.000 15.065 176 ASN A O 1
ATOM 1340 N N . THR A 1 177 ? 0.735 -18.673 -39.950 1.000 14.339 177 THR A N 1
ATOM 1341 C CA . THR A 1 177 ? 1.521 -18.184 -41.120 1.000 13.866 177 THR A CA 1
ATOM 1342 C C . THR 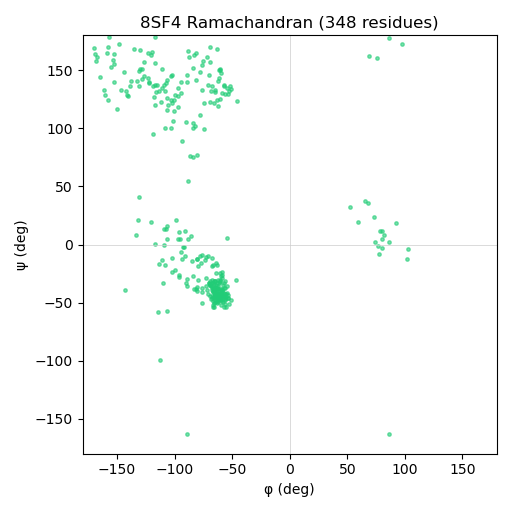A 1 177 ? 2.167 -19.345 -41.887 1.000 14.635 177 THR A C 1
ATOM 1343 O O . THR A 1 177 ? 2.043 -19.406 -43.133 1.000 15.395 177 THR A O 1
ATOM 1347 N N . PHE A 1 178 ? 2.925 -20.208 -41.221 1.000 14.590 178 PHE A N 1
ATOM 1348 C CA . PHE A 1 178 ? 3.713 -21.275 -41.885 1.000 15.270 178 PHE A CA 1
ATOM 1349 C C . PHE A 1 178 ? 2.826 -22.272 -42.571 1.000 15.758 178 PHE A C 1
ATOM 1350 O O . PHE A 1 178 ? 3.089 -22.726 -43.711 1.000 16.566 178 PHE A O 1
ATOM 1358 N N . ALA A 1 179 ? 1.705 -22.695 -41.979 1.000 15.411 179 ALA A N 1
ATOM 1359 C CA . ALA A 1 179 ? 0.869 -23.732 -42.569 1.000 15.287 179 ALA A CA 1
ATOM 1360 C C . ALA A 1 179 ? -0.033 -23.161 -43.646 1.000 15.224 179 ALA A C 1
ATOM 1361 O O . ALA A 1 179 ? -0.307 -23.823 -44.634 1.000 16.574 179 ALA A O 1
ATOM 1363 N N . SER A 1 180 ? -0.520 -21.931 -43.428 1.000 15.239 180 SER A N 1
ATOM 1364 C CA . SER A 1 180 ? -1.561 -21.287 -44.232 1.000 15.436 180 SER A CA 1
ATOM 1365 C C . SER A 1 180 ? -2.913 -21.966 -44.028 1.000 15.568 180 SER A C 1
ATOM 1366 O O .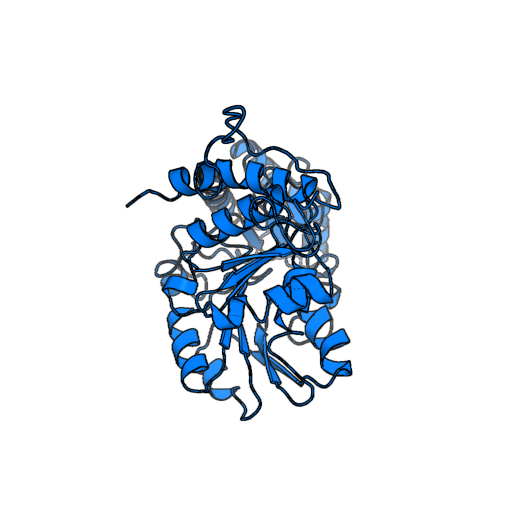 SER A 1 180 ? -3.034 -23.114 -43.566 1.000 15.764 180 SER A O 1
ATOM 1369 N N . PRO A 1 181 ? -4.027 -21.296 -44.385 1.000 15.379 181 PRO A N 1
ATOM 1370 C CA . PRO A 1 181 ? -5.345 -21.884 -44.289 1.000 15.943 181 PRO A CA 1
ATOM 1371 C C . PRO A 1 181 ? -5.559 -23.153 -45.089 1.000 16.375 181 PRO A C 1
ATOM 1372 O O . PRO A 1 181 ? -6.444 -23.954 -44.857 1.000 17.071 181 PRO A O 1
ATOM 1376 N N . TYR A 1 182 ? -4.739 -23.328 -46.156 1.000 15.905 182 TYR A N 1
ATOM 1377 C CA . TYR A 1 182 ? -4.853 -24.504 -47.037 1.000 16.273 182 TYR A CA 1
ATOM 1378 C C . TYR A 1 182 ? -4.407 -25.733 -46.272 1.000 15.972 182 TYR A C 1
ATOM 1379 O O . TYR A 1 182 ? -4.924 -26.817 -46.566 1.000 17.630 182 TYR A O 1
ATOM 1388 N N . LEU A 1 183 ? -3.418 -25.624 -45.381 1.000 16.034 183 LEU A N 1
ATOM 1389 C CA . LEU A 1 183 ? -2.930 -26.827 -44.665 1.000 16.748 183 LEU A CA 1
ATOM 1390 C C . LEU A 1 183 ? -3.563 -26.997 -43.294 1.000 17.023 183 LEU A C 1
ATOM 1391 O O . LEU A 1 183 ? -3.554 -28.147 -42.803 1.000 18.491 183 LEU A O 1
ATOM 1396 N N . GLN A 1 184 ? -3.985 -25.962 -42.619 1.000 15.897 184 GLN A N 1
ATOM 1397 C CA . GLN A 1 184 ? -4.382 -26.043 -41.202 1.000 16.275 184 GLN A CA 1
ATOM 1398 C C . GLN A 1 184 ? -5.454 -24.987 -40.949 1.000 16.158 184 GLN A C 1
ATOM 1399 O O . GLN A 1 184 ? -5.330 -23.869 -41.467 1.000 16.236 184 GLN A O 1
ATOM 1405 N N A ARG A 1 185 ? -6.490 -25.309 -40.164 0.500 17.239 185 ARG A N 1
ATOM 1406 N N B ARG A 1 185 ? -6.470 -25.341 -40.150 0.500 17.613 185 ARG A N 1
ATOM 1407 C CA A ARG A 1 185 ? -7.634 -24.373 -39.934 0.500 17.640 185 ARG A CA 1
ATOM 1408 C CA B ARG A 1 185 ? -7.675 -24.492 -39.926 0.500 18.479 185 ARG A CA 1
ATOM 1409 C C A ARG A 1 185 ? -7.877 -24.322 -38.426 0.500 16.598 185 ARG A C 1
ATOM 1410 C C B ARG A 1 185 ? -7.873 -24.348 -38.415 0.500 16.887 185 ARG A C 1
ATOM 1411 O O A ARG A 1 185 ? -8.718 -25.020 -37.889 0.500 17.819 185 ARG A O 1
ATOM 1412 O O B ARG A 1 185 ? -8.715 -25.019 -37.851 0.500 17.969 185 ARG A O 1
ATOM 1427 N N . PRO A 1 186 ? -7.091 -23.503 -37.734 1.000 16.808 186 PRO A N 1
ATOM 1428 C CA . PRO A 1 186 ? -7.167 -23.504 -36.260 1.000 16.468 186 PRO A CA 1
ATOM 1429 C C . PRO A 1 186 ? -8.525 -23.207 -35.654 1.000 16.746 186 PRO A C 1
ATOM 1430 O O . PRO A 1 186 ? -8.828 -23.747 -34.571 1.000 16.836 186 PRO A O 1
ATOM 1434 N N . LEU A 1 187 ? -9.329 -22.335 -36.288 1.000 16.998 187 LEU A N 1
ATOM 1435 C CA . LEU A 1 187 ? -10.651 -22.047 -35.696 1.000 17.328 187 LEU A CA 1
ATOM 1436 C C . LEU A 1 187 ? -11.458 -23.316 -35.639 1.000 19.449 187 LEU A C 1
ATOM 1437 O O . LEU A 1 187 ? -12.282 -23.455 -34.671 1.000 19.560 187 LEU A O 1
ATOM 1442 N N . SER A 1 188 ? -11.324 -24.237 -36.570 1.000 18.737 188 SER A N 1
ATOM 1443 C CA . SER A 1 188 ? -12.083 -25.503 -36.578 1.000 19.605 188 SER A CA 1
ATOM 1444 C C . SER A 1 188 ? -11.695 -26.405 -35.420 1.000 20.826 188 SER A C 1
ATOM 1445 O O . SER A 1 188 ? -12.470 -27.353 -35.133 1.000 23.476 188 SER A O 1
ATOM 1448 N N . LEU A 1 189 ? -10.552 -26.164 -34.784 1.000 18.576 189 LEU A N 1
ATOM 1449 C CA . LEU A 1 189 ? -10.011 -26.933 -33.644 1.000 20.287 189 LEU A CA 1
ATOM 1450 C C . LEU A 1 189 ? -10.132 -26.144 -32.356 1.000 22.100 189 LEU A C 1
ATOM 1451 O O . LEU A 1 189 ? -9.648 -26.616 -31.337 1.000 23.454 189 LEU A O 1
ATOM 1456 N N . GLY A 1 190 ? -10.900 -25.063 -32.337 1.000 20.180 190 GLY A N 1
ATOM 1457 C CA . GLY A 1 190 ? -11.175 -24.338 -31.068 1.000 19.408 190 GLY A CA 1
ATOM 1458 C C . GLY A 1 190 ? -10.388 -23.084 -30.904 1.000 19.297 190 GLY A C 1
ATOM 1459 O O . GLY A 1 190 ? -10.564 -22.430 -29.898 1.000 19.221 190 GLY A O 1
ATOM 1460 N N . ALA A 1 191 ? -9.464 -22.712 -31.796 1.000 17.951 191 ALA A N 1
ATOM 1461 C CA . ALA A 1 191 ? -8.790 -21.423 -31.649 1.000 17.268 191 ALA A CA 1
ATOM 1462 C C . ALA A 1 191 ? -9.787 -20.291 -31.686 1.000 17.263 191 ALA A C 1
ATOM 1463 O O . ALA A 1 191 ? -10.827 -20.369 -32.351 1.000 18.213 191 ALA A O 1
ATOM 1465 N N . ASP A 1 192 ? -9.497 -19.219 -30.958 1.000 17.403 192 ASP A N 1
ATOM 1466 C CA . ASP A 1 192 ? -10.315 -17.996 -30.955 1.000 16.951 192 ASP A CA 1
ATOM 1467 C C . ASP A 1 192 ? -9.875 -17.003 -32.045 1.000 16.205 192 ASP A C 1
ATOM 1468 O O . ASP A 1 192 ? -10.730 -16.260 -32.559 1.000 17.548 192 ASP A O 1
ATOM 1473 N N . VAL A 1 193 ? -8.573 -16.935 -32.298 1.000 16.442 193 VAL A N 1
ATOM 1474 C CA . VAL A 1 193 ? -8.018 -15.952 -33.237 1.000 16.015 193 VAL A CA 1
ATOM 1475 C C . VAL A 1 193 ? -6.960 -16.647 -34.047 1.000 16.213 193 VAL A C 1
ATOM 1476 O O . VAL A 1 193 ? -6.136 -17.378 -33.488 1.000 16.841 193 VAL A O 1
ATOM 1480 N N . VAL A 1 194 ? -6.975 -16.397 -35.355 1.000 15.269 194 VAL A N 1
ATOM 1481 C CA . VAL A 1 194 ? -5.885 -16.797 -36.254 1.000 15.224 194 VAL A CA 1
ATOM 1482 C C . VAL A 1 194 ? -5.142 -15.533 -36.662 1.000 14.125 194 VAL A C 1
ATOM 1483 O O . VAL A 1 194 ? -5.775 -14.550 -37.075 1.000 15.118 194 VAL A O 1
ATOM 1487 N N . VAL A 1 195 ? -3.806 -15.551 -36.587 1.000 14.108 195 VAL A N 1
ATOM 1488 C CA . VAL A 1 195 ? -2.909 -14.492 -37.041 1.000 14.179 195 VAL A CA 1
ATOM 1489 C C . VAL A 1 195 ? -2.175 -15.005 -38.290 1.000 15.162 195 VAL A C 1
ATOM 1490 O O . VAL A 1 195 ? -1.713 -16.153 -38.301 1.000 15.193 195 VAL A O 1
ATOM 1494 N N . HIS A 1 196 ? -2.053 -14.139 -39.307 1.000 14.319 196 HIS A N 1
ATOM 1495 C CA . HIS A 1 196 ? -1.138 -14.386 -40.433 1.000 14.288 196 HIS A CA 1
ATOM 1496 C C . HIS A 1 196 ? -0.234 -13.221 -40.671 1.000 13.711 196 HIS A C 1
ATOM 1497 O O . HIS A 1 196 ? -0.722 -12.069 -40.705 1.000 14.384 196 HIS A O 1
ATOM 1504 N N . SER A 1 197 ? 1.014 -13.514 -41.022 1.000 14.281 197 SER A N 1
ATOM 1505 C CA . SER A 1 197 ? 1.801 -12.634 -41.896 1.000 13.723 197 SER A CA 1
ATOM 1506 C C . SER A 1 197 ? 1.429 -12.976 -43.318 1.000 14.275 197 SER A C 1
ATOM 1507 O O . SER A 1 197 ? 1.834 -14.047 -43.790 1.000 13.771 197 SER A O 1
ATOM 1510 N N . THR A 1 198 ? 0.635 -12.152 -44.004 1.000 13.695 198 THR A N 1
ATOM 1511 C CA . THR A 1 198 ? 0.332 -12.393 -45.422 1.000 13.535 198 THR A CA 1
ATOM 1512 C C . THR A 1 198 ? 1.531 -12.129 -46.327 1.000 14.164 198 THR A C 1
ATOM 1513 O O . THR A 1 198 ? 1.476 -12.506 -47.486 1.000 14.876 198 THR A O 1
ATOM 1517 N N . THR A 1 199 ? 2.585 -11.539 -45.779 1.000 13.715 199 THR A N 1
ATOM 1518 C CA . THR A 1 199 ? 3.857 -11.392 -46.469 1.000 14.320 199 THR A CA 1
ATOM 1519 C C . THR A 1 199 ? 4.375 -12.718 -46.956 1.000 15.048 199 THR A C 1
ATOM 1520 O O . THR A 1 199 ? 5.205 -12.744 -47.856 1.000 15.880 199 THR A O 1
ATOM 1548 N N . TYR A 1 201 ? 3.184 -17.021 -47.228 1.000 14.034 201 TYR A N 1
ATOM 1549 C CA . TYR A 1 201 ? 2.514 -17.854 -48.244 1.000 13.805 201 TYR A CA 1
ATOM 1550 C C . TYR A 1 201 ? 1.243 -17.253 -48.852 1.000 15.073 201 TYR A C 1
ATOM 1551 O O . TYR A 1 201 ? 0.949 -17.585 -50.004 1.000 15.463 201 TYR A O 1
ATOM 1560 N N . LEU A 1 202 ? 0.486 -16.440 -48.117 1.000 14.701 202 LEU A N 1
ATOM 1561 C CA . LEU A 1 202 ? -0.798 -15.961 -48.680 1.000 13.673 202 LEU A CA 1
ATOM 1562 C C . LEU A 1 202 ? -0.551 -15.032 -49.886 1.000 13.962 202 LEU A C 1
ATOM 1563 O O . LEU A 1 202 ? -1.060 -15.302 -50.977 1.000 14.496 202 LEU A O 1
ATOM 1568 N N . GLY A 1 203 ? 0.279 -13.974 -49.690 1.000 14.172 203 GLY A N 1
ATOM 1569 C CA . GLY A 1 203 ? 0.665 -13.170 -50.864 1.000 14.189 203 GLY A CA 1
ATOM 1570 C C . GLY A 1 203 ? 1.478 -13.972 -51.845 1.000 14.346 203 GLY A C 1
ATOM 1571 O O . GLY A 1 203 ? 1.263 -13.904 -53.050 1.000 14.278 203 GLY A O 1
ATOM 1572 N N . GLY A 1 204 ? 2.439 -14.748 -51.322 1.000 13.965 204 GLY A N 1
ATOM 1573 C CA . GLY A 1 204 ? 3.096 -15.824 -52.044 1.000 14.441 204 GLY A CA 1
ATOM 1574 C C . GLY A 1 204 ? 4.213 -15.439 -53.005 1.000 14.087 204 GLY A C 1
ATOM 1575 O O . GLY A 1 204 ? 4.782 -16.375 -53.591 1.000 15.155 204 GLY A O 1
ATOM 1576 N N . HIS A 1 205 ? 4.492 -14.169 -53.185 1.000 13.380 205 HIS A N 1
ATOM 1577 C CA . HIS A 1 205 ? 5.415 -13.762 -54.269 1.000 14.477 205 HIS A CA 1
ATOM 1578 C C . HIS A 1 205 ? 6.483 -12.777 -53.764 1.000 13.265 205 HIS A C 1
ATOM 1579 O O . HIS A 1 205 ? 7.125 -12.129 -54.607 1.000 15.417 205 HIS A O 1
ATOM 1586 N N . SER A 1 206 ? 6.721 -12.775 -52.458 1.000 14.586 206 SER A N 1
ATOM 1587 C CA . SER A 1 206 ? 7.796 -11.934 -51.878 1.000 14.669 206 SER A CA 1
ATOM 1588 C C . SER A 1 206 ? 7.725 -10.485 -52.276 1.000 14.456 206 SER A C 1
ATOM 1589 O O . SER A 1 206 ? 8.729 -9.829 -52.414 1.000 14.964 206 SER A O 1
ATOM 1592 N N . ASP A 1 207 ? 6.497 -9.950 -52.496 1.000 14.528 207 ASP A N 1
ATOM 1593 C CA . ASP A 1 207 ? 6.307 -8.632 -53.064 1.000 13.857 207 ASP A CA 1
ATOM 1594 C C . ASP A 1 207 ? 5.278 -7.810 -52.297 1.000 15.227 207 ASP A C 1
ATOM 1595 O O . ASP A 1 207 ? 4.954 -6.743 -52.806 1.000 15.844 207 ASP A O 1
ATOM 1600 N N . VAL A 1 208 ? 4.784 -8.237 -51.141 1.000 14.741 208 VAL A N 1
ATOM 1601 C CA . VAL A 1 208 ? 3.838 -7.449 -50.313 1.000 16.013 208 VAL A CA 1
ATOM 1602 C C . VAL A 1 208 ? 4.109 -7.744 -48.865 1.000 17.523 208 VAL A C 1
ATOM 1603 O O . VAL A 1 208 ? 4.539 -8.917 -48.503 1.000 22.748 208 VAL A O 1
ATOM 1607 N N . VAL A 1 209 ? 4.195 -6.749 -48.049 1.000 13.763 209 VAL A N 1
ATOM 1608 C CA . VAL A 1 209 ? 4.206 -6.924 -46.602 1.000 14.337 209 VAL A CA 1
ATOM 1609 C C . VAL A 1 209 ? 2.804 -6.629 -46.126 1.000 14.163 209 VAL A C 1
ATOM 1610 O O . VAL A 1 209 ? 2.252 -5.573 -46.401 1.000 15.120 209 VAL A O 1
ATOM 1614 N N . GLY A 1 210 ? 2.264 -7.545 -45.353 1.000 13.498 210 GLY A N 1
ATOM 1615 C CA . GLY A 1 210 ? 0.891 -7.452 -44.869 1.000 13.610 210 GLY A CA 1
ATOM 1616 C C . GLY A 1 210 ? 0.599 -8.441 -43.773 1.000 13.555 210 GLY A C 1
ATOM 1617 O O . GLY A 1 210 ? 1.336 -9.395 -43.582 1.000 13.333 210 GLY A O 1
ATOM 1618 N N . GLY A 1 211 ? -0.482 -8.159 -43.022 1.000 14.129 211 GLY A N 1
ATOM 1619 C CA . GLY A 1 211 ? -0.930 -9.066 -41.950 1.000 13.596 211 GLY A CA 1
ATOM 1620 C C . GLY A 1 211 ? -2.413 -9.272 -41.969 1.000 13.136 211 GLY A C 1
ATOM 1621 O O . GLY A 1 211 ? -3.190 -8.534 -42.640 1.000 13.537 211 GLY A O 1
ATOM 1622 N N . ALA A 1 212 ? -2.901 -10.245 -41.213 1.000 13.635 212 ALA A N 1
ATOM 1623 C CA . ALA A 1 212 ? -4.341 -10.449 -41.066 1.000 13.478 212 ALA A CA 1
ATOM 1624 C C . ALA A 1 212 ? -4.662 -11.112 -39.733 1.000 14.359 212 ALA A C 1
ATOM 1625 O O . ALA A 1 212 ? -3.856 -11.865 -39.193 1.000 14.090 212 ALA A O 1
ATOM 1627 N N . LEU A 1 213 ? -5.899 -10.873 -39.286 1.000 13.598 213 LEU A N 1
ATOM 1628 C CA . LEU A 1 213 ? -6.544 -11.592 -38.171 1.000 14.652 213 LEU A CA 1
ATOM 1629 C C . LEU A 1 213 ? -7.836 -12.183 -38.718 1.000 14.780 213 LEU A C 1
ATOM 1630 O O . LEU A 1 213 ? -8.553 -11.521 -39.468 1.000 15.710 213 LEU A O 1
ATOM 1635 N N . VAL A 1 214 ? -8.189 -13.384 -38.257 1.000 14.727 214 VAL A N 1
ATOM 1636 C CA . VAL A 1 214 ? -9.526 -13.951 -38.471 1.000 14.491 214 VAL A CA 1
ATOM 1637 C C . VAL A 1 214 ? -10.062 -14.466 -37.157 1.000 15.012 214 VAL A C 1
ATOM 1638 O O . VAL A 1 214 ? -9.285 -15.113 -36.416 1.000 15.731 214 VAL A O 1
ATOM 1642 N N . VAL A 1 215 ? -11.318 -14.201 -36.863 1.000 15.221 215 VAL A N 1
ATOM 1643 C CA . VAL A 1 215 ? -11.908 -14.604 -35.543 1.000 16.420 215 VAL A CA 1
ATOM 1644 C C . VAL A 1 215 ? -13.149 -15.392 -35.781 1.000 17.561 215 VAL A C 1
ATOM 1645 O O . VAL A 1 215 ? -13.853 -15.258 -36.804 1.000 18.206 215 VAL A O 1
ATOM 1649 N N . ALA A 1 216 ? -13.491 -16.192 -34.750 1.000 18.727 216 ALA A N 1
ATOM 1650 C CA . ALA A 1 216 ? -14.744 -16.940 -34.721 1.000 20.362 216 ALA A CA 1
ATOM 1651 C C . ALA A 1 216 ? -15.903 -16.143 -34.093 1.000 19.190 216 ALA A C 1
ATOM 1652 O O . ALA A 1 216 ? -17.079 -16.413 -34.374 1.000 23.052 216 ALA A O 1
ATOM 1654 N N . ASP A 1 217 ? -15.594 -15.245 -33.165 1.000 18.957 217 ASP A N 1
ATOM 1655 C CA . ASP A 1 217 ? -16.635 -14.534 -32.374 1.000 19.932 217 ASP A CA 1
ATOM 1656 C C . ASP A 1 217 ? -16.834 -13.102 -32.875 1.000 18.187 217 ASP A C 1
ATOM 1657 O O . ASP A 1 217 ? -15.858 -12.300 -32.967 1.000 18.762 217 ASP A O 1
ATOM 1662 N N . ALA A 1 218 ? -18.060 -12.743 -33.233 1.000 19.000 218 ALA A N 1
ATOM 1663 C CA . ALA A 1 218 ? -18.313 -11.429 -33.852 1.000 18.772 218 ALA A CA 1
ATOM 1664 C C . ALA A 1 218 ? -18.004 -10.305 -32.883 1.000 17.828 218 ALA A C 1
ATOM 1665 O O . ALA A 1 218 ? -17.552 -9.260 -33.324 1.000 18.127 218 ALA A O 1
ATOM 1667 N N . GLU A 1 219 ? -18.280 -10.463 -31.600 1.000 18.749 219 GLU A N 1
ATOM 1668 C CA . GLU A 1 219 ? -17.958 -9.373 -30.644 1.000 18.504 219 GLU A CA 1
ATOM 1669 C C . GLU A 1 219 ? -16.471 -9.146 -30.552 1.000 17.872 219 GLU A C 1
ATOM 1670 O O . GLU A 1 219 ? -16.030 -7.942 -30.566 1.000 18.232 219 GLU A O 1
ATOM 1676 N N . LEU A 1 220 ? -15.654 -10.177 -30.498 1.000 16.864 220 LEU A N 1
ATOM 1677 C CA . LEU A 1 220 ? -14.206 -9.953 -30.483 1.000 16.982 220 LEU A CA 1
ATOM 1678 C C . LEU A 1 220 ? -13.801 -9.292 -31.798 1.000 17.502 220 LEU A C 1
ATOM 1679 O O . LEU A 1 220 ? -12.914 -8.406 -31.849 1.000 16.963 220 LEU A O 1
ATOM 1684 N N . GLY A 1 221 ? -14.423 -9.715 -32.910 1.000 16.586 221 GLY A N 1
ATOM 1685 C CA . GLY A 1 221 ? -14.166 -9.081 -34.199 1.000 15.647 221 GLY A CA 1
ATOM 1686 C C . GLY A 1 221 ? -14.452 -7.578 -34.166 1.000 16.040 221 GLY A C 1
ATOM 1687 O O . GLY A 1 221 ? -13.658 -6.822 -34.738 1.000 16.347 221 GLY A O 1
ATOM 1688 N N . GLU A 1 222 ? -15.535 -7.144 -33.523 1.000 16.851 222 GLU A N 1
ATOM 1689 C CA . GLU A 1 222 ? -15.829 -5.700 -33.389 1.000 17.240 222 GLU A CA 1
ATOM 1690 C C . GLU A 1 222 ? -14.812 -5.003 -32.529 1.000 16.996 222 GLU A C 1
ATOM 1691 O O . GLU A 1 222 ? -14.436 -3.871 -32.828 1.000 17.977 222 GLU A O 1
ATOM 1697 N N . ARG A 1 223 ? -14.349 -5.591 -31.441 1.000 17.707 223 ARG A N 1
ATOM 1698 C CA A ARG A 1 223 ? -13.288 -4.963 -30.618 0.500 17.678 223 ARG A CA 1
ATOM 1699 C CA B ARG A 1 223 ? -13.285 -4.967 -30.611 0.500 17.862 223 ARG A CA 1
ATOM 1700 C C . ARG A 1 223 ? -12.014 -4.835 -31.426 1.000 17.798 223 ARG A C 1
ATOM 1701 O O . ARG A 1 223 ? -11.315 -3.803 -31.345 1.000 17.464 223 ARG A O 1
ATOM 1716 N N . LEU A 1 224 ? -11.632 -5.853 -32.191 1.000 16.375 224 LEU A N 1
ATOM 1717 C CA . LEU A 1 224 ? -10.420 -5.768 -33.020 1.000 16.226 224 LEU A CA 1
ATOM 1718 C C . LEU A 1 224 ? -10.630 -4.697 -34.090 1.000 15.982 224 LEU A C 1
ATOM 1719 O O . LEU A 1 224 ? -9.705 -3.948 -34.398 1.000 16.835 224 LEU A O 1
ATOM 1724 N N . ALA A 1 225 ? -11.808 -4.644 -34.698 1.000 15.506 225 ALA A N 1
ATOM 1725 C CA . ALA A 1 225 ? -12.057 -3.633 -35.765 1.000 16.108 225 ALA A CA 1
ATOM 1726 C C . ALA A 1 225 ? -11.992 -2.218 -35.199 1.000 16.008 225 ALA A C 1
ATOM 1727 O O . ALA A 1 225 ? -11.468 -1.316 -35.851 1.000 16.461 225 ALA A O 1
ATOM 1729 N N . PHE A 1 226 ? -12.442 -2.023 -33.950 1.000 16.186 226 PHE A N 1
ATOM 1730 C CA . PHE A 1 226 ? -12.285 -0.717 -33.303 1.000 16.163 226 PHE A CA 1
ATOM 1731 C C . PHE A 1 226 ? -10.809 -0.331 -33.222 1.000 16.683 226 PHE A C 1
ATOM 1732 O O . PHE A 1 226 ? -10.495 0.864 -33.478 1.000 16.786 226 PHE A O 1
ATOM 1740 N N . HIS A 1 227 ? -9.928 -1.259 -32.939 1.000 15.389 227 HIS A N 1
ATOM 1741 C CA . HIS A 1 227 ? -8.479 -0.951 -32.896 1.000 16.062 227 HIS A CA 1
ATOM 1742 C C . HIS A 1 227 ? -7.894 -0.818 -34.286 1.000 15.781 227 HIS A C 1
ATOM 1743 O O . HIS A 1 227 ? -6.940 -0.053 -34.478 1.000 16.001 227 HIS A O 1
ATOM 1750 N N . GLN A 1 228 ? -8.330 -1.617 -35.221 1.000 14.999 228 GLN A N 1
ATOM 1751 C CA . GLN A 1 228 ? -7.945 -1.463 -36.637 1.000 14.824 228 GLN A CA 1
ATOM 1752 C C . GLN A 1 228 ? -8.227 -0.016 -37.054 1.000 15.906 228 GLN A C 1
ATOM 1753 O O . GLN A 1 228 ? -7.346 0.699 -37.622 1.000 16.212 228 GLN A O 1
ATOM 1759 N N . ASN A 1 229 ? -9.423 0.502 -36.813 1.000 15.216 229 ASN A N 1
ATOM 1760 C CA . ASN A 1 229 ? -9.783 1.872 -37.168 1.000 15.334 229 ASN A CA 1
ATOM 1761 C C . ASN A 1 229 ? -9.012 2.876 -36.324 1.000 15.667 229 ASN A C 1
ATOM 1762 O O . ASN A 1 229 ? -8.583 3.946 -36.857 1.000 16.628 229 ASN A O 1
ATOM 1767 N N . SER A 1 230 ? -8.921 2.692 -35.026 1.000 15.931 230 SER A N 1
ATOM 1768 C CA . SER A 1 230 ? -8.481 3.776 -34.118 1.000 16.909 230 SER A CA 1
ATOM 1769 C C . SER A 1 230 ? -6.949 3.867 -34.139 1.000 17.018 230 SER A C 1
ATOM 1770 O O . SER A 1 230 ? -6.421 4.995 -34.022 1.000 17.231 230 SER A O 1
ATOM 1773 N N . MET A 1 231 ? -6.235 2.748 -34.170 1.000 15.303 231 MET A N 1
ATOM 1774 C CA . MET A 1 231 ? -4.754 2.709 -34.269 1.000 16.108 231 MET A CA 1
ATOM 1775 C C . MET A 1 231 ? -4.351 2.823 -35.744 1.000 14.862 231 MET A C 1
ATOM 1776 O O . MET A 1 231 ? -3.201 3.249 -36.016 1.000 16.716 231 MET A O 1
ATOM 1781 N N . GLY A 1 232 ? -5.164 2.417 -36.690 1.000 14.040 232 GLY A N 1
ATOM 1782 C CA . GLY A 1 232 ? -4.953 2.681 -38.111 1.000 14.059 232 GLY A CA 1
ATOM 1783 C C . GLY A 1 232 ? -3.891 1.936 -38.818 1.000 14.447 232 GLY A C 1
ATOM 1784 O O . GLY A 1 232 ? -3.428 2.406 -39.863 1.000 14.566 232 GLY A O 1
ATOM 1785 N N . ALA A 1 233 ? -3.488 0.767 -38.347 1.000 14.396 233 ALA A N 1
ATOM 1786 C CA . ALA A 1 233 ? -2.390 0.027 -38.987 1.000 14.739 233 ALA A CA 1
ATOM 1787 C C . ALA A 1 233 ? -2.905 -0.869 -40.091 1.000 14.719 233 ALA A C 1
ATOM 1788 O O . ALA A 1 233 ? -2.674 -2.106 -40.134 1.000 15.054 233 ALA A O 1
ATOM 1790 N N . VAL A 1 234 ? -3.628 -0.282 -41.035 1.000 14.181 234 VAL A N 1
ATOM 1791 C CA . VAL A 1 234 ? -4.384 -0.996 -42.070 1.000 14.882 234 VAL A CA 1
ATOM 1792 C C . VAL A 1 234 ? -3.479 -1.354 -43.262 1.000 13.887 234 VAL A C 1
ATOM 1793 O O . VAL A 1 234 ? -2.504 -0.682 -43.564 1.000 14.893 234 VAL A O 1
ATOM 1797 N N . ALA A 1 235 ? -3.865 -2.449 -43.936 1.000 13.703 235 ALA A N 1
ATOM 1798 C CA . ALA A 1 235 ? -3.339 -2.762 -45.298 1.000 13.463 235 ALA A CA 1
ATOM 1799 C C . ALA A 1 235 ? -3.899 -1.715 -46.256 1.000 13.265 235 ALA A C 1
ATOM 1800 O O . ALA A 1 235 ? -5.133 -1.520 -46.293 1.000 14.336 235 ALA A O 1
ATOM 1802 N N . GLY A 1 236 ? -3.037 -1.134 -47.083 1.000 13.760 236 GLY A N 1
ATOM 1803 C CA . GLY A 1 236 ? -3.520 -0.277 -48.144 1.000 14.281 236 GLY A CA 1
ATOM 1804 C C . GLY A 1 236 ? -4.185 -1.079 -49.249 1.000 13.739 236 GLY A C 1
ATOM 1805 O O . GLY A 1 236 ? -3.971 -2.290 -49.360 1.000 14.585 236 GLY A O 1
ATOM 1806 N N . PRO A 1 237 ? -4.990 -0.444 -50.087 1.000 13.975 237 PRO A N 1
ATOM 1807 C CA . PRO A 1 237 ? -5.774 -1.183 -51.077 1.000 14.129 237 PRO A CA 1
ATOM 1808 C C . PRO A 1 237 ? -4.943 -1.906 -52.121 1.000 14.382 237 PRO A C 1
ATOM 1809 O O . PRO A 1 237 ? -5.282 -3.031 -52.528 1.000 14.258 237 PRO A O 1
ATOM 1813 N N . PHE A 1 238 ? -3.833 -1.319 -52.586 1.000 15.357 238 PHE A N 1
ATOM 1814 C CA . PHE A 1 238 ? -3.033 -2.002 -53.614 1.000 16.219 238 PHE A CA 1
ATOM 1815 C C . PHE A 1 238 ? -2.360 -3.233 -53.029 1.000 15.018 238 PHE A C 1
ATOM 1816 O O . PHE A 1 238 ? -2.323 -4.359 -53.618 1.000 15.364 238 PHE A O 1
ATOM 1824 N N . ASP A 1 239 ? -1.774 -3.108 -51.821 1.000 14.668 239 ASP A N 1
ATOM 1825 C CA . ASP A 1 239 ? -1.173 -4.267 -51.152 1.000 14.902 239 ASP A CA 1
ATOM 1826 C C . ASP A 1 239 ? -2.238 -5.292 -50.912 1.000 13.842 239 ASP A C 1
ATOM 1827 O O . ASP A 1 239 ? -2.036 -6.527 -51.119 1.000 14.375 239 ASP A O 1
ATOM 1832 N N . ALA A 1 240 ? -3.420 -4.949 -50.406 1.000 13.129 240 ALA A N 1
ATOM 1833 C CA . ALA A 1 240 ? -4.522 -5.861 -50.171 1.000 13.213 240 ALA A CA 1
ATOM 1834 C C . ALA A 1 240 ? -4.869 -6.596 -51.476 1.000 13.923 240 ALA A C 1
ATOM 1835 O O . ALA A 1 240 ? -5.111 -7.825 -51.482 1.000 14.282 240 ALA A O 1
ATOM 1837 N N . TRP A 1 241 ? -4.892 -5.864 -52.565 1.000 13.697 241 TRP A N 1
ATOM 1838 C CA . TRP A 1 241 ? -5.245 -6.410 -53.902 1.000 14.397 241 TRP A CA 1
ATOM 1839 C C . TRP A 1 241 ? -4.202 -7.419 -54.341 1.000 13.845 241 TRP A C 1
ATOM 1840 O O . TRP A 1 241 ? -4.576 -8.507 -54.819 1.000 13.974 241 TRP A O 1
ATOM 1851 N N . LEU A 1 242 ? -2.929 -7.155 -54.145 1.000 13.431 242 LEU A N 1
ATOM 1852 C CA . LEU A 1 242 ? -1.862 -8.133 -54.506 1.000 13.503 242 LEU A CA 1
ATOM 1853 C C . LEU A 1 242 ? -1.945 -9.337 -53.604 1.000 14.479 242 LEU A C 1
ATOM 1854 O O . LEU A 1 242 ? -1.636 -10.468 -54.042 1.000 14.916 242 LEU A O 1
ATOM 1859 N N . THR A 1 243 ? -2.275 -9.149 -52.305 1.000 14.522 243 THR A N 1
ATOM 1860 C CA . THR A 1 243 ? -2.371 -10.297 -51.396 1.000 14.394 243 THR A CA 1
ATOM 1861 C C . THR A 1 243 ? -3.481 -11.167 -51.909 1.000 14.527 243 THR A C 1
ATOM 1862 O O . THR A 1 243 ? -3.341 -12.410 -51.990 1.000 15.142 243 THR A O 1
ATOM 1866 N N . LEU A 1 244 ? -4.638 -10.624 -52.210 1.000 14.529 244 LEU A N 1
ATOM 1867 C CA . LEU A 1 244 ? -5.782 -11.353 -52.722 1.000 15.870 244 LEU A CA 1
ATOM 1868 C C . LEU A 1 244 ? -5.406 -12.048 -54.028 1.000 13.864 244 LEU A C 1
ATOM 1869 O O . LEU A 1 244 ? -5.783 -13.236 -54.220 1.000 15.357 244 LEU A O 1
ATOM 1874 N N . ARG A 1 245 ? -4.652 -11.399 -54.923 1.000 13.776 245 ARG A N 1
ATOM 1875 C CA . ARG A 1 245 ? -4.217 -12.072 -56.151 1.000 14.141 245 ARG A CA 1
ATOM 1876 C C . ARG A 1 245 ? -3.397 -13.279 -55.810 1.000 13.982 245 ARG A C 1
ATOM 1877 O O . ARG A 1 245 ? -3.602 -14.373 -56.390 1.000 14.310 245 ARG A O 1
ATOM 1885 N N . GLY A 1 246 ? -2.449 -13.168 -54.871 1.000 13.879 246 GLY A N 1
ATOM 1886 C CA . GLY A 1 246 ? -1.646 -14.282 -54.437 1.000 13.866 246 GLY A CA 1
ATOM 1887 C C . GLY A 1 246 ? -2.492 -15.425 -53.911 1.000 13.981 246 GLY A C 1
ATOM 1888 O O . GLY A 1 246 ? -2.225 -16.614 -54.198 1.000 14.562 246 GLY A O 1
ATOM 1889 N N . ILE A 1 247 ? -3.502 -15.087 -53.100 1.000 14.255 247 ILE A N 1
ATOM 1890 C CA . ILE A 1 247 ? -4.354 -16.150 -52.485 1.000 14.749 247 ILE A CA 1
ATOM 1891 C C . ILE A 1 247 ? -4.973 -17.067 -53.524 1.000 14.463 247 ILE A C 1
ATOM 1892 O O . ILE A 1 247 ? -5.210 -18.257 -53.248 1.000 15.016 247 ILE A O 1
ATOM 1897 N N . LYS A 1 248 ? -5.264 -16.549 -54.710 1.000 14.556 248 LYS A N 1
ATOM 1898 C CA . LYS A 1 248 ? -5.898 -17.329 -55.753 1.000 14.858 248 LYS A CA 1
ATOM 1899 C C . LYS A 1 248 ? -5.107 -18.553 -56.169 1.000 14.736 248 LYS A C 1
ATOM 1900 O O . LYS A 1 248 ? -5.691 -19.514 -56.665 1.000 15.265 248 LYS A O 1
ATOM 1906 N N . THR A 1 249 ? -3.775 -18.524 -55.992 1.000 13.757 249 THR A N 1
ATOM 1907 C CA . THR A 1 249 ? -2.936 -19.685 -56.311 1.000 14.486 249 THR A CA 1
ATOM 1908 C C . THR A 1 249 ? -2.390 -20.350 -55.044 1.000 14.684 249 THR A C 1
ATOM 1909 O O . THR A 1 249 ? -1.487 -21.206 -55.210 1.000 14.909 249 THR A O 1
ATOM 1913 N N . LEU A 1 250 ? -2.862 -20.061 -53.848 1.000 14.805 250 LEU A N 1
ATOM 1914 C CA . LEU A 1 250 ? -2.295 -20.717 -52.667 1.000 14.323 250 LEU A CA 1
ATOM 1915 C C . LEU A 1 250 ? -2.352 -22.237 -52.778 1.000 14.687 250 LEU A C 1
ATOM 1916 O O . LEU A 1 250 ? -1.331 -22.868 -52.430 1.000 15.220 250 LEU A O 1
ATOM 1921 N N . GLY A 1 251 ? -3.463 -22.808 -53.182 1.000 14.644 251 GLY A N 1
ATOM 1922 C CA . GLY A 1 251 ? -3.555 -24.280 -53.226 1.000 15.185 251 GLY A CA 1
ATOM 1923 C C . GLY A 1 251 ? -2.497 -24.864 -54.148 1.000 15.910 251 GLY A C 1
ATOM 1924 O O . GLY A 1 251 ? -1.770 -25.829 -53.763 1.000 16.510 251 GLY A O 1
ATOM 1925 N N . VAL A 1 252 ? -2.396 -24.394 -55.382 1.000 15.187 252 VAL A N 1
ATOM 1926 C CA . VAL A 1 252 ? -1.436 -24.994 -56.313 1.000 15.513 252 VAL A CA 1
ATOM 1927 C C . VAL A 1 252 ? -0.038 -24.668 -55.881 1.000 15.758 252 VAL A C 1
ATOM 1928 O O . VAL A 1 252 ? 0.851 -25.527 -56.096 1.000 16.520 252 VAL A O 1
ATOM 1932 N N . ARG A 1 253 ? 0.251 -23.521 -55.324 1.000 15.018 253 ARG A N 1
ATOM 1933 C CA . ARG A 1 253 ? 1.632 -23.214 -54.858 1.000 14.929 253 ARG A CA 1
ATOM 1934 C C . ARG A 1 253 ? 1.929 -24.161 -53.691 1.000 16.577 253 ARG A C 1
ATOM 1935 O O . ARG A 1 253 ? 3.007 -24.783 -53.738 1.000 16.349 253 ARG A O 1
ATOM 1943 N N . MET A 1 254 ? 1.071 -24.227 -52.697 1.000 15.155 254 MET A N 1
ATOM 1944 C CA A MET A 1 254 ? 1.353 -25.034 -51.485 0.550 16.474 254 MET A CA 1
ATOM 1945 C CA B MET A 1 254 ? 1.443 -25.023 -51.515 0.450 14.276 254 MET A CA 1
ATOM 1946 C C . MET A 1 254 ? 1.519 -26.497 -51.898 1.000 16.615 254 MET A C 1
ATOM 1947 O O . MET A 1 254 ? 2.403 -27.176 -51.314 1.000 16.755 254 MET A O 1
ATOM 1956 N N . ASP A 1 255 ? 0.693 -27.026 -52.786 1.000 16.606 255 ASP A N 1
ATOM 1957 C CA . ASP A 1 255 ? 0.932 -28.426 -53.217 1.000 17.284 255 ASP A CA 1
ATOM 1958 C C . ASP A 1 255 ? 2.365 -28.567 -53.712 1.000 17.294 255 ASP A C 1
ATOM 1959 O O . ASP A 1 255 ? 2.993 -29.629 -53.380 1.000 18.296 255 ASP A O 1
ATOM 1964 N N . ARG A 1 256 ? 2.862 -27.670 -54.532 1.000 16.391 256 ARG A N 1
ATOM 1965 C CA . ARG A 1 256 ? 4.207 -27.799 -55.059 1.000 16.399 256 ARG A CA 1
ATOM 1966 C C . ARG A 1 256 ? 5.245 -27.530 -53.969 1.000 17.293 256 ARG A C 1
ATOM 1967 O O . ARG A 1 256 ? 6.315 -28.215 -53.996 1.000 17.360 256 ARG A O 1
ATOM 1975 N N . HIS A 1 257 ? 5.046 -26.561 -53.079 1.000 15.862 257 HIS A N 1
ATOM 1976 C CA . HIS A 1 257 ? 6.003 -26.374 -51.970 1.000 16.285 257 HIS A CA 1
ATOM 1977 C C . HIS A 1 257 ? 6.141 -27.676 -51.172 1.000 17.773 257 HIS A C 1
ATOM 1978 O O . HIS A 1 257 ? 7.293 -28.015 -50.809 1.000 17.391 257 HIS A O 1
ATOM 1985 N N . CYS A 1 258 ? 5.040 -28.350 -50.896 1.000 16.433 258 CYS A N 1
ATOM 1986 C CA . CYS A 1 258 ? 5.083 -29.565 -50.042 1.000 18.207 258 CYS A CA 1
ATOM 1987 C C . CYS A 1 258 ? 5.824 -30.669 -50.798 1.000 19.030 258 CYS A C 1
ATOM 1988 O O . CYS A 1 258 ? 6.711 -31.348 -50.231 1.000 20.047 258 CYS A O 1
ATOM 1991 N N . ALA A 1 259 ? 5.485 -30.898 -52.080 1.000 18.518 259 ALA A N 1
ATOM 1992 C CA . ALA A 1 259 ? 6.161 -31.941 -52.862 1.000 19.492 259 ALA A CA 1
ATOM 1993 C C . ALA A 1 259 ? 7.661 -31.634 -52.960 1.000 19.065 259 ALA A C 1
ATOM 1994 O O . ALA A 1 259 ? 8.491 -32.539 -52.781 1.000 19.463 259 ALA A O 1
ATOM 1996 N N . ASN A 1 260 ? 8.010 -30.390 -53.264 1.000 18.086 260 ASN A N 1
ATOM 1997 C CA . ASN A 1 260 ? 9.451 -30.041 -53.417 1.000 17.631 260 ASN A CA 1
ATOM 1998 C C . ASN A 1 260 ? 10.139 -30.171 -52.039 1.000 18.292 260 ASN A C 1
ATOM 1999 O O . ASN A 1 260 ? 11.298 -30.684 -51.998 1.000 19.384 260 ASN A O 1
ATOM 2004 N N . ALA A 1 261 ? 9.495 -29.744 -50.973 1.000 17.913 261 ALA A N 1
ATOM 2005 C CA . ALA A 1 261 ? 10.126 -29.905 -49.633 1.000 17.785 261 ALA A CA 1
ATOM 2006 C C . ALA A 1 261 ? 10.337 -31.390 -49.290 1.000 18.977 261 ALA A C 1
ATOM 2007 O O . ALA A 1 261 ? 11.412 -31.691 -48.758 1.000 19.514 261 ALA A O 1
ATOM 2009 N N . GLU A 1 262 ? 9.424 -32.271 -49.640 1.000 19.369 262 GLU A N 1
ATOM 2010 C CA . GLU A 1 262 ? 9.626 -33.703 -49.352 1.000 20.973 262 GLU A CA 1
ATOM 2011 C C . GLU A 1 262 ? 10.862 -34.235 -50.074 1.000 21.915 262 GLU A C 1
ATOM 2012 O O . GLU A 1 262 ? 11.615 -35.026 -49.510 1.000 22.190 262 GLU A O 1
ATOM 2018 N N A ARG A 1 263 ? 11.091 -33.784 -51.306 0.500 20.684 263 ARG A N 1
ATOM 2019 N N B ARG A 1 263 ? 11.089 -33.784 -51.304 0.500 21.424 263 ARG A N 1
ATOM 2020 C CA A ARG A 1 263 ? 12.267 -34.209 -52.064 0.500 21.340 263 ARG A CA 1
ATOM 2021 C CA B ARG A 1 263 ? 12.257 -34.213 -52.072 0.500 22.583 263 ARG A CA 1
ATOM 2022 C C A ARG A 1 263 ? 13.540 -33.632 -51.446 0.500 20.985 263 ARG A C 1
ATOM 2023 C C B ARG A 1 263 ? 13.537 -33.629 -51.462 0.500 21.613 263 ARG A C 1
ATOM 2024 O O A ARG A 1 263 ? 14.574 -34.309 -51.460 0.500 22.629 263 ARG A O 1
ATOM 2025 O O B ARG A 1 263 ? 14.575 -34.308 -51.463 0.500 23.095 263 ARG A O 1
ATOM 2040 N N . VAL A 1 264 ? 13.511 -32.371 -51.044 1.000 20.188 264 VAL A N 1
ATOM 2041 C CA . VAL A 1 264 ? 14.675 -31.753 -50.387 1.000 20.550 264 VAL A CA 1
ATOM 2042 C C . VAL A 1 264 ? 14.998 -32.496 -49.092 1.000 21.555 264 VAL A C 1
ATOM 2043 O O . VAL A 1 264 ? 16.171 -32.726 -48.846 1.000 22.266 264 VAL A O 1
ATOM 2047 N N . VAL A 1 265 ? 13.994 -32.841 -48.318 1.000 21.307 265 VAL A N 1
ATOM 2048 C CA . VAL A 1 265 ? 14.218 -33.618 -47.060 1.000 21.941 265 VAL A CA 1
ATOM 2049 C C . VAL A 1 265 ? 14.944 -34.927 -47.396 1.000 23.943 265 VAL A C 1
ATOM 2050 O O . VAL A 1 265 ? 15.915 -35.265 -46.711 1.000 25.308 265 VAL A O 1
ATOM 2054 N N . GLU A 1 266 ? 14.493 -35.628 -48.449 1.000 23.676 266 GLU A N 1
ATOM 2055 C CA . GLU A 1 266 ? 15.133 -36.910 -48.855 1.000 26.326 266 GLU A CA 1
ATOM 2056 C C . GLU A 1 266 ? 16.613 -36.671 -49.176 1.000 27.238 266 GLU A C 1
ATOM 2057 O O . GLU A 1 266 ? 17.444 -37.581 -48.879 1.000 29.211 266 GLU A O 1
ATOM 2063 N N . ALA A 1 267 ? 16.966 -35.571 -49.828 1.000 26.178 267 ALA A N 1
ATOM 2064 C CA . ALA A 1 267 ? 18.372 -35.238 -50.141 1.000 26.411 267 ALA A CA 1
ATOM 2065 C C . ALA A 1 267 ? 19.150 -34.889 -48.882 1.000 26.525 267 ALA A C 1
ATOM 2066 O O . ALA A 1 267 ? 20.364 -35.196 -48.811 1.000 30.626 267 ALA A O 1
ATOM 2068 N N . LEU A 1 268 ? 18.540 -34.311 -47.872 1.000 26.333 268 LEU A N 1
ATOM 2069 C CA . LEU A 1 268 ? 19.295 -33.893 -46.670 1.000 26.594 268 LEU A CA 1
ATOM 2070 C C . LEU A 1 268 ? 19.490 -35.048 -45.689 1.000 27.510 268 LEU A C 1
ATOM 2071 O O . LEU A 1 268 ? 20.547 -35.058 -45.009 1.000 29.519 268 LEU A O 1
ATOM 2076 N N . VAL A 1 269 ? 18.488 -35.907 -45.529 1.000 27.383 269 VAL A N 1
ATOM 2077 C CA . VAL A 1 269 ? 18.552 -37.021 -44.543 1.000 29.896 269 VAL A CA 1
ATOM 2078 C C . VAL A 1 269 ? 19.676 -37.985 -44.923 1.000 33.912 269 VAL A C 1
ATOM 2079 O O . VAL A 1 269 ? 19.684 -38.466 -46.040 1.000 37.619 269 VAL A O 1
ATOM 2083 N N . GLY A 1 270 ? 20.579 -38.226 -44.006 1.000 34.537 270 GLY A N 1
ATOM 2084 C CA . GLY A 1 270 ? 21.753 -39.069 -44.339 1.000 38.399 270 GLY A CA 1
ATOM 2085 C C . GLY A 1 270 ? 22.872 -38.398 -45.140 1.000 39.776 270 GLY A C 1
ATOM 2086 O O . GLY A 1 270 ? 23.926 -39.061 -45.240 1.000 40.106 270 GLY A O 1
ATOM 2087 N N . HIS A 1 271 ? 22.745 -37.156 -45.662 1.000 35.984 271 HIS A N 1
ATOM 2088 C CA . HIS A 1 271 ? 23.879 -36.397 -46.268 1.000 34.575 271 HIS A CA 1
ATOM 2089 C C . HIS A 1 271 ? 24.948 -36.316 -45.190 1.000 34.768 271 HIS A C 1
ATOM 2090 O O . HIS A 1 271 ? 24.687 -36.099 -44.005 1.000 35.223 271 HIS A O 1
ATOM 2097 N N . PRO A 1 272 ? 26.217 -36.675 -45.483 1.000 36.197 272 PRO A N 1
ATOM 2098 C CA . PRO A 1 272 ? 27.210 -36.798 -44.430 1.000 36.882 272 PRO A CA 1
ATOM 2099 C C . PRO A 1 272 ? 27.547 -35.491 -43.694 1.000 36.439 272 PRO A C 1
ATOM 2100 O O . PRO A 1 272 ? 28.092 -35.569 -42.604 1.000 38.800 272 PRO A O 1
ATOM 2104 N N . GLU A 1 273 ? 27.187 -34.338 -44.262 1.000 33.813 273 GLU A N 1
ATOM 2105 C CA . GLU A 1 273 ? 27.503 -33.019 -43.654 1.000 33.856 273 GLU A CA 1
ATOM 2106 C C . GLU A 1 273 ? 26.325 -32.600 -42.745 1.000 32.479 273 GLU A C 1
ATOM 2107 O O . GLU A 1 273 ? 26.491 -31.641 -42.000 1.000 32.765 273 GLU A O 1
ATOM 2113 N N . VAL A 1 274 ? 25.229 -33.297 -42.790 1.000 31.223 274 VAL A N 1
ATOM 2114 C CA . VAL A 1 274 ? 23.991 -32.831 -42.114 1.000 30.964 274 VAL A CA 1
ATOM 2115 C C . VAL A 1 274 ? 23.756 -33.647 -40.858 1.000 32.951 274 VAL A C 1
ATOM 2116 O O . VAL A 1 274 ? 23.730 -34.860 -40.916 1.000 35.417 274 VAL A O 1
ATOM 2120 N N . ALA A 1 275 ? 23.709 -33.007 -39.690 1.000 31.686 275 ALA A N 1
ATOM 2121 C CA . ALA A 1 275 ? 23.550 -33.750 -38.434 1.000 33.801 275 ALA A CA 1
ATOM 2122 C C . ALA A 1 275 ? 22.084 -34.105 -38.197 1.000 32.393 275 ALA A C 1
ATOM 2123 O O . ALA A 1 275 ? 21.868 -35.030 -37.463 1.000 35.835 275 ALA A O 1
ATOM 2125 N N . GLU A 1 276 ? 21.146 -33.224 -38.526 1.000 30.510 276 GLU A N 1
ATOM 2126 C CA . GLU A 1 276 ? 19.713 -33.353 -38.147 1.000 31.394 276 GLU A CA 1
ATOM 2127 C C . GLU A 1 276 ? 18.891 -32.628 -39.199 1.000 28.864 276 GLU A C 1
ATOM 2128 O O . GLU A 1 276 ? 19.279 -31.535 -39.604 1.000 27.154 276 GLU A O 1
ATOM 2134 N N . VAL A 1 277 ? 17.752 -33.207 -39.579 1.000 26.075 277 VAL A N 1
ATOM 2135 C CA . VAL A 1 277 ? 16.745 -32.595 -40.468 1.000 24.155 277 VAL A CA 1
ATOM 2136 C C . VAL A 1 277 ? 15.428 -32.448 -39.717 1.000 23.126 277 VAL A C 1
ATOM 2137 O O . VAL A 1 277 ? 14.965 -33.384 -39.079 1.000 23.860 277 VAL A O 1
ATOM 2141 N N . LEU A 1 278 ? 14.931 -31.214 -39.739 1.000 22.123 278 LEU A N 1
ATOM 2142 C CA . LEU A 1 278 ? 13.676 -30.824 -39.045 1.000 21.346 278 LEU A CA 1
ATOM 2143 C C . LEU A 1 278 ? 12.611 -30.636 -40.107 1.000 20.989 278 LEU A C 1
ATOM 2144 O O . LEU A 1 278 ? 12.713 -29.757 -40.971 1.000 20.421 278 LEU A O 1
ATOM 2149 N N . TYR A 1 279 ? 11.592 -31.462 -40.079 1.000 20.334 279 TYR A N 1
ATOM 2150 C CA . TYR A 1 279 ? 10.482 -31.385 -41.041 1.000 20.217 279 TYR A CA 1
ATOM 2151 C C . TYR A 1 279 ? 9.307 -32.141 -40.422 1.000 20.731 279 TYR A C 1
ATOM 2152 O O . TYR A 1 279 ? 9.472 -33.319 -40.075 1.000 21.906 279 TYR A O 1
ATOM 2161 N N . PRO A 1 280 ? 8.090 -31.541 -40.347 1.000 19.761 280 PRO A N 1
ATOM 2162 C CA . PRO A 1 280 ? 6.983 -32.248 -39.674 1.000 21.523 280 PRO A CA 1
ATOM 2163 C C . PRO A 1 280 ? 6.586 -33.577 -40.264 1.000 21.797 280 PRO A C 1
ATOM 2164 O O . PRO A 1 280 ? 5.999 -34.415 -39.580 1.000 22.648 280 PRO A O 1
ATOM 2168 N N . GLY A 1 281 ? 6.874 -33.759 -41.524 1.000 21.792 281 GLY A N 1
ATOM 2169 C CA . GLY A 1 281 ? 6.518 -34.989 -42.229 1.000 22.482 281 GLY A CA 1
ATOM 2170 C C . GLY A 1 281 ? 7.424 -36.173 -41.964 1.000 23.226 281 GLY A C 1
ATOM 2171 O O . GLY A 1 281 ? 7.037 -37.322 -42.288 1.000 25.107 281 GLY A O 1
ATOM 2172 N N . LEU A 1 282 ? 8.576 -35.973 -41.287 1.000 23.175 282 LEU A N 1
ATOM 2173 C CA . LEU A 1 282 ? 9.462 -37.118 -40.982 1.000 24.140 282 LEU A CA 1
ATOM 2174 C C . LEU A 1 282 ? 8.809 -37.874 -39.823 1.000 25.047 282 LEU A C 1
ATOM 2175 O O . LEU A 1 282 ? 8.430 -37.279 -38.803 1.000 24.623 282 LEU A O 1
ATOM 2180 N N . PRO A 1 283 ? 8.696 -39.213 -39.914 1.000 26.865 283 PRO A N 1
ATOM 2181 C CA . PRO A 1 283 ? 7.984 -39.919 -38.856 1.000 28.255 283 PRO A CA 1
ATOM 2182 C C . PRO A 1 283 ? 8.581 -39.712 -37.450 1.000 28.720 283 PRO A C 1
ATOM 2183 O O . PRO A 1 283 ? 7.823 -39.832 -36.461 1.000 30.113 283 PRO A O 1
ATOM 2187 N N . ASP A 1 284 ? 9.881 -39.472 -37.353 1.000 29.065 284 ASP A N 1
ATOM 2188 C CA . ASP A 1 284 ? 10.552 -39.356 -36.017 1.000 31.734 284 ASP A CA 1
ATOM 2189 C C . ASP A 1 284 ? 10.658 -37.900 -35.597 1.000 28.307 284 ASP A C 1
ATOM 2190 O O . ASP A 1 284 ? 11.169 -37.634 -34.513 1.000 29.378 284 ASP A O 1
ATOM 2195 N N . HIS A 1 285 ? 10.092 -36.996 -36.355 1.000 25.080 285 HIS A N 1
ATOM 2196 C CA . HIS A 1 285 ? 10.057 -35.564 -35.954 1.000 25.451 285 HIS A CA 1
ATOM 2197 C C . HIS A 1 285 ? 9.149 -35.487 -34.741 1.000 25.524 285 HIS A C 1
ATOM 2198 O O . HIS A 1 285 ? 8.077 -36.113 -34.685 1.000 25.791 285 HIS A O 1
ATOM 2205 N N . PRO A 1 286 ? 9.562 -34.733 -33.715 1.000 27.538 286 PRO A N 1
ATOM 2206 C CA . PRO A 1 286 ? 8.703 -34.587 -32.548 1.000 28.866 286 PRO A CA 1
ATOM 2207 C C . PRO A 1 286 ? 7.344 -33.992 -32.963 1.000 25.835 286 PRO A C 1
ATOM 2208 O O . PRO A 1 286 ? 7.294 -32.963 -33.644 1.000 26.058 286 PRO A O 1
ATOM 2212 N N . GLY A 1 287 ? 6.273 -34.646 -32.505 1.000 27.096 287 GLY A N 1
ATOM 2213 C CA . GLY A 1 287 ? 4.911 -34.177 -32.865 1.000 25.560 287 GLY A CA 1
ATOM 2214 C C . GLY A 1 287 ? 4.450 -34.551 -34.253 1.000 24.581 287 GLY A C 1
ATOM 2215 O O . GLY A 1 287 ? 3.415 -34.062 -34.688 1.000 24.036 287 GLY A O 1
ATOM 2216 N N . HIS A 1 288 ? 5.159 -35.452 -34.952 1.000 23.681 288 HIS A N 1
ATOM 2217 C CA . HIS A 1 288 ? 4.677 -35.910 -36.263 1.000 23.022 288 HIS A CA 1
ATOM 2218 C C . HIS A 1 288 ? 3.219 -36.365 -36.192 1.000 23.635 288 HIS A C 1
ATOM 2219 O O . HIS A 1 288 ? 2.470 -35.965 -37.148 1.000 23.600 288 HIS A O 1
ATOM 2226 N N . LYS A 1 289 ? 2.813 -37.180 -35.247 1.000 23.919 289 LYS A N 1
ATOM 2227 C CA . LYS A 1 289 ? 1.430 -37.747 -35.221 1.000 25.673 289 LYS A CA 1
ATOM 2228 C C . LYS A 1 289 ? 0.409 -36.612 -35.059 1.000 25.428 289 LYS A C 1
ATOM 2229 O O . LYS A 1 289 ? -0.649 -36.635 -35.682 1.000 25.861 289 LYS A O 1
ATOM 2231 N N . VAL A 1 290 ? 0.732 -35.595 -34.264 1.000 24.297 290 VAL A N 1
ATOM 2232 C CA . VAL A 1 290 ? -0.159 -34.400 -34.141 1.000 23.621 290 VAL A CA 1
ATOM 2233 C C . VAL A 1 290 ? -0.218 -33.698 -35.479 1.000 22.742 290 VAL A C 1
ATOM 2234 O O . VAL A 1 290 ? -1.321 -33.269 -35.906 1.000 24.014 290 VAL A O 1
ATOM 2238 N N . ALA A 1 291 ? 0.910 -33.520 -36.173 1.000 21.802 291 ALA A N 1
ATOM 2239 C CA . ALA A 1 291 ? 0.909 -32.856 -37.474 1.000 21.145 291 ALA A CA 1
ATOM 2240 C C . ALA A 1 291 ? 0.011 -33.625 -38.433 1.000 21.941 291 ALA A C 1
ATOM 2241 O O . ALA A 1 291 ? -0.678 -33.060 -39.276 1.000 22.129 291 ALA A O 1
ATOM 2243 N N . VAL A 1 292 ? 0.108 -34.959 -38.448 1.000 22.276 292 VAL A N 1
ATOM 2244 C CA . VAL A 1 292 ? -0.724 -35.792 -39.340 1.000 23.654 292 VAL A CA 1
ATOM 2245 C C . VAL A 1 292 ? -2.202 -35.502 -39.064 1.000 24.176 292 VAL A C 1
ATOM 2246 O O . VAL A 1 292 ? -2.985 -35.438 -40.077 1.000 26.994 292 VAL A O 1
ATOM 2250 N N A ASP A 1 293 ? -2.600 -35.385 -37.792 0.500 25.139 293 ASP A N 1
ATOM 2251 N N B ASP A 1 293 ? -2.589 -35.322 -37.831 0.500 24.924 293 ASP A N 1
ATOM 2252 C CA A ASP A 1 293 ? -3.991 -35.107 -37.308 0.500 26.673 293 ASP A CA 1
ATOM 2253 C CA B ASP A 1 293 ? -4.035 -35.212 -37.562 0.500 26.357 293 ASP A CA 1
ATOM 2254 C C A ASP A 1 293 ? -4.482 -33.758 -37.893 0.500 25.012 293 ASP A C 1
ATOM 2255 C C B ASP A 1 293 ? -4.543 -33.767 -37.722 0.500 24.905 293 ASP A C 1
ATOM 2256 O O A ASP A 1 293 ? -5.586 -33.644 -38.518 0.500 25.429 293 ASP A O 1
ATOM 2257 O O B ASP A 1 293 ? -5.805 -33.669 -37.840 0.500 25.303 293 ASP A O 1
ATOM 2266 N N . GLN A 1 294 ? -3.680 -32.736 -37.733 1.000 22.883 294 GLN A N 1
ATOM 2267 C CA . GLN A 1 294 ? -4.179 -31.344 -37.874 1.000 21.562 294 GLN A CA 1
ATOM 2268 C C . GLN A 1 294 ? -3.760 -30.677 -39.177 1.000 20.338 294 GLN A C 1
ATOM 2269 O O . GLN A 1 294 ? -4.234 -29.536 -39.388 1.000 20.727 294 GLN A O 1
ATOM 2275 N N . MET A 1 295 ? -2.806 -31.207 -39.942 1.000 20.254 295 MET A N 1
ATOM 2276 C CA . MET A 1 295 ? -2.274 -30.569 -41.181 1.000 19.944 295 MET A CA 1
ATOM 2277 C C . MET A 1 295 ? -2.597 -31.426 -42.395 1.000 20.798 295 MET A C 1
ATOM 2278 O O . MET A 1 295 ? -2.419 -32.664 -42.321 1.000 22.340 295 MET A O 1
ATOM 2283 N N . ARG A 1 296 ? -3.019 -30.823 -43.504 1.000 20.342 296 ARG A N 1
ATOM 2284 C CA . ARG A 1 296 ? -3.323 -31.528 -44.766 1.000 20.231 296 ARG A CA 1
ATOM 2285 C C . ARG A 1 296 ? -2.006 -32.104 -45.307 1.000 20.161 296 ARG A C 1
ATOM 2286 O O . ARG A 1 296 ? -2.057 -33.168 -45.975 1.000 21.325 296 ARG A O 1
ATOM 2294 N N . ALA A 1 297 ? -0.928 -31.390 -45.163 1.000 19.313 297 ALA A N 1
ATOM 2295 C CA . ALA A 1 297 ? 0.440 -31.750 -45.608 1.000 19.018 297 ALA A CA 1
ATOM 2296 C C . ALA A 1 297 ? 1.397 -30.965 -44.760 1.000 18.655 297 ALA A C 1
ATOM 2297 O O . ALA A 1 297 ? 0.941 -30.151 -43.929 1.000 18.978 297 ALA A O 1
ATOM 2299 N N . PHE A 1 298 ? 2.695 -31.126 -44.944 1.000 19.467 298 PHE A N 1
ATOM 2300 C CA . PHE A 1 298 ? 3.657 -30.756 -43.881 1.000 19.828 298 PHE A CA 1
ATOM 2301 C C . PHE A 1 298 ? 4.450 -29.489 -44.164 1.000 19.601 298 PHE A C 1
ATOM 2302 O O . PHE A 1 298 ? 5.291 -29.143 -43.327 1.000 20.001 298 PHE A O 1
ATOM 2310 N N . GLY A 1 299 ? 4.138 -28.812 -45.242 1.000 18.190 299 GLY A N 1
ATOM 2311 C CA . GLY A 1 299 ? 4.645 -27.468 -45.480 1.000 18.769 299 GLY A CA 1
ATOM 2312 C C . GLY A 1 299 ? 5.871 -27.403 -46.389 1.000 17.179 299 GLY A C 1
ATOM 2313 O O . GLY A 1 299 ? 6.429 -28.431 -46.798 1.000 18.582 299 GLY A O 1
ATOM 2314 N N . GLY A 1 300 ? 6.239 -26.176 -46.733 1.000 16.425 300 GLY A N 1
ATOM 2315 C CA . GLY A 1 300 ? 7.400 -25.875 -47.566 1.000 16.455 300 GLY A CA 1
ATOM 2316 C C . GLY A 1 300 ? 8.656 -25.559 -46.806 1.000 17.740 300 GLY A C 1
ATOM 2317 O O . GLY A 1 300 ? 9.705 -25.368 -47.449 1.000 17.867 300 GLY A O 1
ATOM 2318 N N . MET A 1 301 ? 8.636 -25.437 -45.507 1.000 16.520 301 MET A N 1
ATOM 2319 C CA . MET A 1 301 ? 9.791 -25.066 -44.690 1.000 17.028 301 MET A CA 1
ATOM 2320 C C . MET A 1 301 ? 10.544 -26.309 -44.300 1.000 18.106 301 MET A C 1
ATOM 2321 O O . MET A 1 301 ? 9.940 -27.345 -43.898 1.000 17.838 301 MET A O 1
ATOM 2326 N N . VAL A 1 302 ? 11.871 -26.195 -44.343 1.000 18.381 302 VAL A N 1
ATOM 2327 C CA . VAL A 1 302 ? 12.740 -27.331 -43.924 1.000 18.820 302 VAL A CA 1
ATOM 2328 C C . VAL A 1 302 ? 13.911 -26.699 -43.173 1.000 19.235 302 VAL A C 1
ATOM 2329 O O . VAL A 1 302 ? 14.530 -25.754 -43.722 1.000 19.777 302 VAL A O 1
ATOM 2333 N N . SER A 1 303 ? 14.258 -27.140 -41.961 1.000 18.693 303 SER A N 1
ATOM 2334 C CA . SER A 1 303 ? 15.436 -26.627 -41.248 1.000 19.272 303 SER A CA 1
ATOM 2335 C C . SER A 1 303 ? 16.387 -27.789 -41.061 1.000 20.384 303 SER A C 1
ATOM 2336 O O . SER A 1 303 ? 15.952 -28.952 -41.004 1.000 21.291 303 SER A O 1
ATOM 2339 N N . PHE A 1 304 ? 17.648 -27.524 -40.902 1.000 20.162 304 PHE A N 1
ATOM 2340 C CA . PHE A 1 304 ? 18.628 -28.609 -40.678 1.000 22.400 304 PHE A CA 1
ATOM 2341 C C . PHE A 1 304 ? 19.867 -28.067 -39.991 1.000 23.175 304 PHE A C 1
ATOM 2342 O O . PHE A 1 304 ? 20.182 -26.887 -40.038 1.000 23.207 304 PHE A O 1
ATOM 2350 N N A ARG A 1 305 ? 20.514 -28.931 -39.195 0.500 25.442 305 ARG A N 1
ATOM 2351 N N B ARG A 1 305 ? 20.614 -28.999 -39.348 0.500 25.588 305 ARG A N 1
ATOM 2352 C CA A ARG A 1 305 ? 21.783 -28.610 -38.494 0.500 27.646 305 ARG A CA 1
ATOM 2353 C CA B ARG A 1 305 ? 21.794 -28.708 -38.478 0.500 27.543 305 ARG A CA 1
ATOM 2354 C C A ARG A 1 305 ? 23.032 -29.322 -39.218 0.500 30.547 305 ARG A C 1
ATOM 2355 C C B ARG A 1 305 ? 23.195 -29.487 -38.857 0.500 29.750 305 ARG A C 1
ATOM 2356 O O A ARG A 1 305 ? 23.062 -30.566 -39.542 0.500 38.463 305 ARG A O 1
ATOM 2357 O O B ARG A 1 305 ? 23.192 -30.897 -39.345 0.500 32.174 305 ARG A O 1
ATOM 2372 N N . MET A 1 306 ? 24.097 -28.468 -39.236 1.000 28.938 306 MET A N 1
ATOM 2373 C CA . MET A 1 306 ? 25.365 -28.831 -39.937 1.000 29.789 306 MET A CA 1
ATOM 2374 C C . MET A 1 306 ? 26.260 -29.509 -38.922 1.000 32.803 306 MET A C 1
ATOM 2375 O O . MET A 1 306 ? 26.474 -28.954 -37.830 1.000 32.395 306 MET A O 1
ATOM 2380 N N . ARG A 1 307 ? 26.823 -30.679 -39.255 1.000 34.148 307 ARG A N 1
ATOM 2381 C CA . ARG A 1 307 ? 27.841 -31.326 -38.383 1.000 37.846 307 ARG A CA 1
ATOM 2382 C C . ARG A 1 307 ? 29.020 -30.403 -38.068 1.000 38.556 307 ARG A C 1
ATOM 2383 O O . ARG A 1 307 ? 29.589 -30.531 -36.907 1.000 40.038 307 ARG A O 1
ATOM 2391 N N . GLY A 1 308 ? 29.457 -29.561 -38.993 1.000 37.091 308 GLY A N 1
ATOM 2392 C CA . GLY A 1 308 ? 30.665 -28.723 -38.751 1.000 38.493 308 GLY A CA 1
ATOM 2393 C C . GLY A 1 308 ? 30.407 -27.384 -38.022 1.000 40.283 308 GLY A C 1
ATOM 2394 O O . GLY A 1 308 ? 31.279 -26.489 -37.957 1.000 44.861 308 GLY A O 1
ATOM 2395 N N . GLY A 1 309 ? 29.051 -27.256 -37.547 1.000 35.767 309 GLY A N 1
ATOM 2396 C CA . GLY A 1 309 ? 28.737 -26.140 -36.645 1.000 34.656 309 GLY A CA 1
ATOM 2397 C C . GLY A 1 309 ? 28.377 -24.854 -37.397 1.000 33.193 309 GLY A C 1
ATOM 2398 O O . GLY A 1 309 ? 28.044 -24.905 -38.616 1.000 30.973 309 GLY A O 1
ATOM 2399 N N . GLU A 1 310 ? 28.415 -23.736 -36.694 1.000 32.677 310 GLU A N 1
ATOM 2400 C CA . GLU A 1 310 ? 28.072 -22.411 -37.267 1.000 32.368 310 GLU A CA 1
ATOM 2401 C C . GLU A 1 310 ? 28.932 -22.172 -38.516 1.000 31.705 310 GLU A C 1
ATOM 2402 O O . GLU A 1 310 ? 28.434 -21.618 -39.508 1.000 29.919 310 GLU A O 1
ATOM 2408 N N . GLU A 1 311 ? 30.203 -22.514 -38.464 1.000 35.378 311 GLU A N 1
ATOM 2409 C CA . GLU A 1 311 ? 31.109 -22.142 -39.572 1.000 36.057 311 GLU A CA 1
ATOM 2410 C C . GLU A 1 311 ? 30.553 -22.821 -40.836 1.000 33.288 311 GLU A C 1
ATOM 2411 O O . GLU A 1 311 ? 30.476 -22.175 -41.887 1.000 32.868 311 GLU A O 1
ATOM 2417 N N . ALA A 1 312 ? 30.173 -24.093 -40.738 1.000 31.875 312 ALA A N 1
ATOM 2418 C CA . ALA A 1 312 ? 29.648 -24.855 -41.903 1.000 31.393 312 ALA A CA 1
ATOM 2419 C C . ALA A 1 312 ? 28.306 -24.299 -42.327 1.000 29.763 312 ALA A C 1
ATOM 2420 O O . ALA A 1 312 ? 28.028 -24.227 -43.545 1.000 28.502 312 ALA A O 1
ATOM 2422 N N . ALA A 1 313 ? 27.462 -23.930 -41.381 1.000 28.343 313 ALA A N 1
ATOM 2423 C CA . ALA A 1 313 ? 26.142 -23.379 -41.715 1.000 27.096 313 ALA A CA 1
ATOM 2424 C C . ALA A 1 313 ? 26.274 -22.064 -42.463 1.000 27.512 313 ALA A C 1
ATOM 2425 O O . ALA A 1 3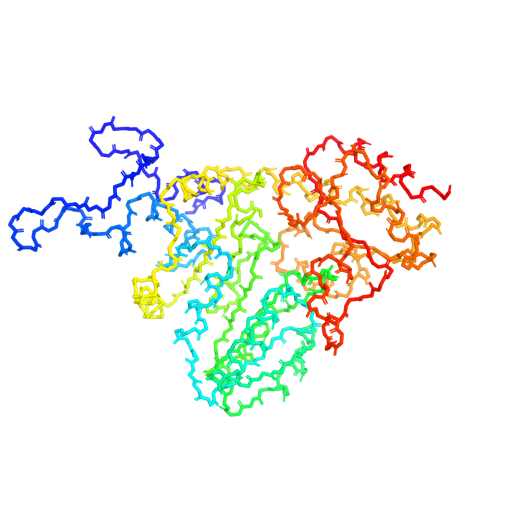13 ? 25.557 -21.869 -43.483 1.000 25.404 313 ALA A O 1
ATOM 2427 N N . LEU A 1 314 ? 27.151 -21.179 -42.040 1.000 27.537 314 LEU A N 1
ATOM 2428 C CA . LEU A 1 314 ? 27.367 -19.896 -42.722 1.000 27.906 314 LEU A CA 1
ATOM 2429 C C . LEU A 1 314 ? 27.879 -20.139 -44.140 1.000 27.720 314 LEU A C 1
ATOM 2430 O O . LEU A 1 314 ? 27.442 -19.391 -45.054 1.000 26.922 314 LEU A O 1
ATOM 2435 N N . ARG A 1 315 ? 28.713 -21.138 -44.328 1.000 28.653 315 ARG A N 1
ATOM 2436 C CA . ARG A 1 315 ? 29.274 -21.440 -45.695 1.000 30.872 315 ARG A CA 1
ATOM 2437 C C . ARG A 1 315 ? 28.148 -21.896 -46.628 1.000 28.219 315 ARG A C 1
ATOM 2438 O O . ARG A 1 315 ? 28.104 -21.407 -47.777 1.000 28.132 315 ARG A O 1
ATOM 2446 N N . VAL A 1 316 ? 27.266 -22.779 -46.164 1.000 27.062 316 VAL A N 1
ATOM 2447 C CA . VAL A 1 316 ? 26.167 -23.308 -47.002 1.000 25.794 316 VAL A CA 1
ATOM 2448 C C . VAL A 1 316 ? 25.317 -22.097 -47.429 1.000 25.674 316 VAL A C 1
ATOM 2449 O O . VAL A 1 316 ? 24.928 -21.974 -48.613 1.000 24.017 316 VAL A O 1
ATOM 2453 N N . CYS A 1 317 ? 24.984 -21.228 -46.475 1.000 23.980 317 CYS A N 1
ATOM 2454 C CA . CYS A 1 317 ? 24.080 -20.114 -46.751 1.000 23.219 317 CYS A CA 1
ATOM 2455 C C . CYS A 1 317 ? 24.676 -19.198 -47.835 1.000 23.312 317 CYS A C 1
ATOM 2456 O O . CYS A 1 317 ? 23.862 -18.641 -48.582 1.000 24.401 317 CYS A O 1
ATOM 2459 N N . ALA A 1 318 ? 25.982 -19.029 -47.943 1.000 24.550 318 ALA A N 1
ATOM 2460 C CA . ALA A 1 318 ? 26.610 -18.137 -48.925 1.000 25.686 318 ALA A CA 1
ATOM 2461 C C . ALA A 1 318 ? 26.796 -18.809 -50.281 1.000 27.123 318 ALA A C 1
ATOM 2462 O O . ALA A 1 318 ? 27.094 -18.059 -51.217 1.000 29.363 318 ALA A O 1
ATOM 2464 N N . LYS A 1 319 ? 26.664 -20.138 -50.381 1.000 26.175 319 LYS A N 1
ATOM 2465 C CA . LYS A 1 319 ? 27.113 -20.924 -51.560 1.000 26.303 319 LYS A CA 1
ATOM 2466 C C . LYS A 1 319 ? 25.947 -21.257 -52.512 1.000 25.313 319 LYS A C 1
ATOM 2467 O O . LYS A 1 319 ? 26.236 -21.601 -53.655 1.000 25.545 319 LYS A O 1
ATOM 2473 N N . THR A 1 320 ? 24.704 -21.254 -52.052 1.000 23.986 320 THR A N 1
ATOM 2474 C CA . THR A 1 320 ? 23.559 -21.552 -52.947 1.000 23.241 320 THR A CA 1
ATOM 2475 C C . THR A 1 320 ? 23.486 -20.524 -54.073 1.000 23.612 320 THR A C 1
ATOM 2476 O O . THR A 1 320 ? 23.698 -19.332 -53.864 1.000 25.696 320 THR A O 1
ATOM 2480 N N . LYS A 1 321 ? 23.107 -20.993 -55.267 1.000 24.065 321 LYS A N 1
ATOM 2481 C CA . LYS A 1 321 ? 22.955 -20.155 -56.474 1.000 25.379 321 LYS A CA 1
ATOM 2482 C C . LYS A 1 321 ? 21.508 -20.082 -56.919 1.000 26.159 321 LYS A C 1
ATOM 2483 O O . LYS A 1 321 ? 21.220 -19.225 -57.822 1.000 27.920 321 LYS A O 1
ATOM 2489 N N . VAL A 1 322 ? 20.639 -20.967 -56.458 1.000 22.712 322 VAL A N 1
ATOM 2490 C CA . VAL A 1 322 ? 19.207 -20.934 -56.810 1.000 22.060 322 VAL A CA 1
ATOM 2491 C C . VAL A 1 322 ? 18.435 -20.455 -55.598 1.000 20.635 322 VAL A C 1
ATOM 2492 O O . VAL A 1 322 ? 17.716 -19.460 -55.643 1.000 21.518 322 VAL A O 1
ATOM 2496 N N . PHE A 1 323 ? 18.558 -21.134 -54.447 1.000 19.476 323 PHE A N 1
ATOM 2497 C CA . PHE A 1 323 ? 18.113 -20.581 -53.170 1.000 17.931 323 PHE A CA 1
ATOM 2498 C C . PHE A 1 323 ? 18.776 -19.204 -52.991 1.000 18.653 323 PHE A C 1
ATOM 2499 O O . PHE A 1 323 ? 20.007 -19.087 -53.063 1.000 20.959 323 PHE A O 1
ATOM 2507 N N . THR A 1 324 ? 18.025 -18.160 -52.679 1.000 17.153 324 THR A N 1
ATOM 2508 C CA . THR A 1 324 ? 18.572 -16.808 -52.434 1.000 16.809 324 THR A CA 1
ATOM 2509 C C . THR A 1 324 ? 18.738 -16.612 -50.929 1.000 17.208 324 THR A C 1
ATOM 2510 O O . THR A 1 324 ? 17.769 -16.864 -50.140 1.000 17.252 324 THR A O 1
ATOM 2514 N N . LEU A 1 325 ? 19.902 -16.068 -50.531 1.000 17.560 325 LEU A N 1
ATOM 2515 C CA . LEU A 1 325 ? 20.152 -15.741 -49.108 1.000 17.408 325 LEU A CA 1
ATOM 2516 C C . LEU A 1 325 ? 19.421 -14.440 -48.795 1.000 17.722 325 LEU A C 1
ATOM 2517 O O . LEU A 1 325 ? 19.814 -13.363 -49.278 1.000 17.815 325 LEU A O 1
ATOM 2522 N N . ALA A 1 326 ? 18.393 -14.544 -47.968 1.000 17.453 326 ALA A N 1
ATOM 2523 C CA . ALA A 1 326 ? 17.521 -13.390 -47.606 1.000 17.172 326 ALA A CA 1
ATOM 2524 C C . ALA A 1 326 ? 16.634 -13.787 -46.440 1.000 17.935 326 ALA A C 1
ATOM 2525 O O . ALA A 1 326 ? 16.388 -15.009 -46.262 1.000 18.221 326 ALA A O 1
ATOM 2527 N N . GLU A 1 327 ? 16.137 -12.845 -45.721 1.000 17.448 327 GLU A N 1
ATOM 2528 C CA . GLU A 1 327 ? 15.024 -13.039 -44.774 1.000 17.741 327 GLU A CA 1
ATOM 2529 C C . GLU A 1 327 ? 13.724 -13.328 -45.521 1.000 17.274 327 GLU A C 1
ATOM 2530 O O . GLU A 1 327 ? 13.666 -13.167 -46.756 1.000 16.836 327 GLU A O 1
ATOM 2536 N N . SER A 1 328 ? 12.726 -13.713 -44.751 1.000 17.301 328 SER A N 1
ATOM 2537 C CA . SER A 1 328 ? 11.381 -14.021 -45.274 1.000 16.168 328 SER A CA 1
ATOM 2538 C C . SER A 1 328 ? 11.236 -15.430 -45.742 1.000 16.563 328 SER A C 1
ATOM 2539 O O . SER A 1 328 ? 12.180 -16.294 -45.671 1.000 18.075 328 SER A O 1
ATOM 2542 N N . LEU A 1 329 ? 10.031 -15.776 -46.187 1.000 15.789 329 LEU A N 1
ATOM 2543 C CA . LEU A 1 329 ? 9.680 -17.159 -46.525 1.000 15.566 329 LEU A CA 1
ATOM 2544 C C . LEU A 1 329 ? 8.321 -17.155 -47.238 1.000 14.848 329 LEU A C 1
ATOM 2545 O O . LEU A 1 329 ? 7.646 -16.105 -47.241 1.000 16.216 329 LEU A O 1
ATOM 2550 N N . GLY A 1 330 ? 7.956 -18.299 -47.803 1.000 15.157 330 GLY A N 1
ATOM 2551 C CA . GLY A 1 330 ? 6.619 -18.465 -48.353 1.000 14.830 330 GLY A CA 1
ATOM 2552 C C . GLY A 1 330 ? 6.446 -17.909 -49.734 1.000 16.299 330 GLY A C 1
ATOM 2553 O O . GLY A 1 330 ? 5.280 -17.953 -50.225 1.000 18.132 330 GLY A O 1
ATOM 2554 N N . GLY A 1 331 ? 7.493 -17.471 -50.401 1.000 16.664 331 GLY A N 1
ATOM 2555 C CA . GLY A 1 331 ? 7.397 -17.040 -51.793 1.000 16.503 331 GLY A CA 1
ATOM 2556 C C . GLY A 1 331 ? 7.588 -18.178 -52.742 1.000 15.786 331 GLY A C 1
ATOM 2557 O O . GLY A 1 331 ? 8.123 -19.260 -52.435 1.000 16.288 331 GLY A O 1
ATOM 2558 N N . VAL A 1 332 ? 7.231 -17.887 -54.001 1.000 15.442 332 VAL A N 1
ATOM 2559 C CA . VAL A 1 332 ? 7.496 -18.850 -55.097 1.000 15.918 332 VAL A CA 1
ATOM 2560 C C . VAL A 1 332 ? 8.992 -19.169 -55.159 1.000 16.756 332 VAL A C 1
ATOM 2561 O O . VAL A 1 332 ? 9.349 -20.262 -55.632 1.000 16.798 332 VAL A O 1
ATOM 2565 N N . GLU A 1 333 ? 9.819 -18.181 -54.916 1.000 16.863 333 GLU A N 1
ATOM 2566 C CA . GLU A 1 333 ? 11.262 -18.321 -55.034 1.000 17.137 333 GLU A CA 1
ATOM 2567 C C . GLU A 1 333 ? 11.789 -18.975 -53.762 1.000 18.076 333 GLU A C 1
ATOM 2568 O O . GLU A 1 333 ? 11.386 -18.634 -52.615 1.000 19.661 333 GLU A O 1
ATOM 2574 N N . SER A 1 334 ? 12.747 -19.831 -53.905 1.000 16.089 334 SER A N 1
ATOM 2575 C CA . SER A 1 334 ? 13.420 -20.494 -52.770 1.000 16.375 334 SER A CA 1
ATOM 2576 C C . SER A 1 334 ? 14.301 -19.487 -52.027 1.000 17.176 334 SER A C 1
ATOM 2577 O O . SER A 1 334 ? 15.103 -18.745 -52.638 1.000 17.782 334 SER A O 1
ATOM 2580 N N . LEU A 1 335 ? 14.248 -19.554 -50.673 1.000 16.740 335 LEU A N 1
ATOM 2581 C CA . LEU A 1 335 ? 15.103 -18.711 -49.842 1.000 17.030 335 LEU A CA 1
ATOM 2582 C C . LEU A 1 335 ? 15.837 -19.594 -48.825 1.000 17.337 335 LEU A C 1
ATOM 2583 O O . LEU A 1 335 ? 15.338 -20.645 -48.406 1.000 17.667 335 LEU A O 1
ATOM 2588 N N . ILE A 1 336 ? 17.016 -19.111 -48.461 1.000 17.598 336 ILE A N 1
ATOM 2589 C CA . ILE A 1 336 ? 17.843 -19.749 -47.394 1.000 17.877 336 ILE A CA 1
ATOM 2590 C C . ILE A 1 336 ? 18.265 -18.643 -46.425 1.000 17.471 336 ILE A C 1
ATOM 2591 O O . ILE A 1 336 ? 18.527 -17.513 -46.843 1.000 18.007 336 ILE A O 1
ATOM 2596 N N . GLU A 1 337 ? 18.426 -19.017 -45.128 1.000 18.182 337 GLU A N 1
ATOM 2597 C CA . GLU A 1 337 ? 19.019 -18.069 -44.173 1.000 18.585 337 GLU A CA 1
ATOM 2598 C C . GLU A 1 337 ? 19.601 -18.845 -42.995 1.000 18.355 337 GLU A C 1
ATOM 2599 O O . GLU A 1 337 ? 19.354 -20.026 -42.832 1.000 18.124 337 GLU A O 1
ATOM 2605 N N . HIS A 1 338 ? 20.343 -18.067 -42.201 1.000 19.592 338 HIS A N 1
ATOM 2606 C CA . HIS A 1 338 ? 20.915 -18.510 -40.930 1.000 20.166 338 HIS A CA 1
ATOM 2607 C C . HIS A 1 338 ? 20.152 -17.815 -39.816 1.000 20.969 338 HIS A C 1
ATOM 2608 O O . HIS A 1 338 ? 20.406 -16.654 -39.563 1.000 21.140 338 HIS A O 1
ATOM 2615 N N . PRO A 1 339 ? 19.185 -18.490 -39.150 1.000 21.296 339 PRO A N 1
ATOM 2616 C CA . PRO A 1 339 ? 18.411 -17.780 -38.134 1.000 20.773 339 PRO A CA 1
ATOM 2617 C C . PRO A 1 339 ? 19.270 -17.140 -37.041 1.000 21.529 339 PRO A C 1
ATOM 2618 O O . PRO A 1 339 ? 18.923 -16.040 -36.584 1.000 22.283 339 PRO A O 1
ATOM 2622 N N . GLY A 1 340 ? 20.337 -17.809 -36.635 1.000 23.431 340 GLY A N 1
ATOM 2623 C CA . GLY A 1 340 ? 21.137 -17.295 -35.515 1.000 24.139 340 GLY A CA 1
ATOM 2624 C C . GLY A 1 340 ? 21.591 -15.858 -35.722 1.000 24.501 340 GLY A C 1
ATOM 2625 O O . GLY A 1 340 ? 21.612 -15.060 -34.743 1.000 25.257 340 GLY A O 1
ATOM 2626 N N . LYS A 1 341 ? 22.058 -15.544 -36.937 1.000 24.128 341 LYS A N 1
ATOM 2627 C CA . LYS A 1 341 ? 22.605 -14.202 -37.263 1.000 25.988 341 LYS A CA 1
ATOM 2628 C C . LYS A 1 341 ? 21.633 -13.337 -38.045 1.000 25.462 341 LYS A C 1
ATOM 2629 O O . LYS A 1 341 ? 21.900 -12.121 -38.118 1.000 25.716 341 LYS A O 1
ATOM 2635 N N . MET A 1 342 ? 20.524 -13.905 -38.572 1.000 23.734 342 MET A N 1
ATOM 2636 C CA . MET A 1 342 ? 19.595 -13.132 -39.404 1.000 23.874 342 MET A CA 1
ATOM 2637 C C . MET A 1 342 ? 18.285 -12.993 -38.653 1.000 22.702 342 MET A C 1
ATOM 2638 O O . MET A 1 342 ? 18.192 -12.152 -37.735 1.000 25.036 342 MET A O 1
ATOM 2643 N N . THR A 1 343 ? 17.273 -13.795 -38.955 1.000 23.272 343 THR A N 1
ATOM 2644 C CA . THR A 1 343 ? 15.918 -13.560 -38.436 1.000 21.942 343 THR A CA 1
ATOM 2645 C C . THR A 1 343 ? 15.795 -13.671 -36.903 1.000 22.501 343 THR A C 1
ATOM 2646 O O . THR A 1 343 ? 14.863 -13.103 -36.360 1.000 23.992 343 THR A O 1
ATOM 2650 N N . HIS A 1 344 ? 16.693 -14.422 -36.262 1.000 21.255 344 HIS A N 1
ATOM 2651 C CA . HIS A 1 344 ? 16.538 -14.727 -34.835 1.000 20.823 344 HIS A CA 1
ATOM 2652 C C . HIS A 1 344 ? 17.736 -14.209 -34.036 1.000 22.240 344 HIS A C 1
ATOM 2653 O O . HIS A 1 344 ? 17.932 -14.551 -32.873 1.000 22.270 344 HIS A O 1
ATOM 2660 N N . ALA A 1 345 ? 18.486 -13.265 -34.601 1.000 23.611 345 ALA A N 1
ATOM 2661 C CA . ALA A 1 345 ? 19.521 -12.577 -33.785 1.000 25.398 345 ALA A CA 1
ATOM 2662 C C . ALA A 1 345 ? 18.827 -11.866 -32.590 1.000 26.078 345 ALA A C 1
ATOM 2663 O O . ALA A 1 345 ? 19.481 -11.866 -31.525 1.000 29.522 345 ALA A O 1
ATOM 2665 N N . SER A 1 346 ? 17.579 -11.430 -32.766 1.000 27.922 346 SER A N 1
ATOM 2666 C CA . SER A 1 346 ? 16.729 -10.731 -31.745 1.000 29.899 346 SER A CA 1
ATOM 2667 C C . SER A 1 346 ? 16.369 -11.689 -30.592 1.000 29.697 346 SER A C 1
ATOM 2668 O O . SER A 1 346 ? 15.941 -11.179 -29.512 1.000 32.887 346 SER A O 1
ATOM 2671 N N . THR A 1 347 ? 16.612 -12.996 -30.720 1.000 26.038 347 THR A N 1
ATOM 2672 C CA . THR A 1 347 ? 16.264 -13.927 -29.595 1.000 25.191 347 THR A CA 1
ATOM 2673 C C . THR A 1 347 ? 17.516 -14.436 -28.934 1.000 25.001 347 THR A C 1
ATOM 2674 O O . THR A 1 347 ? 17.390 -15.172 -27.932 1.000 25.863 347 THR A O 1
ATOM 2678 N N . ALA A 1 348 ? 18.710 -14.033 -29.398 1.000 27.843 348 ALA A N 1
ATOM 2679 C CA . ALA A 1 348 ? 19.958 -14.395 -28.748 1.000 28.819 348 ALA A CA 1
ATOM 2680 C C . ALA A 1 348 ? 19.886 -13.979 -27.259 1.000 29.519 348 ALA A C 1
ATOM 2681 O O . ALA A 1 348 ? 19.353 -12.883 -26.868 1.000 29.358 348 ALA A O 1
ATOM 2683 N N . GLY A 1 349 ? 20.294 -14.841 -26.347 1.000 28.939 349 GLY A N 1
ATOM 2684 C CA . GLY A 1 349 ? 20.289 -14.520 -24.916 1.000 29.713 349 GLY A CA 1
ATOM 2685 C C . GLY A 1 349 ? 18.976 -14.789 -24.173 1.000 29.479 349 GLY A C 1
ATOM 2686 O O . GLY A 1 349 ? 18.889 -14.503 -22.972 1.000 31.942 349 GLY A O 1
ATOM 2687 N N . SER A 1 350 ? 17.975 -15.320 -24.875 1.000 26.840 350 SER A N 1
ATOM 2688 C CA . SER A 1 350 ? 16.628 -15.606 -24.285 1.000 28.026 350 SER A CA 1
ATOM 2689 C C . SER A 1 350 ? 16.371 -17.104 -24.337 1.000 28.240 350 SER A C 1
ATOM 2690 O O . SER A 1 350 ? 17.071 -17.817 -25.085 1.000 27.627 350 SER A O 1
ATOM 2693 N N . LEU A 1 351 ? 15.223 -17.525 -23.830 1.000 28.845 351 LEU A N 1
ATOM 2694 C CA . LEU A 1 351 ? 14.771 -18.926 -23.971 1.000 29.922 351 LEU A CA 1
ATOM 2695 C C . LEU A 1 351 ? 14.547 -19.297 -25.410 1.000 29.784 351 LEU A C 1
ATOM 2696 O O . LEU A 1 351 ? 14.430 -20.498 -25.675 1.000 29.959 351 LEU A O 1
ATOM 2701 N N . LEU A 1 352 ? 14.415 -18.326 -26.353 1.000 25.819 352 LEU A N 1
ATOM 2702 C CA . LEU A 1 352 ? 14.087 -18.617 -27.729 1.000 24.922 352 LEU A CA 1
ATOM 2703 C C . LEU A 1 352 ? 15.343 -18.677 -28.632 1.000 25.408 352 LEU A C 1
ATOM 2704 O O . LEU A 1 352 ? 15.177 -18.701 -29.864 1.000 27.514 352 LEU A O 1
ATOM 2709 N N . GLU A 1 353 ? 16.533 -18.550 -28.023 1.000 24.384 353 GLU A N 1
ATOM 2710 C CA . GLU A 1 353 ? 17.796 -18.566 -28.818 1.000 25.386 353 GLU A CA 1
ATOM 2711 C C . GLU A 1 353 ? 17.805 -19.836 -29.723 1.000 25.293 353 GLU A C 1
ATOM 2712 O O . GLU A 1 353 ? 17.564 -20.946 -29.180 1.000 28.073 353 GLU A O 1
ATOM 2718 N N . VAL A 1 354 ? 18.194 -19.701 -30.977 1.000 23.465 354 VAL A N 1
ATOM 2719 C CA A VAL A 1 354 ? 18.215 -20.803 -31.976 0.500 24.585 354 VAL A CA 1
ATOM 2720 C CA B VAL A 1 354 ? 18.215 -20.840 -31.917 0.500 23.687 354 VAL A CA 1
ATOM 2721 C C . VAL A 1 354 ? 19.629 -21.387 -32.020 1.000 25.987 354 VAL A C 1
ATOM 2722 O O . VAL A 1 354 ? 20.593 -20.698 -31.728 1.000 28.460 354 VAL A O 1
ATOM 2729 N N . PRO A 1 355 ? 19.782 -22.676 -32.331 1.000 25.813 355 PRO A N 1
ATOM 2730 C CA . PRO A 1 355 ? 21.143 -23.247 -32.451 1.000 27.034 355 PRO A CA 1
ATOM 2731 C C . PRO A 1 355 ? 21.930 -22.560 -33.592 1.000 25.200 355 PRO A C 1
ATOM 2732 O O . PRO A 1 355 ? 21.435 -22.282 -34.673 1.000 25.550 355 PRO A O 1
ATOM 2736 N N . SER A 1 356 ? 23.228 -22.315 -33.346 1.000 26.737 356 SER A N 1
ATOM 2737 C CA . SER A 1 356 ? 24.104 -21.571 -34.266 1.000 27.110 356 SER A CA 1
ATOM 2738 C C . SER A 1 356 ? 24.448 -22.443 -35.479 1.000 27.415 356 SER A C 1
ATOM 2739 O O . SER A 1 356 ? 24.981 -21.903 -36.478 1.000 26.126 356 SER A O 1
ATOM 2742 N N . ASP A 1 357 ? 24.181 -23.740 -35.414 1.000 26.160 357 ASP A N 1
ATOM 2743 C CA . ASP A 1 357 ? 24.508 -24.632 -36.543 1.000 26.482 357 ASP A CA 1
ATOM 2744 C C . ASP A 1 357 ? 23.306 -24.864 -37.453 1.000 24.559 357 ASP A C 1
ATOM 2745 O O . ASP A 1 357 ? 23.378 -25.762 -38.341 1.000 24.564 357 ASP A O 1
ATOM 2750 N N . LEU A 1 358 ? 22.226 -24.097 -37.261 1.000 23.068 358 LEU A N 1
ATOM 2751 C CA . LEU A 1 358 ? 20.977 -24.326 -38.015 1.000 22.580 358 LEU A CA 1
ATOM 2752 C C . LEU A 1 358 ?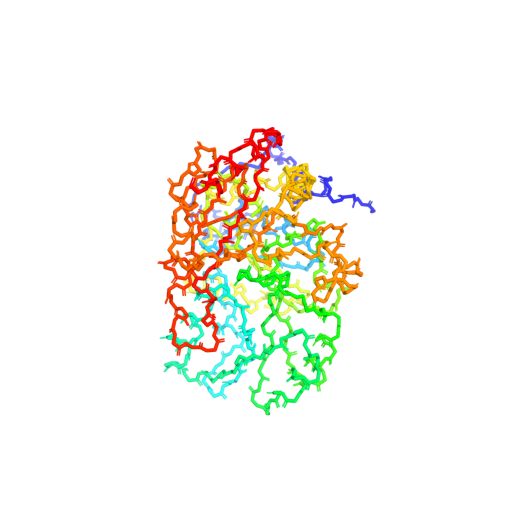 20.902 -23.443 -39.258 1.000 21.670 358 LEU A C 1
ATOM 2753 O O . LEU A 1 358 ? 21.218 -22.249 -39.172 1.000 21.503 358 LEU A O 1
ATOM 2758 N N . VAL A 1 359 ? 20.406 -24.075 -40.309 1.000 20.693 359 VAL A N 1
ATOM 2759 C CA . VAL A 1 359 ? 20.027 -23.431 -41.600 1.000 20.430 359 VAL A CA 1
ATOM 2760 C C . VAL A 1 359 ? 18.516 -23.620 -41.785 1.000 19.337 359 VAL A C 1
ATOM 2761 O O . VAL A 1 359 ? 18.020 -24.687 -41.530 1.000 19.590 359 VAL A O 1
ATOM 2765 N N . ARG A 1 360 ? 17.848 -22.555 -42.231 1.000 18.608 360 ARG A N 1
ATOM 2766 C CA . ARG A 1 360 ? 16.410 -22.634 -42.544 1.000 18.067 360 ARG A CA 1
ATOM 2767 C C . ARG A 1 360 ? 16.228 -22.436 -44.048 1.000 17.067 360 ARG A C 1
ATOM 2768 O O . ARG A 1 360 ? 16.744 -21.447 -44.585 1.000 18.127 360 ARG A O 1
ATOM 2776 N N . LEU A 1 361 ? 15.448 -23.322 -44.638 1.000 17.714 361 LEU A N 1
ATOM 2777 C CA . LEU A 1 361 ? 15.023 -23.210 -46.042 1.000 18.123 361 LEU A CA 1
ATOM 2778 C C . LEU A 1 361 ? 13.538 -22.921 -46.160 1.000 16.970 361 LEU A C 1
ATOM 2779 O O . LEU A 1 361 ? 12.725 -23.559 -45.487 1.000 17.293 361 LEU A O 1
ATOM 2784 N N . SER A 1 362 ? 13.222 -21.961 -47.045 1.000 16.583 362 SER A N 1
ATOM 2785 C CA . SER A 1 362 ? 11.870 -21.857 -47.611 1.000 15.668 362 SER A CA 1
ATOM 2786 C C . SER A 1 362 ? 11.962 -22.433 -49.022 1.000 15.022 362 SER A C 1
ATOM 2787 O O . SER A 1 362 ? 12.501 -21.797 -49.943 1.000 16.920 362 SER A O 1
ATOM 2790 N N . VAL A 1 363 ? 11.532 -23.678 -49.146 1.000 15.916 363 VAL A N 1
ATOM 2791 C CA . VAL A 1 363 ? 11.621 -24.382 -50.435 1.000 15.844 363 VAL A CA 1
ATOM 2792 C C . VAL A 1 363 ? 10.558 -23.832 -51.336 1.000 16.186 363 VAL A C 1
ATOM 2793 O O . VAL A 1 363 ? 9.375 -23.920 -50.980 1.000 16.162 363 VAL A O 1
ATOM 2797 N N . GLY A 1 364 ? 10.928 -23.298 -52.484 1.000 16.502 364 GLY A N 1
ATOM 2798 C CA . GLY A 1 364 ? 10.012 -22.652 -53.436 1.000 16.211 364 GLY A CA 1
ATOM 2799 C C . GLY A 1 364 ? 9.451 -23.636 -54.416 1.000 16.234 364 GLY A C 1
ATOM 2800 O O . GLY A 1 364 ? 9.518 -24.849 -54.202 1.000 16.931 364 GLY A O 1
ATOM 2801 N N . ILE A 1 365 ? 8.896 -23.128 -55.512 1.000 16.010 365 ILE A N 1
ATOM 2802 C CA . ILE A 1 365 ? 8.227 -23.922 -56.559 1.000 16.239 365 ILE A CA 1
ATOM 2803 C C . ILE A 1 365 ? 9.036 -24.046 -57.833 1.000 16.187 365 ILE A C 1
ATOM 2804 O O . ILE A 1 365 ? 8.499 -24.458 -58.891 1.000 17.574 365 ILE A O 1
ATOM 2809 N N . GLU A 1 366 ? 10.334 -23.744 -57.771 1.000 16.439 366 GLU A N 1
ATOM 2810 C CA . GLU A 1 366 ? 11.220 -24.017 -58.923 1.000 16.485 366 GLU A CA 1
ATOM 2811 C C . GLU A 1 366 ? 11.269 -25.522 -59.174 1.000 16.764 366 GLU A C 1
ATOM 2812 O O . GLU A 1 366 ? 10.780 -26.378 -58.434 1.000 18.017 366 GLU A O 1
ATOM 2818 N N . THR A 1 367 ? 11.835 -25.846 -60.342 1.000 16.861 367 THR A N 1
ATOM 2819 C CA . THR A 1 367 ? 11.948 -27.274 -60.731 1.000 17.861 367 THR A CA 1
ATOM 2820 C C . THR A 1 367 ? 12.787 -28.024 -59.724 1.000 18.749 367 THR A C 1
ATOM 2821 O O . THR A 1 367 ? 13.932 -27.544 -59.434 1.000 18.309 367 THR A O 1
ATOM 2825 N N . VAL A 1 368 ? 12.287 -29.101 -59.150 1.000 18.957 368 VAL A N 1
ATOM 2826 C CA . VAL A 1 368 ? 12.872 -29.676 -57.919 1.000 20.776 368 VAL A CA 1
ATOM 2827 C C . VAL A 1 368 ? 14.329 -30.138 -58.149 1.000 21.048 368 VAL A C 1
ATOM 2828 O O . VAL A 1 368 ? 15.151 -29.892 -57.248 1.000 20.921 368 VAL A O 1
ATOM 2832 N N . ASP A 1 369 ? 14.664 -30.663 -59.305 1.000 22.717 369 ASP A N 1
ATOM 2833 C CA . ASP A 1 369 ? 16.061 -31.138 -59.498 1.000 22.933 369 ASP A CA 1
ATOM 2834 C C . ASP A 1 369 ? 16.995 -29.962 -59.391 1.000 21.504 369 ASP A C 1
ATOM 2835 O O . ASP A 1 369 ? 18.106 -30.107 -58.922 1.000 22.737 369 ASP A O 1
ATOM 2840 N N . ASP A 1 370 ? 16.597 -28.752 -59.810 1.000 19.795 370 ASP A N 1
ATOM 2841 C CA . ASP A 1 370 ? 17.479 -27.578 -59.694 1.000 19.748 370 ASP A CA 1
ATOM 2842 C C . ASP A 1 370 ? 17.730 -27.238 -58.225 1.000 19.866 370 ASP A C 1
ATOM 2843 O O . ASP A 1 370 ? 18.874 -26.824 -57.901 1.000 21.358 370 ASP A O 1
ATOM 2848 N N . LEU A 1 371 ? 16.720 -27.354 -57.403 1.000 19.782 371 LEU A N 1
ATOM 2849 C CA . LEU A 1 371 ? 16.833 -27.056 -55.969 1.000 19.563 371 LEU A CA 1
ATOM 2850 C C . LEU A 1 371 ? 17.664 -28.113 -55.257 1.000 19.879 371 LEU A C 1
ATOM 2851 O O . LEU A 1 371 ? 18.571 -27.715 -54.484 1.000 21.150 371 LEU A O 1
ATOM 2856 N N . VAL A 1 372 ? 17.442 -29.386 -55.580 1.000 20.341 372 VAL A N 1
ATOM 2857 C CA . VAL A 1 372 ? 18.246 -30.449 -54.934 1.000 22.101 372 VAL A CA 1
ATOM 2858 C C . VAL A 1 372 ? 19.697 -30.281 -55.366 1.000 23.370 372 VAL A C 1
ATOM 2859 O O . VAL A 1 372 ? 20.615 -30.347 -54.504 1.000 23.740 372 VAL A O 1
ATOM 2863 N N . ASN A 1 373 ? 19.950 -30.108 -56.661 1.000 22.586 373 ASN A N 1
ATOM 2864 C CA . ASN A 1 373 ? 21.340 -29.959 -57.104 1.000 24.240 373 ASN A CA 1
ATOM 2865 C C . ASN A 1 373 ? 22.012 -28.752 -56.457 1.000 23.175 373 ASN A C 1
ATOM 2866 O O . ASN A 1 373 ? 23.212 -28.802 -56.190 1.000 24.074 373 ASN A O 1
ATOM 2871 N N . ASP A 1 374 ? 21.305 -27.624 -56.318 1.000 21.836 374 ASP A N 1
ATOM 2872 C CA . ASP A 1 374 ? 21.881 -26.432 -55.699 1.000 21.391 374 ASP A CA 1
ATOM 2873 C C . ASP A 1 374 ? 22.236 -26.726 -54.245 1.000 22.045 374 ASP A C 1
ATOM 2874 O O . ASP A 1 374 ? 23.307 -26.389 -53.825 1.000 23.476 374 ASP A O 1
ATOM 2879 N N . LEU A 1 375 ? 21.347 -27.378 -53.515 1.000 22.214 375 LEU A N 1
ATOM 2880 C CA . LEU A 1 375 ? 21.714 -27.690 -52.114 1.000 24.018 375 LEU A CA 1
ATOM 2881 C C . LEU A 1 375 ? 22.913 -28.625 -52.064 1.000 25.126 375 LEU A C 1
ATOM 2882 O O . LEU A 1 375 ? 23.808 -28.449 -51.214 1.000 26.242 375 LEU A O 1
ATOM 2887 N N . LEU A 1 376 ? 22.936 -29.639 -52.924 1.000 25.694 376 LEU A N 1
ATOM 2888 C CA . LEU A 1 376 ? 24.012 -30.643 -52.850 1.000 27.814 376 LEU A CA 1
ATOM 2889 C C . LEU A 1 376 ? 25.339 -29.959 -53.136 1.000 28.167 376 LEU A C 1
ATOM 2890 O O . LEU A 1 376 ? 26.337 -30.310 -52.434 1.000 31.205 376 LEU A O 1
ATOM 2895 N N . GLN A 1 377 ? 25.444 -29.016 -54.073 1.000 27.849 377 GLN A N 1
ATOM 2896 C CA . GLN A 1 377 ? 26.777 -28.383 -54.333 1.000 27.930 377 GLN A CA 1
ATOM 2897 C C . GLN A 1 377 ? 27.097 -27.448 -53.143 1.000 28.327 377 GLN A C 1
ATOM 2898 O O . GLN A 1 377 ? 28.266 -27.336 -52.774 1.000 31.074 377 GLN A O 1
ATOM 2904 N N . ALA A 1 378 ? 26.100 -26.784 -52.563 1.000 27.110 378 ALA A N 1
ATOM 2905 C CA . ALA A 1 378 ? 26.375 -25.862 -51.444 1.000 27.490 378 ALA A CA 1
ATOM 2906 C C . ALA A 1 378 ? 26.855 -26.613 -50.198 1.000 30.170 378 ALA A C 1
ATOM 2907 O O . ALA A 1 378 ? 27.562 -25.980 -49.355 1.000 32.174 378 ALA A O 1
ATOM 2909 N N . LEU A 1 379 ? 26.396 -27.856 -50.028 1.000 29.910 379 LEU A N 1
ATOM 2910 C CA . LEU A 1 379 ? 26.725 -28.662 -48.811 1.000 30.977 379 LEU A CA 1
ATOM 2911 C C . LEU A 1 379 ? 28.128 -29.258 -48.963 1.000 34.473 379 LEU A C 1
ATOM 2912 O O . LEU A 1 379 ? 28.654 -29.743 -47.950 1.000 35.020 379 LEU A O 1
ATOM 2917 N N . GLU A 1 380 ? 28.670 -29.328 -50.184 1.000 34.352 380 GLU A N 1
ATOM 2918 C CA . GLU A 1 380 ? 29.978 -30.028 -50.445 1.000 39.967 380 GLU A CA 1
ATOM 2919 C C . GLU A 1 380 ? 31.073 -29.225 -49.813 1.000 42.782 380 GLU A C 1
ATOM 2920 O O . GLU A 1 380 ? 31.165 -28.058 -50.130 1.000 43.552 380 GLU A O 1
ATOM 2926 N N . PRO A 1 381 ? 31.898 -29.783 -48.886 1.000 46.086 381 PRO A N 1
ATOM 2927 C CA . PRO A 1 381 ? 32.887 -28.964 -48.168 1.000 51.027 381 PRO A CA 1
ATOM 2928 C C . PRO A 1 381 ? 34.087 -28.533 -49.106 1.000 48.892 381 PRO A C 1
ATOM 2929 O O . PRO A 1 381 ? 34.053 -29.045 -50.243 1.000 55.296 381 PRO A O 1
#